Protein AF-A0A968J084-F1 (afdb_monomer_lite)

Foldseek 3Di:
DDDDDDDDDDDDDDDDDDDDDDDDDDDDPPPPPPPQDPVFFDPLQVQLLDQWAKQAFQFDPDKAWLAWFFQDWQQEAQEPPPDPVSNVVSPWFADPDDDPVPDCLLGTPGYHQVRCSNFFRHGEGRKTKIKTFISFAWRSNLDWQVQKWFQKPVRDIDGAPTKGQPPQRFNRYRRIIIGIYNQAWDLDAPPDPPGIHTQKMFGADDPRFIWGQAPVGTDGRHGHMDGDDGHLLVAFKAWRGKEKAFFDCTRQDHDPVQSPQFPPFGPCQQPNPQQGMKTKIFMSFFWDLFQRFFDDQACCLQFKWWWFAAPVRDIDIHRDAPDWDQHPNWTKGFHTKTQFGGHDPDDDDDSPDHGSRGGMMIGGMHIDPVRVVRTFKMWGQCDDSHNFIHRHQGQRPPRDPPRRGRDGHHTYIHTYDYCHPPSNTDTPPNPPD

Sequence (433 aa):
MVGLIGCSQSNSVAVEPSALETATLSPDHSTESSLLFNDRSSASFRVLQRDILINADLWTNTPEILSAGFGFDGILGIPAPFNQVTVRAAGGTWNNVACSDGTTEGRTSAASVAGIRFAFGFGSTYGDGLPVVFSWPVLPSTVDRTDFEIELNTGEVIVPDAASITPNFDYNERNTVVLVSPDIGNRLPVSDSNARFPVQVRVVADDTPLMLVGPAGPVSAVGLSRNNTGTPYESGPFLVGAKLTQMNAIGDGGPQLFAGASSPNDATTLYGDAAQYRLRILTSGGFSPDGVQAVRPNEFERYFQLEAALDDGSILLLTETNFLYTLDGNDLRIIGLAELGQPASMSAYDDCYDEDGDNQIDIVLAGDEEAMRRIRNVIIPASGAYSPFFNPGGPGMNPTPGVRYTAPGPADVEPVTIAIDDPMVVSYPQFLN

Structure (mmCIF, N/CA/C/O backbone):
data_AF-A0A968J084-F1
#
_entry.id   AF-A0A968J084-F1
#
loop_
_atom_site.group_PDB
_atom_site.id
_atom_site.type_symbol
_atom_site.label_atom_id
_atom_site.label_alt_id
_atom_site.label_comp_id
_atom_site.label_asym_id
_atom_site.label_entity_id
_atom_site.label_seq_id
_atom_site.pdbx_PDB_ins_code
_atom_site.Cartn_x
_atom_site.Cartn_y
_atom_site.Cartn_z
_atom_site.occupancy
_atom_site.B_iso_or_equiv
_atom_site.auth_seq_id
_atom_site.auth_comp_id
_atom_site.auth_asym_id
_atom_site.auth_atom_id
_atom_site.pdbx_PDB_model_num
ATOM 1 N N . MET A 1 1 ? 61.597 37.490 0.108 1.00 31.69 1 MET A N 1
ATOM 2 C CA . MET A 1 1 ? 62.704 37.532 -0.870 1.00 31.69 1 MET A CA 1
ATOM 3 C C . MET A 1 1 ? 62.076 37.558 -2.254 1.00 31.69 1 MET A C 1
ATOM 5 O O . MET A 1 1 ? 61.325 36.642 -2.541 1.00 31.69 1 MET A O 1
ATOM 9 N N . VAL A 1 2 ? 62.275 38.675 -2.971 1.00 25.17 2 VAL A N 1
ATOM 10 C CA . VAL A 1 2 ? 62.370 38.894 -4.440 1.00 25.17 2 VAL A CA 1
ATOM 11 C C . VAL A 1 2 ? 61.822 37.767 -5.341 1.00 25.17 2 VAL A C 1
ATOM 13 O O . VAL A 1 2 ? 62.229 36.631 -5.172 1.00 25.17 2 VAL A O 1
ATOM 16 N N . GLY A 1 3 ? 60.979 37.957 -6.358 1.00 21.41 3 GLY A N 1
ATOM 17 C CA . GLY A 1 3 ? 60.657 39.109 -7.207 1.00 21.41 3 GLY A CA 1
ATOM 18 C C . GLY A 1 3 ? 60.319 38.584 -8.622 1.00 21.41 3 GLY A C 1
ATOM 19 O O . GLY A 1 3 ? 60.804 37.529 -9.015 1.00 21.41 3 GLY A O 1
ATOM 20 N N . LEU A 1 4 ? 59.442 39.298 -9.332 1.00 21.48 4 LEU A N 1
ATOM 21 C CA . LEU A 1 4 ? 58.851 39.015 -10.655 1.00 21.48 4 LEU A CA 1
ATOM 22 C C . LEU A 1 4 ? 59.821 39.045 -11.871 1.00 21.48 4 LEU A C 1
ATOM 24 O O . LEU A 1 4 ? 60.942 39.533 -11.750 1.00 21.48 4 LEU A O 1
ATOM 28 N N . ILE A 1 5 ? 59.236 38.723 -13.052 1.00 24.23 5 ILE A N 1
ATOM 29 C CA . ILE A 1 5 ? 59.593 39.035 -14.473 1.00 24.23 5 ILE A CA 1
ATOM 30 C C . ILE A 1 5 ? 60.288 37.853 -15.197 1.00 24.23 5 ILE A C 1
ATOM 32 O O . ILE A 1 5 ? 61.226 37.293 -14.656 1.00 24.23 5 ILE A O 1
ATOM 36 N N . GLY A 1 6 ? 59.957 37.373 -16.408 1.00 20.16 6 GLY A N 1
ATOM 37 C CA . GLY A 1 6 ? 59.050 37.778 -17.494 1.00 20.16 6 GLY A CA 1
ATOM 38 C C . GLY A 1 6 ? 59.706 37.542 -18.885 1.00 20.16 6 GLY A C 1
ATOM 39 O O . GLY A 1 6 ? 60.767 38.095 -19.132 1.00 20.16 6 GLY A O 1
ATOM 40 N N . CYS A 1 7 ? 59.030 36.777 -19.767 1.00 20.98 7 CYS A N 1
ATOM 41 C CA . CYS A 1 7 ? 59.093 36.699 -21.257 1.00 20.98 7 CYS A CA 1
ATOM 42 C C . CYS A 1 7 ? 60.367 36.238 -22.033 1.00 20.98 7 CYS A C 1
ATOM 44 O O . CYS A 1 7 ? 61.393 36.902 -21.996 1.00 20.98 7 CYS A O 1
ATOM 46 N N . SER A 1 8 ? 60.248 35.247 -22.945 1.00 23.28 8 SER A N 1
ATOM 47 C CA . SER A 1 8 ? 59.929 35.449 -24.389 1.00 23.28 8 SER A CA 1
ATOM 48 C C . SER A 1 8 ? 59.858 34.132 -25.219 1.00 23.28 8 SER A C 1
ATOM 50 O O . SER A 1 8 ? 60.609 33.201 -24.961 1.00 23.28 8 SER A O 1
ATOM 52 N N . GLN A 1 9 ? 58.871 34.105 -26.138 1.00 25.52 9 GLN A N 1
ATOM 53 C CA . GLN A 1 9 ? 58.692 33.502 -27.493 1.00 25.52 9 GLN A CA 1
ATOM 54 C C . GLN A 1 9 ? 59.678 32.431 -28.035 1.00 25.52 9 GLN A C 1
ATOM 56 O O . GLN A 1 9 ? 60.852 32.464 -27.713 1.00 25.52 9 GLN A O 1
ATOM 61 N N . SER A 1 10 ? 59.365 31.513 -28.963 1.00 24.56 10 SER A N 1
ATOM 62 C CA . SER A 1 10 ? 58.211 31.144 -29.810 1.00 24.56 10 SER A CA 1
ATOM 63 C C . SER A 1 10 ? 58.581 29.827 -30.533 1.00 24.56 10 SER A C 1
ATOM 65 O O . SER A 1 10 ? 59.759 29.577 -30.775 1.00 24.56 10 SER A O 1
ATOM 67 N N . ASN A 1 11 ? 57.604 29.003 -30.929 1.00 25.94 11 ASN A N 1
ATOM 68 C CA . ASN A 1 11 ? 57.511 28.514 -32.313 1.00 25.94 11 ASN A CA 1
ATOM 69 C C . ASN A 1 11 ? 56.192 27.774 -32.559 1.00 25.94 11 ASN A C 1
ATOM 71 O O . ASN A 1 11 ? 55.800 26.861 -31.840 1.00 25.94 11 ASN A O 1
ATOM 75 N N . SER A 1 12 ? 55.525 28.240 -33.605 1.00 24.11 12 SER A N 1
ATOM 76 C CA . SER A 1 12 ? 54.274 27.787 -34.191 1.00 24.11 12 SER A CA 1
ATOM 77 C C . SER A 1 12 ? 54.463 26.552 -35.071 1.00 24.11 12 SER A C 1
ATOM 79 O O . SER A 1 12 ? 55.363 26.550 -35.910 1.00 24.11 12 SER A O 1
ATOM 81 N N . VAL A 1 13 ? 53.529 25.602 -35.008 1.00 27.89 13 VAL A N 1
ATOM 82 C CA . VAL A 1 13 ? 53.114 24.813 -36.178 1.00 27.89 13 VAL A CA 1
ATOM 83 C C . VAL A 1 13 ? 51.590 24.728 -36.166 1.00 27.89 13 VAL A C 1
ATOM 85 O O . VAL A 1 13 ? 50.987 24.343 -35.168 1.00 27.89 13 VAL A O 1
ATOM 88 N N . ALA A 1 14 ? 50.992 25.162 -37.271 1.00 24.77 14 ALA A N 1
ATOM 89 C CA . ALA A 1 14 ? 49.565 25.126 -37.544 1.00 24.77 14 ALA A CA 1
ATOM 90 C C . ALA A 1 14 ? 49.139 23.730 -38.022 1.00 24.77 14 ALA A C 1
ATOM 92 O O . ALA A 1 14 ? 49.842 23.118 -38.826 1.00 24.77 14 ALA A O 1
ATOM 93 N N . VAL A 1 15 ? 47.965 23.271 -37.583 1.00 29.25 15 VAL A N 1
ATOM 94 C CA . VAL A 1 15 ? 47.193 22.210 -38.244 1.00 29.25 15 VAL A CA 1
ATOM 95 C C . VAL A 1 15 ? 45.745 22.694 -38.328 1.00 29.25 15 VAL A C 1
ATOM 97 O O . VAL A 1 15 ? 45.177 23.142 -37.333 1.00 29.25 15 VAL A O 1
ATOM 100 N N . GLU A 1 16 ? 45.207 22.681 -39.545 1.00 28.16 16 GLU A N 1
ATOM 101 C CA . GLU A 1 16 ? 43.841 23.077 -39.902 1.00 28.16 16 GLU A CA 1
ATOM 102 C C . GLU A 1 16 ? 42.757 22.127 -39.348 1.00 28.16 16 GLU A C 1
ATOM 104 O O . GLU A 1 16 ? 43.064 20.989 -38.986 1.00 28.16 16 GLU A O 1
ATOM 109 N N . PRO A 1 17 ? 41.481 22.569 -39.286 1.00 29.66 17 PRO A N 1
ATOM 110 C CA . PRO A 1 17 ? 40.399 21.834 -38.642 1.00 29.66 17 PRO A CA 1
ATOM 111 C C . PRO A 1 17 ? 39.685 20.900 -39.630 1.00 29.66 17 PRO A C 1
ATOM 113 O O . PRO A 1 17 ? 39.137 21.348 -40.636 1.00 29.66 17 PRO A O 1
ATOM 116 N N . SER A 1 18 ? 39.619 19.604 -39.325 1.00 27.81 18 SER A N 1
ATOM 117 C CA . SER A 1 18 ? 38.771 18.654 -40.055 1.00 27.81 18 SER A CA 1
ATOM 118 C C . SER A 1 18 ? 37.556 18.248 -39.217 1.00 27.81 18 SER A C 1
ATOM 120 O O . SER A 1 18 ? 37.707 17.618 -38.176 1.00 27.81 18 SER A O 1
ATOM 122 N N . ALA A 1 19 ? 36.384 18.650 -39.716 1.00 27.97 19 ALA A N 1
ATOM 123 C CA . ALA A 1 19 ? 35.053 18.048 -39.593 1.00 27.97 19 ALA A CA 1
ATOM 124 C C . ALA A 1 19 ? 34.660 17.368 -38.262 1.00 27.97 19 ALA A C 1
ATOM 126 O O . ALA A 1 19 ? 35.050 16.242 -37.968 1.00 27.97 19 ALA A O 1
ATOM 127 N N . LEU A 1 20 ? 33.758 18.031 -37.527 1.00 27.84 20 LEU A N 1
ATOM 128 C CA . LEU A 1 20 ? 32.840 17.382 -36.591 1.00 27.84 20 LEU A CA 1
ATOM 129 C C . LEU A 1 20 ? 31.903 16.460 -37.391 1.00 27.84 20 LEU A C 1
ATOM 131 O O . LEU A 1 20 ? 31.023 16.946 -38.102 1.00 27.84 20 LEU A O 1
ATOM 135 N N . GLU A 1 21 ? 32.081 15.150 -37.259 1.00 26.72 21 GLU A N 1
ATOM 136 C CA . GLU A 1 21 ? 31.063 14.158 -37.602 1.00 26.72 21 GLU A CA 1
ATOM 137 C C . GLU A 1 21 ? 30.281 13.813 -36.329 1.00 26.72 21 GLU A C 1
ATOM 139 O O . GLU A 1 21 ? 30.840 13.447 -35.294 1.00 26.72 21 GLU A O 1
ATOM 144 N N . THR A 1 22 ? 28.969 14.004 -36.391 1.00 31.47 22 THR A N 1
ATOM 145 C CA . THR A 1 22 ? 27.997 13.695 -35.345 1.00 31.47 22 THR A CA 1
ATOM 146 C C . THR A 1 22 ? 27.829 12.181 -35.227 1.00 31.47 22 THR A C 1
ATOM 148 O O . THR A 1 22 ? 27.076 11.570 -35.979 1.00 31.47 22 THR A O 1
ATOM 151 N N . ALA A 1 23 ? 28.523 11.564 -34.269 1.00 25.56 23 ALA A N 1
ATOM 152 C CA . ALA A 1 23 ? 28.306 10.167 -33.910 1.00 25.56 23 ALA A CA 1
ATOM 153 C C . ALA A 1 23 ? 27.059 10.037 -33.018 1.00 25.56 23 ALA A C 1
ATOM 155 O O . ALA A 1 23 ? 27.082 10.344 -31.825 1.00 25.56 23 ALA A O 1
ATOM 156 N N . THR A 1 24 ? 25.960 9.583 -33.613 1.00 28.73 24 THR A N 1
ATOM 157 C CA . THR A 1 24 ? 24.806 9.009 -32.919 1.00 28.73 24 THR A CA 1
ATOM 158 C C . THR A 1 24 ? 25.227 7.696 -32.257 1.00 28.73 24 THR A C 1
ATOM 160 O O . THR A 1 24 ? 25.421 6.681 -32.921 1.00 28.73 24 THR A O 1
ATOM 163 N N . LEU A 1 25 ? 25.393 7.713 -30.934 1.00 26.97 25 LEU A N 1
ATOM 164 C CA . LEU A 1 25 ? 25.592 6.504 -30.136 1.00 26.97 25 LEU A CA 1
ATOM 165 C C . LEU A 1 25 ? 24.239 5.809 -29.941 1.00 26.97 25 LEU A C 1
ATOM 167 O O . LEU A 1 25 ? 23.425 6.231 -29.126 1.00 26.97 25 LEU A O 1
ATOM 171 N N . SER A 1 26 ? 24.011 4.748 -30.711 1.00 27.05 26 SER A N 1
ATOM 172 C CA . SER A 1 26 ? 23.064 3.688 -30.362 1.00 27.05 26 SER A CA 1
ATOM 173 C C . SER A 1 26 ? 23.824 2.669 -29.499 1.00 27.05 26 SER A C 1
ATOM 175 O O . SER A 1 26 ? 24.890 2.228 -29.938 1.00 27.05 26 SER A O 1
ATOM 177 N N . PRO A 1 27 ? 23.372 2.327 -28.280 1.00 37.06 27 PRO A N 1
ATOM 178 C CA . PRO A 1 27 ? 24.073 1.356 -27.450 1.00 37.06 27 PRO A CA 1
ATOM 179 C C . PRO A 1 27 ? 23.844 -0.064 -27.985 1.00 37.06 27 PRO A C 1
ATOM 181 O O . PRO A 1 27 ? 22.721 -0.553 -28.070 1.00 37.06 27 PRO A O 1
ATOM 184 N N . ASP A 1 28 ? 24.939 -0.718 -28.363 1.00 27.59 28 ASP A N 1
ATOM 185 C CA . ASP A 1 28 ? 24.992 -2.140 -28.698 1.00 27.59 28 ASP A CA 1
ATOM 186 C C . ASP A 1 28 ? 24.837 -2.970 -27.408 1.00 27.59 28 ASP A C 1
ATOM 188 O O . ASP A 1 28 ? 25.715 -2.986 -26.545 1.00 27.59 28 ASP A O 1
ATOM 192 N N . HIS A 1 29 ? 23.686 -3.631 -27.265 1.00 39.22 29 HIS A N 1
ATOM 193 C CA . HIS A 1 29 ? 23.248 -4.385 -26.082 1.00 39.22 29 HIS A CA 1
ATOM 194 C C . HIS A 1 29 ? 23.893 -5.780 -25.916 1.00 39.22 29 HIS A C 1
ATOM 196 O O . HIS A 1 29 ? 23.449 -6.570 -25.083 1.00 39.22 29 HIS A O 1
ATOM 202 N N . SER A 1 30 ? 24.916 -6.147 -26.693 1.00 35.53 30 SER A N 1
ATOM 203 C CA . SER A 1 30 ? 25.215 -7.573 -26.906 1.00 35.53 30 SER A CA 1
ATOM 204 C C . SER A 1 30 ? 26.306 -8.225 -26.040 1.00 35.53 30 SER A C 1
ATOM 206 O O . SER A 1 30 ? 26.458 -9.442 -26.130 1.00 35.53 30 SER A O 1
ATOM 208 N N . THR A 1 31 ? 27.058 -7.512 -25.183 1.00 30.73 31 THR A N 1
ATOM 209 C CA . THR A 1 31 ? 28.255 -8.128 -24.543 1.00 30.73 31 THR A CA 1
ATOM 210 C C . THR A 1 31 ? 28.390 -8.064 -23.013 1.00 30.73 31 THR A C 1
ATOM 212 O O . THR A 1 31 ? 29.213 -8.807 -22.481 1.00 30.73 31 THR A O 1
ATOM 215 N N . GLU A 1 32 ? 27.542 -7.337 -22.270 1.00 31.03 32 GLU A N 1
ATOM 216 C CA . GLU A 1 32 ? 27.475 -7.439 -20.785 1.00 31.03 32 GLU A CA 1
ATOM 217 C C . GLU A 1 32 ? 26.313 -8.307 -20.256 1.00 31.03 32 GLU A C 1
ATOM 219 O O . GLU A 1 32 ? 26.221 -8.590 -19.062 1.00 31.03 32 GLU A O 1
ATOM 224 N N . SER A 1 33 ? 25.445 -8.795 -21.145 1.00 40.03 33 SER A N 1
ATOM 225 C CA . SER A 1 33 ? 24.229 -9.542 -20.797 1.00 40.03 33 SER A CA 1
ATOM 226 C C . SER A 1 33 ? 24.508 -10.883 -20.084 1.00 40.03 33 SER A C 1
ATOM 228 O O . SER A 1 33 ? 23.843 -11.226 -19.110 1.00 40.03 33 SER A O 1
ATOM 230 N N . SER A 1 34 ? 25.539 -11.643 -20.464 1.00 34.03 34 SER A N 1
ATOM 231 C CA . SER A 1 34 ? 25.626 -13.061 -20.063 1.00 34.03 34 SER A CA 1
ATOM 232 C C . SER A 1 34 ? 26.091 -13.344 -18.623 1.00 34.03 34 SER A C 1
ATOM 234 O O . SER A 1 34 ? 26.127 -14.506 -18.226 1.00 34.03 34 SER A O 1
ATOM 236 N N . LEU A 1 35 ? 26.490 -12.334 -17.841 1.00 37.97 35 LEU A N 1
ATOM 237 C CA . LEU A 1 35 ? 26.917 -12.506 -16.437 1.00 37.97 35 LEU A CA 1
ATOM 238 C C . LEU A 1 35 ? 25.896 -11.971 -15.415 1.00 37.97 35 LEU A C 1
ATOM 240 O O . LEU A 1 35 ? 26.021 -12.253 -14.220 1.00 37.97 35 LEU A O 1
ATOM 244 N N . LEU A 1 36 ? 24.875 -11.240 -15.876 1.00 43.50 36 LEU A N 1
ATOM 245 C CA . LEU A 1 36 ? 23.808 -10.668 -15.046 1.00 43.50 36 LEU A CA 1
ATOM 246 C C . LEU A 1 36 ? 22.588 -11.599 -14.929 1.00 43.50 36 LEU A C 1
ATOM 248 O O . LEU A 1 36 ? 21.956 -11.635 -13.873 1.00 43.50 36 LEU A O 1
ATOM 252 N N . PHE A 1 37 ? 22.332 -12.429 -15.944 1.00 44.81 37 PHE A N 1
ATOM 253 C CA . PHE A 1 37 ? 21.234 -13.402 -15.990 1.00 44.81 37 PHE A CA 1
ATOM 254 C C . PHE A 1 37 ? 21.718 -14.809 -15.620 1.00 44.81 37 PHE A C 1
ATOM 256 O O . PHE A 1 37 ? 21.871 -15.687 -16.462 1.00 44.81 37 PHE A O 1
ATOM 263 N N . ASN A 1 38 ? 22.024 -15.032 -14.343 1.00 44.44 38 ASN A N 1
ATOM 264 C CA . ASN A 1 38 ? 22.108 -16.402 -13.841 1.00 44.44 38 ASN A CA 1
ATOM 265 C C . ASN A 1 38 ? 20.678 -16.797 -13.445 1.00 44.44 38 ASN A C 1
ATOM 267 O O . ASN A 1 38 ? 20.188 -16.260 -12.456 1.00 44.44 38 ASN A O 1
ATOM 271 N N . ASP A 1 39 ? 20.034 -17.711 -14.183 1.00 50.69 39 ASP A N 1
ATOM 272 C CA . ASP A 1 39 ? 18.635 -18.184 -14.007 1.00 50.69 39 ASP A CA 1
ATOM 273 C C . ASP A 1 39 ? 18.326 -18.822 -12.636 1.00 50.69 39 ASP A C 1
ATOM 275 O O . ASP A 1 39 ? 17.270 -19.408 -12.409 1.00 50.69 39 ASP A O 1
ATOM 279 N N . ARG A 1 40 ? 19.261 -18.756 -11.688 1.00 54.97 40 ARG A N 1
ATOM 280 C CA . ARG A 1 40 ? 19.034 -19.187 -10.315 1.00 54.97 40 ARG A CA 1
ATOM 281 C C . ARG A 1 40 ? 18.687 -17.979 -9.475 1.00 54.97 40 ARG A C 1
ATOM 283 O O . ARG A 1 40 ? 19.545 -17.121 -9.249 1.00 54.97 40 ARG A O 1
ATOM 290 N N . SER A 1 41 ? 17.472 -17.998 -8.941 1.00 70.62 41 SER A N 1
ATOM 291 C CA . SER A 1 41 ? 17.028 -17.031 -7.951 1.00 70.62 41 SER A CA 1
ATOM 292 C C . SER A 1 41 ? 18.052 -16.874 -6.819 1.00 70.62 41 SER A C 1
ATOM 294 O O . SER A 1 41 ? 18.754 -17.821 -6.422 1.00 70.62 41 SER A O 1
ATOM 296 N N . SER A 1 42 ? 18.194 -15.652 -6.312 1.00 82.00 42 SER A N 1
ATOM 297 C CA . SER A 1 42 ? 19.112 -15.353 -5.214 1.00 82.00 42 SER A CA 1
ATOM 298 C C . SER A 1 42 ? 18.756 -16.152 -3.949 1.00 82.00 42 SER A C 1
ATOM 300 O O . SER A 1 42 ? 17.620 -16.571 -3.726 1.00 82.00 42 SER A O 1
ATOM 302 N N . ALA A 1 43 ? 19.756 -16.421 -3.103 1.00 86.56 43 ALA A N 1
ATOM 303 C CA . ALA A 1 43 ? 19.518 -17.131 -1.844 1.00 86.56 43 ALA A CA 1
ATOM 304 C C . ALA A 1 43 ? 18.631 -16.335 -0.878 1.00 86.56 43 ALA A C 1
ATOM 306 O O . ALA A 1 43 ? 17.893 -16.949 -0.114 1.00 86.56 43 ALA A O 1
ATOM 307 N N . SER A 1 44 ? 18.695 -15.003 -0.942 1.00 90.12 44 SER A N 1
ATOM 308 C CA . SER A 1 44 ? 17.832 -14.089 -0.198 1.00 90.12 44 SER A CA 1
ATOM 309 C C . SER A 1 44 ? 16.378 -14.203 -0.647 1.00 90.12 44 SER A C 1
ATOM 311 O O . SER A 1 44 ? 15.514 -14.405 0.195 1.00 90.12 44 SER A O 1
ATOM 313 N N . PHE A 1 45 ? 16.105 -14.209 -1.955 1.00 92.31 45 PHE A N 1
ATOM 314 C CA . PHE A 1 45 ? 14.743 -14.368 -2.472 1.00 92.31 45 PHE A CA 1
ATOM 315 C C . PHE A 1 45 ? 14.083 -15.683 -2.034 1.00 92.31 45 PHE A C 1
ATOM 317 O O . PHE A 1 45 ? 12.928 -15.696 -1.623 1.00 92.31 45 PHE A O 1
ATOM 324 N N . ARG A 1 46 ? 14.834 -16.792 -1.987 1.00 91.88 46 ARG A N 1
ATOM 325 C CA . ARG A 1 46 ? 14.312 -18.074 -1.468 1.00 91.88 46 ARG A CA 1
ATOM 326 C C . ARG A 1 46 ? 13.883 -18.034 0.004 1.00 91.88 46 ARG A C 1
ATOM 328 O O . ARG A 1 46 ? 13.216 -18.957 0.463 1.00 91.88 46 ARG A O 1
ATOM 335 N N . VAL A 1 47 ? 14.306 -17.029 0.772 1.00 93.75 47 VAL A N 1
ATOM 336 C CA . VAL A 1 47 ? 13.806 -16.817 2.138 1.00 93.75 47 VAL A CA 1
ATOM 337 C C . VAL A 1 47 ? 12.380 -16.264 2.106 1.00 93.75 47 VAL A C 1
ATOM 339 O O . VAL A 1 47 ? 11.569 -16.704 2.917 1.00 93.75 47 VAL A O 1
ATOM 342 N N . LEU A 1 48 ? 12.071 -15.373 1.157 1.00 94.44 48 LEU A N 1
ATOM 343 C CA . LEU A 1 48 ? 10.723 -14.837 0.940 1.00 94.44 48 LEU A CA 1
ATOM 344 C C . LEU A 1 48 ? 9.761 -15.909 0.416 1.00 94.44 48 LEU A C 1
ATOM 346 O O . LEU A 1 48 ? 8.621 -15.960 0.852 1.00 94.44 48 LEU A O 1
ATOM 350 N N . GLN A 1 49 ? 10.240 -16.837 -0.416 1.00 94.88 49 GLN A N 1
ATOM 351 C CA . GLN A 1 49 ? 9.443 -17.951 -0.963 1.00 94.88 49 GLN A CA 1
ATOM 352 C C . GLN A 1 49 ? 9.082 -19.051 0.058 1.00 94.88 49 GLN A C 1
ATOM 354 O O . GLN A 1 49 ? 8.666 -20.146 -0.317 1.00 94.88 49 GLN A O 1
ATOM 359 N N . ARG A 1 50 ? 9.289 -18.824 1.359 1.00 95.00 50 ARG A N 1
ATOM 360 C CA . ARG A 1 50 ? 8.888 -19.787 2.389 1.00 95.00 50 ARG A CA 1
ATOM 361 C C . ARG A 1 50 ? 7.410 -19.627 2.699 1.00 95.00 50 ARG A C 1
ATOM 363 O O . ARG A 1 50 ? 6.982 -18.548 3.107 1.00 95.00 50 ARG A O 1
ATOM 370 N N . ASP A 1 51 ? 6.686 -20.736 2.608 1.00 95.88 51 ASP A N 1
ATOM 371 C CA . ASP A 1 51 ? 5.258 -20.818 2.908 1.00 95.88 51 ASP A CA 1
ATOM 372 C C . ASP A 1 51 ? 4.972 -20.715 4.405 1.00 95.88 51 ASP A C 1
ATOM 374 O O . ASP A 1 51 ? 4.718 -21.707 5.090 1.00 95.88 51 ASP A O 1
ATOM 378 N N . ILE A 1 52 ? 5.064 -19.491 4.908 1.00 95.94 52 ILE A N 1
ATOM 379 C CA . ILE A 1 52 ? 4.777 -19.130 6.287 1.00 95.94 52 ILE A CA 1
ATOM 380 C C . ILE A 1 52 ? 3.801 -17.965 6.236 1.00 95.94 52 ILE A C 1
ATOM 382 O O . ILE A 1 52 ? 4.173 -16.874 5.832 1.00 95.94 52 ILE A O 1
ATOM 386 N N . LEU A 1 53 ? 2.561 -18.209 6.625 1.00 97.31 53 LEU A N 1
ATOM 387 C CA . LEU A 1 53 ? 1.562 -17.179 6.883 1.00 97.31 53 LEU A CA 1
ATOM 388 C C . LEU A 1 53 ? 1.136 -17.339 8.336 1.00 97.31 53 LEU A C 1
ATOM 390 O O . LEU A 1 53 ? 0.913 -18.466 8.787 1.00 97.31 53 LEU A O 1
ATOM 394 N N . ILE A 1 54 ? 1.043 -16.243 9.070 1.00 97.12 54 ILE A N 1
ATOM 395 C CA . ILE A 1 54 ? 0.668 -16.238 10.480 1.00 97.12 54 ILE A CA 1
ATOM 396 C C . ILE A 1 54 ? -0.353 -15.124 10.647 1.00 97.12 54 ILE A C 1
ATOM 398 O O . ILE A 1 54 ? 0.022 -13.966 10.589 1.00 97.12 54 ILE A O 1
ATOM 402 N N . ASN A 1 55 ? -1.625 -15.471 10.845 1.00 96.50 55 ASN A N 1
ATOM 403 C CA . ASN A 1 55 ? -2.730 -14.507 10.915 1.00 96.50 55 ASN A CA 1
ATOM 404 C C . ASN A 1 55 ? -2.777 -13.521 9.734 1.00 96.50 55 ASN A C 1
ATOM 406 O O . ASN A 1 55 ? -3.121 -12.359 9.915 1.00 96.50 55 ASN A O 1
ATOM 410 N N . ALA A 1 56 ? -2.473 -13.997 8.528 1.00 97.56 56 ALA A N 1
ATOM 411 C CA . ALA A 1 56 ? -2.501 -13.181 7.328 1.00 97.56 56 ALA A CA 1
ATOM 412 C C . ALA A 1 56 ? -3.910 -12.723 6.955 1.00 97.56 56 ALA A C 1
ATOM 414 O O . ALA A 1 56 ? -4.850 -13.524 6.974 1.00 97.56 56 ALA A O 1
ATOM 415 N N . ASP A 1 57 ? -4.050 -11.444 6.617 1.00 97.81 57 ASP A N 1
ATOM 416 C CA . ASP A 1 57 ? -5.342 -10.802 6.408 1.00 97.81 57 ASP A CA 1
ATOM 417 C C . ASP A 1 57 ? -6.073 -11.296 5.141 1.00 97.81 57 ASP A C 1
ATOM 419 O O . ASP A 1 57 ? -5.561 -11.273 4.018 1.00 97.81 57 ASP A O 1
ATOM 423 N N . LEU A 1 58 ? -7.336 -11.694 5.321 1.00 98.38 58 LEU A N 1
ATOM 424 C CA . LEU A 1 58 ? -8.330 -11.766 4.253 1.00 98.38 58 LEU A CA 1
ATOM 425 C C . LEU A 1 58 ? -9.090 -10.438 4.204 1.00 98.38 58 LEU A C 1
ATOM 427 O O . LEU A 1 58 ? -9.617 -9.973 5.220 1.00 98.38 58 LEU A O 1
ATOM 431 N N . TRP A 1 59 ? -9.178 -9.860 3.011 1.00 98.31 59 TRP A N 1
ATOM 432 C CA . TRP A 1 59 ? -9.839 -8.578 2.754 1.00 98.31 59 TRP A CA 1
ATOM 433 C C . TRP A 1 59 ? -11.249 -8.740 2.198 1.00 98.31 59 TRP A C 1
ATOM 435 O O . TRP A 1 59 ? -12.103 -7.886 2.411 1.00 98.31 59 TRP A O 1
ATOM 445 N N . THR A 1 60 ? -11.524 -9.858 1.522 1.00 97.69 60 THR A N 1
ATOM 446 C CA . THR A 1 60 ? -12.863 -10.191 1.024 1.00 97.69 60 THR A CA 1
ATOM 447 C C . THR A 1 60 ? -13.171 -11.678 1.217 1.00 97.69 60 THR A C 1
ATOM 449 O O . THR A 1 60 ? -12.302 -12.490 1.540 1.00 97.69 60 THR A O 1
ATOM 452 N N . ASN A 1 61 ? -14.437 -12.063 1.039 1.00 96.56 61 ASN A N 1
ATOM 453 C CA . ASN A 1 61 ? -14.890 -13.446 1.246 1.00 96.56 61 ASN A CA 1
ATOM 454 C C . ASN A 1 61 ? -14.490 -14.407 0.114 1.00 96.56 61 ASN A C 1
ATOM 456 O O . ASN A 1 61 ? -14.713 -15.613 0.228 1.00 96.56 61 ASN A O 1
ATOM 460 N N . THR A 1 62 ? -13.948 -13.892 -0.989 1.00 97.69 62 THR A N 1
ATOM 461 C CA . THR A 1 62 ? -13.570 -14.666 -2.175 1.00 97.69 62 THR A CA 1
ATOM 462 C C . THR A 1 62 ? -12.254 -14.149 -2.748 1.00 97.69 62 THR A C 1
ATOM 464 O O . THR A 1 62 ? -12.002 -12.952 -2.671 1.00 97.69 62 THR A O 1
ATOM 467 N N . PRO A 1 63 ? -11.428 -15.006 -3.364 1.00 98.44 63 PRO A N 1
ATOM 468 C CA . PRO A 1 63 ? -10.169 -14.562 -3.943 1.00 98.44 63 PRO A CA 1
ATOM 469 C C . PRO A 1 63 ? -10.421 -13.639 -5.142 1.00 98.44 63 PRO A C 1
ATOM 471 O O . PRO A 1 63 ? -11.161 -13.994 -6.060 1.00 98.44 63 PRO A O 1
ATOM 474 N N . GLU A 1 64 ? -9.788 -12.470 -5.147 1.00 98.69 64 GLU A N 1
ATOM 475 C CA . GLU A 1 64 ? -9.827 -11.508 -6.249 1.00 98.69 64 GLU A CA 1
ATOM 476 C C . GLU A 1 64 ? -8.566 -10.634 -6.280 1.00 98.69 64 GLU A C 1
ATOM 478 O O . GLU A 1 64 ? -7.784 -10.612 -5.329 1.00 98.69 64 GLU A O 1
ATOM 483 N N . ILE A 1 65 ? -8.382 -9.902 -7.382 1.00 98.69 65 ILE A N 1
ATOM 484 C CA . ILE A 1 65 ? -7.373 -8.844 -7.495 1.00 98.69 65 ILE A CA 1
ATOM 485 C C . ILE A 1 65 ? -8.053 -7.508 -7.176 1.00 98.69 65 ILE A C 1
ATOM 487 O O . ILE A 1 65 ? -8.926 -7.047 -7.923 1.00 98.69 65 ILE A O 1
ATOM 491 N N . LEU A 1 66 ? -7.638 -6.879 -6.081 1.00 98.25 66 LEU A N 1
ATOM 492 C CA . LEU A 1 66 ? -8.142 -5.599 -5.587 1.00 98.25 66 LEU A CA 1
ATOM 493 C C . LEU A 1 66 ? -7.553 -4.408 -6.356 1.00 98.25 66 LEU A C 1
ATOM 495 O O . LEU A 1 66 ? -8.272 -3.458 -6.662 1.00 98.25 66 LEU A O 1
ATOM 499 N N . SER A 1 67 ? -6.286 -4.485 -6.764 1.00 97.56 67 SER A N 1
ATOM 500 C CA . SER A 1 67 ? -5.650 -3.545 -7.698 1.00 97.56 67 SER A CA 1
ATOM 501 C C . SER A 1 67 ? -4.501 -4.214 -8.454 1.00 97.56 67 SER A C 1
ATOM 503 O O . SER A 1 67 ? -3.941 -5.208 -8.005 1.00 97.56 67 SER A O 1
ATOM 505 N N . ALA A 1 68 ? -4.162 -3.684 -9.630 1.00 96.88 68 ALA A N 1
ATOM 506 C CA . ALA A 1 68 ? -3.010 -4.130 -10.422 1.00 96.88 68 ALA A CA 1
ATOM 507 C C . ALA A 1 68 ? -2.462 -2.988 -11.294 1.00 96.88 68 ALA A C 1
ATOM 509 O O . ALA A 1 68 ? -2.203 -3.162 -12.487 1.00 96.88 68 ALA A O 1
ATOM 510 N N . GLY A 1 69 ? -2.404 -1.784 -10.723 1.00 89.88 69 GLY A N 1
ATOM 511 C CA . GLY A 1 69 ? -2.069 -0.562 -11.448 1.00 89.88 69 GLY A CA 1
ATOM 512 C C . GLY A 1 69 ? -0.564 -0.379 -11.612 1.00 89.88 69 GLY A C 1
ATOM 513 O O . GLY A 1 69 ? 0.217 -0.783 -10.757 1.00 89.88 69 GLY A O 1
ATOM 514 N N . PHE A 1 70 ? -0.152 0.281 -12.696 1.00 95.25 70 PHE A N 1
ATOM 515 C CA . PHE A 1 70 ? 1.232 0.727 -12.857 1.00 95.25 70 PHE A CA 1
ATOM 516 C C . PHE A 1 70 ? 1.620 1.643 -11.691 1.00 95.25 70 PHE A C 1
ATOM 518 O O . PHE A 1 70 ? 0.927 2.622 -11.423 1.00 95.25 70 PHE A O 1
ATOM 525 N N . GLY A 1 71 ? 2.703 1.315 -10.989 1.00 94.88 71 GLY A N 1
ATOM 526 C CA . GLY A 1 71 ? 3.183 2.078 -9.842 1.00 94.88 71 GLY A CA 1
ATOM 527 C C . GLY A 1 71 ? 4.064 3.242 -10.273 1.00 94.88 71 GLY A C 1
ATOM 528 O O . GLY A 1 71 ? 3.787 4.383 -9.904 1.00 94.88 71 GLY A O 1
ATOM 529 N N . PHE A 1 72 ? 5.113 2.954 -11.055 1.00 96.38 72 PHE A N 1
ATOM 530 C CA . PHE A 1 72 ? 6.107 3.938 -11.500 1.00 96.38 72 PHE A CA 1
ATOM 531 C C . PHE A 1 72 ? 7.100 3.379 -12.534 1.00 96.38 72 PHE A C 1
ATOM 533 O O . PHE A 1 72 ? 7.391 2.187 -12.556 1.00 96.38 72 PHE A O 1
ATOM 540 N N . ASP A 1 73 ? 7.649 4.284 -13.346 1.00 96.94 73 ASP A N 1
ATOM 541 C CA . ASP A 1 73 ? 8.575 4.056 -14.466 1.00 96.94 73 ASP A CA 1
ATOM 542 C C . ASP A 1 73 ? 10.051 4.099 -14.029 1.00 96.94 73 ASP A C 1
ATOM 544 O O . ASP A 1 73 ? 10.490 5.091 -13.426 1.00 96.94 73 ASP A O 1
ATOM 548 N N . GLY A 1 74 ? 10.817 3.065 -14.387 1.00 96.38 74 GLY A N 1
ATOM 549 C CA . GLY A 1 74 ? 12.250 3.151 -14.685 1.00 96.38 74 GLY A CA 1
ATOM 550 C C . GLY A 1 74 ? 13.239 3.325 -13.528 1.00 96.38 74 GLY A C 1
ATOM 551 O O . GLY A 1 74 ? 14.435 3.518 -13.771 1.00 96.38 74 GLY A O 1
ATOM 552 N N . ILE A 1 75 ? 12.789 3.296 -12.271 1.00 96.88 75 ILE A N 1
ATOM 553 C CA . ILE A 1 75 ? 13.644 3.567 -11.095 1.00 96.88 75 ILE A CA 1
ATOM 554 C C . ILE A 1 75 ? 14.058 2.314 -10.313 1.00 96.88 75 ILE A C 1
ATOM 556 O O . ILE A 1 75 ? 14.789 2.428 -9.325 1.00 96.88 75 ILE A O 1
ATOM 560 N N . LEU A 1 76 ? 13.654 1.118 -10.748 1.00 97.12 76 LEU A N 1
ATOM 561 C CA . LEU A 1 76 ? 14.141 -0.140 -10.184 1.00 97.12 76 LEU A CA 1
ATOM 562 C C . LEU A 1 76 ? 15.356 -0.631 -10.963 1.00 97.12 76 LEU A C 1
ATOM 564 O O . LEU A 1 76 ? 15.384 -0.639 -12.186 1.00 97.12 76 LEU A O 1
ATOM 568 N N . GLY A 1 77 ? 16.398 -1.067 -10.267 1.00 96.31 77 GLY A N 1
ATOM 569 C CA . GLY A 1 77 ? 17.552 -1.646 -10.942 1.00 96.31 77 GLY A CA 1
ATOM 570 C C . GLY A 1 77 ? 18.476 -0.619 -11.595 1.00 96.31 77 GLY A C 1
ATOM 571 O O . GLY A 1 77 ? 18.961 -0.824 -12.704 1.00 96.31 77 GLY A O 1
ATOM 572 N N . ILE A 1 78 ? 18.750 0.499 -10.927 1.00 97.50 78 ILE A N 1
ATOM 573 C CA . ILE A 1 78 ? 19.704 1.495 -11.423 1.00 97.50 78 ILE A CA 1
ATOM 574 C C . ILE A 1 78 ? 21.134 0.920 -11.349 1.00 97.50 78 ILE A C 1
ATOM 576 O O . ILE A 1 78 ? 21.558 0.474 -10.270 1.00 97.50 78 ILE A O 1
ATOM 580 N N . PRO A 1 79 ? 21.894 0.897 -12.466 1.00 95.56 79 PRO A N 1
ATOM 581 C CA . PRO A 1 79 ? 23.267 0.398 -12.481 1.00 95.56 79 PRO A CA 1
ATOM 582 C C . PRO A 1 79 ? 24.223 1.206 -11.595 1.00 95.56 79 PRO A C 1
ATOM 584 O O . PRO A 1 79 ? 24.001 2.378 -11.290 1.00 95.56 79 PRO A O 1
ATOM 587 N N . ALA A 1 80 ? 25.333 0.578 -11.201 1.00 94.00 80 ALA A N 1
ATOM 588 C CA . ALA A 1 80 ? 26.372 1.250 -10.430 1.00 94.00 80 ALA A CA 1
ATOM 589 C C . ALA A 1 80 ? 27.071 2.359 -11.256 1.00 94.00 80 ALA A C 1
ATOM 591 O O . ALA A 1 80 ? 27.278 2.186 -12.457 1.00 94.00 80 ALA A O 1
ATOM 592 N N . PRO A 1 81 ? 27.514 3.462 -10.623 1.00 94.81 81 PRO A N 1
ATOM 593 C CA . PRO A 1 81 ? 27.358 3.771 -9.202 1.00 94.81 81 PRO A CA 1
ATOM 594 C C . PRO A 1 81 ? 25.921 4.196 -8.862 1.00 94.81 81 PRO A C 1
ATOM 596 O O . PRO A 1 81 ? 25.330 5.004 -9.569 1.00 94.81 81 PRO A O 1
ATOM 599 N N . PHE A 1 82 ? 25.376 3.703 -7.749 1.00 94.00 82 PHE A N 1
ATOM 600 C CA . PHE A 1 82 ? 24.054 4.108 -7.264 1.00 94.00 82 PHE A CA 1
ATOM 601 C C . PHE A 1 82 ? 24.177 5.401 -6.445 1.00 94.00 82 PHE A C 1
ATOM 603 O O . PHE A 1 82 ? 24.705 5.386 -5.334 1.00 94.00 82 PHE A O 1
ATOM 610 N N . ASN A 1 83 ? 23.796 6.541 -7.027 1.00 93.88 83 ASN A N 1
ATOM 611 C CA . ASN A 1 83 ? 23.920 7.860 -6.402 1.00 93.88 83 ASN A CA 1
ATOM 612 C C . ASN A 1 83 ? 22.938 8.874 -7.013 1.00 93.88 83 ASN A C 1
ATOM 614 O O . ASN A 1 83 ? 22.245 8.584 -7.983 1.00 93.88 83 ASN A O 1
ATOM 618 N N . GLN A 1 84 ? 22.933 10.100 -6.487 1.00 94.69 84 GLN A N 1
ATOM 619 C CA . GLN A 1 84 ? 22.080 11.195 -6.959 1.00 94.69 84 GLN A CA 1
ATOM 620 C C . GLN A 1 84 ? 22.092 11.405 -8.479 1.00 94.69 84 GLN A C 1
ATOM 622 O O . GLN A 1 84 ? 21.047 11.695 -9.059 1.00 94.69 84 GLN A O 1
ATOM 627 N N . VAL A 1 85 ? 23.256 11.309 -9.128 1.00 96.38 85 VAL A N 1
ATOM 628 C CA . VAL A 1 85 ? 23.379 11.575 -10.567 1.00 96.38 85 VAL A CA 1
ATOM 629 C C . VAL A 1 85 ? 22.686 10.478 -11.367 1.00 96.38 85 VAL A C 1
ATOM 631 O O . VAL A 1 85 ? 21.893 10.789 -12.252 1.00 96.38 85 VAL A O 1
ATOM 634 N N . THR A 1 86 ? 22.945 9.210 -11.046 1.00 97.12 86 THR A N 1
ATOM 635 C CA . THR A 1 86 ? 22.356 8.073 -11.769 1.00 97.12 86 THR A CA 1
ATOM 636 C C . THR A 1 86 ? 20.867 7.910 -11.472 1.00 97.12 86 THR A C 1
ATOM 638 O O . THR A 1 86 ? 20.098 7.655 -12.395 1.00 97.12 86 THR A O 1
ATOM 641 N N . VAL A 1 87 ? 20.437 8.174 -10.234 1.00 97.19 87 VAL A N 1
ATOM 642 C CA . VAL A 1 87 ? 19.017 8.203 -9.846 1.00 97.19 87 VAL A CA 1
ATOM 643 C C . VAL A 1 87 ? 18.246 9.263 -10.624 1.00 97.19 87 VAL A C 1
ATOM 645 O O . VAL A 1 87 ? 17.230 8.960 -11.248 1.00 97.19 87 VAL A O 1
ATOM 648 N N . ARG A 1 88 ? 18.748 10.503 -10.659 1.00 97.12 88 ARG A N 1
ATOM 649 C CA . ARG A 1 88 ? 18.088 11.583 -11.407 1.00 97.12 88 ARG A CA 1
ATOM 650 C C . ARG A 1 88 ? 18.127 11.362 -12.914 1.00 97.12 88 ARG A C 1
ATOM 652 O O . ARG A 1 88 ? 17.193 11.769 -13.595 1.00 97.12 88 ARG A O 1
ATOM 659 N N . ALA A 1 89 ? 19.163 10.706 -13.439 1.00 96.50 89 ALA A N 1
ATOM 660 C CA . ALA A 1 89 ? 19.228 10.339 -14.854 1.00 96.50 89 ALA A CA 1
ATOM 661 C C . ALA A 1 89 ? 18.148 9.312 -15.244 1.00 96.50 89 ALA A C 1
ATOM 663 O O . ALA A 1 89 ? 17.601 9.407 -16.337 1.00 96.50 89 ALA A O 1
ATOM 664 N N . ALA A 1 90 ? 17.785 8.397 -14.339 1.00 96.69 90 ALA A N 1
ATOM 665 C CA . ALA A 1 90 ? 16.620 7.519 -14.493 1.00 96.69 90 ALA A CA 1
ATOM 666 C C . ALA A 1 90 ? 15.279 8.249 -14.242 1.00 96.69 90 ALA A C 1
ATOM 668 O O . ALA A 1 90 ? 14.201 7.683 -14.405 1.00 96.69 90 ALA A O 1
ATOM 669 N N . GLY A 1 91 ? 15.325 9.523 -13.842 1.00 96.06 91 GLY A N 1
ATOM 670 C CA . GLY A 1 91 ? 14.186 10.357 -13.451 1.00 96.06 91 GLY A CA 1
ATOM 671 C C . GLY A 1 91 ? 13.572 10.012 -12.095 1.00 96.06 91 GLY A C 1
ATOM 672 O O . GLY A 1 91 ? 12.458 10.434 -11.806 1.00 96.06 91 GLY A O 1
ATOM 673 N N . GLY A 1 92 ? 14.311 9.299 -11.245 1.00 96.56 92 GLY A N 1
ATOM 674 C CA . GLY A 1 92 ? 13.995 9.202 -9.826 1.00 96.56 92 GLY A CA 1
ATOM 675 C C . GLY A 1 92 ? 14.307 10.500 -9.080 1.00 96.56 92 GLY A C 1
ATOM 676 O O . GLY A 1 92 ? 15.104 11.340 -9.521 1.00 96.56 92 GLY A O 1
ATOM 677 N N . THR A 1 93 ? 13.691 10.664 -7.916 1.00 96.44 93 THR A N 1
ATOM 678 C CA . THR A 1 93 ? 13.969 11.792 -7.022 1.00 96.44 93 THR A CA 1
ATOM 679 C C . THR A 1 93 ? 15.162 11.499 -6.118 1.00 96.44 93 THR A C 1
ATOM 681 O O . THR A 1 93 ? 15.417 10.353 -5.757 1.00 96.44 93 THR A O 1
ATOM 684 N N . TRP A 1 94 ? 15.904 12.553 -5.761 1.00 95.19 94 TRP A N 1
ATOM 685 C CA . TRP A 1 94 ? 16.933 12.505 -4.723 1.00 95.19 94 TRP A CA 1
ATOM 686 C C . TRP A 1 94 ? 16.767 13.689 -3.766 1.00 95.19 94 TRP A C 1
ATOM 688 O O . TRP A 1 94 ? 17.106 14.824 -4.137 1.00 95.19 94 TRP A O 1
ATOM 698 N N . ASN A 1 95 ? 16.253 13.411 -2.568 1.00 93.81 95 ASN A N 1
ATOM 699 C CA . ASN A 1 95 ? 16.045 14.363 -1.484 1.00 93.81 95 ASN A CA 1
ATOM 700 C C . ASN A 1 95 ? 17.366 14.730 -0.786 1.00 93.81 95 ASN A C 1
ATOM 702 O O . ASN A 1 95 ? 18.274 13.917 -0.575 1.00 93.81 95 ASN A O 1
ATOM 706 N N . ASN A 1 96 ? 17.453 15.992 -0.382 1.00 90.25 96 ASN A N 1
ATOM 707 C CA . ASN A 1 96 ? 18.567 16.581 0.344 1.00 90.25 96 ASN A CA 1
ATOM 708 C C . ASN A 1 96 ? 18.342 16.452 1.857 1.00 90.25 96 ASN A C 1
ATOM 710 O O . ASN A 1 96 ? 18.237 17.453 2.561 1.00 90.25 96 ASN A O 1
ATOM 714 N N . VAL A 1 97 ? 18.278 15.216 2.347 1.00 86.75 97 VAL A N 1
ATOM 715 C CA . VAL A 1 97 ? 18.204 14.911 3.784 1.00 86.75 97 VAL A CA 1
ATOM 716 C C . VAL A 1 97 ? 19.595 14.678 4.375 1.00 86.75 97 VAL A C 1
ATOM 718 O O . VAL A 1 97 ? 20.542 14.316 3.662 1.00 86.75 97 VAL A O 1
ATOM 721 N N . ALA A 1 98 ? 19.740 14.908 5.677 1.00 82.44 98 ALA A N 1
ATOM 722 C CA . ALA A 1 98 ? 20.989 14.738 6.416 1.00 82.44 98 ALA A CA 1
ATOM 723 C C . ALA A 1 98 ? 20.840 13.636 7.477 1.00 82.44 98 ALA A C 1
ATOM 725 O O . ALA A 1 98 ? 20.809 13.921 8.669 1.00 82.44 98 ALA A O 1
ATOM 726 N N . CYS A 1 99 ? 20.755 12.384 7.025 1.00 76.00 99 CYS A N 1
ATOM 727 C CA . CYS A 1 99 ? 20.616 11.222 7.904 1.00 76.00 99 CYS A CA 1
ATOM 728 C C . CYS A 1 99 ? 21.958 10.825 8.522 1.00 76.00 99 CYS A C 1
ATOM 730 O O . CYS A 1 99 ? 22.998 10.844 7.856 1.00 76.00 99 CYS A O 1
ATOM 732 N N . SER A 1 100 ? 21.935 10.542 9.825 1.00 66.12 100 SER A N 1
ATOM 733 C CA . SER A 1 100 ? 23.136 10.379 10.658 1.00 66.12 100 SER A CA 1
ATOM 734 C C . SER A 1 100 ? 23.909 9.072 10.420 1.00 66.12 100 SER A C 1
ATOM 736 O O . SER A 1 100 ? 25.067 8.956 10.820 1.00 66.12 100 SER A O 1
ATOM 738 N N . ASP A 1 101 ? 23.299 8.129 9.713 1.00 65.44 101 ASP A N 1
ATOM 739 C CA . ASP A 1 101 ? 23.757 6.767 9.419 1.00 65.44 101 ASP A CA 1
ATOM 740 C C . ASP A 1 101 ? 24.175 6.558 7.951 1.00 65.44 101 ASP A C 1
ATOM 742 O O . ASP A 1 101 ? 24.696 5.502 7.593 1.00 65.44 101 ASP A O 1
ATOM 746 N N . GLY A 1 102 ? 24.024 7.582 7.104 1.00 61.59 102 GLY A N 1
ATOM 747 C CA . GLY A 1 102 ? 24.410 7.525 5.694 1.00 61.59 102 GLY A CA 1
ATOM 748 C C . GLY A 1 102 ? 23.463 6.709 4.815 1.00 61.59 102 GLY A C 1
ATOM 749 O O . GLY A 1 102 ? 23.845 6.382 3.688 1.00 61.59 102 GLY A O 1
ATOM 750 N N . THR A 1 103 ? 22.259 6.402 5.297 1.00 69.62 103 THR A N 1
ATOM 751 C CA . THR A 1 103 ? 21.282 5.624 4.542 1.00 69.62 103 THR A CA 1
ATOM 752 C C . THR A 1 103 ? 20.610 6.443 3.426 1.00 69.62 103 THR A C 1
ATOM 754 O O . THR A 1 103 ? 20.855 7.652 3.253 1.00 69.62 103 THR A O 1
ATOM 757 N N . THR A 1 104 ? 19.839 5.759 2.573 1.00 73.56 104 THR A N 1
ATOM 758 C CA . THR A 1 104 ? 19.254 6.336 1.351 1.00 73.56 104 THR A CA 1
ATOM 759 C C . THR A 1 104 ? 17.731 6.321 1.313 1.00 73.56 104 THR A C 1
ATOM 761 O O . THR A 1 104 ? 17.189 6.904 0.378 1.00 73.56 104 THR A O 1
ATOM 764 N N . GLU A 1 105 ? 17.047 5.733 2.293 1.00 7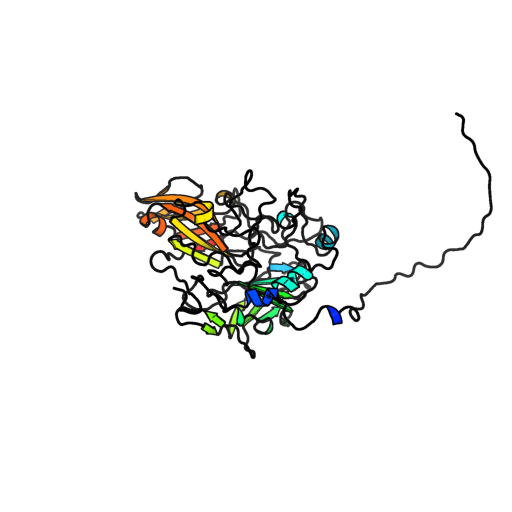5.62 105 GLU A N 1
ATOM 765 C CA . GLU A 1 105 ? 15.588 5.545 2.291 1.00 75.62 105 GLU A CA 1
ATOM 766 C C . GLU A 1 105 ? 14.870 6.903 2.252 1.00 75.62 105 GLU A C 1
ATOM 768 O O . GLU A 1 105 ? 14.105 7.174 1.333 1.00 75.62 105 GLU A O 1
ATOM 773 N N . GLY A 1 106 ? 15.280 7.867 3.084 1.00 83.31 106 GLY A N 1
ATOM 774 C CA . GLY A 1 106 ? 14.780 9.250 2.999 1.00 83.31 106 GLY A CA 1
ATOM 775 C C . GLY A 1 106 ? 15.277 10.054 1.782 1.00 83.31 106 GLY A C 1
ATOM 776 O O . GLY A 1 106 ? 14.854 11.196 1.571 1.00 83.31 106 GLY A O 1
ATOM 777 N N . ARG A 1 107 ? 16.208 9.509 0.980 1.00 91.94 107 ARG A N 1
ATOM 778 C CA . ARG A 1 107 ? 16.784 10.176 -0.204 1.00 91.94 107 ARG A CA 1
ATOM 779 C C . ARG A 1 107 ? 16.070 9.796 -1.485 1.00 91.94 107 ARG A C 1
ATOM 781 O O . ARG A 1 107 ? 15.884 10.671 -2.324 1.00 91.94 107 ARG A O 1
ATOM 788 N N . THR A 1 108 ? 15.751 8.527 -1.696 1.00 94.50 108 THR A N 1
ATOM 789 C CA . THR A 1 108 ? 15.178 8.059 -2.958 1.00 94.50 108 THR A CA 1
ATOM 790 C C . THR A 1 108 ? 14.399 6.770 -2.764 1.00 94.50 108 THR A C 1
ATOM 792 O O . THR A 1 108 ? 14.827 5.901 -2.018 1.00 94.50 108 THR A O 1
ATOM 795 N N . SER A 1 109 ? 13.316 6.620 -3.521 1.00 94.50 109 SER A N 1
ATOM 796 C CA . SER A 1 109 ? 12.587 5.358 -3.660 1.00 94.50 109 SER A CA 1
ATOM 797 C C . SER A 1 109 ? 13.105 4.479 -4.810 1.00 94.50 109 SER A C 1
ATOM 799 O O . SER A 1 109 ? 12.525 3.444 -5.129 1.00 94.50 109 SER A O 1
ATOM 801 N N . ALA A 1 110 ? 14.200 4.881 -5.465 1.00 96.00 110 ALA A N 1
ATOM 802 C CA . ALA A 1 110 ? 14.865 4.065 -6.473 1.00 96.00 110 ALA A CA 1
ATOM 803 C C . ALA A 1 110 ? 15.622 2.886 -5.841 1.00 96.00 110 ALA A C 1
ATOM 805 O O . ALA A 1 110 ? 16.142 2.985 -4.732 1.00 96.00 110 ALA A O 1
ATOM 806 N N . ALA A 1 111 ? 15.792 1.803 -6.598 1.00 95.06 111 ALA A N 1
ATOM 807 C CA . ALA A 1 111 ? 16.554 0.632 -6.167 1.00 95.06 111 ALA A CA 1
ATOM 808 C C . ALA A 1 111 ? 17.731 0.355 -7.109 1.00 95.06 111 ALA A C 1
ATOM 810 O O . ALA A 1 111 ? 17.647 0.567 -8.317 1.00 95.06 111 ALA A O 1
ATOM 811 N N . SER A 1 112 ? 18.840 -0.165 -6.579 1.00 95.81 112 SER A N 1
ATOM 812 C CA . SER A 1 112 ? 19.975 -0.611 -7.402 1.00 95.81 112 SER A CA 1
ATOM 813 C C . SER A 1 112 ? 19.723 -1.989 -8.028 1.00 95.81 112 SER A C 1
ATOM 815 O O . SER A 1 112 ? 18.921 -2.770 -7.516 1.00 95.81 112 SER A O 1
ATOM 817 N N . VAL A 1 113 ? 20.466 -2.350 -9.084 1.00 94.75 113 VAL A N 1
ATOM 818 C CA . VAL A 1 113 ? 20.418 -3.716 -9.670 1.00 94.75 113 VAL A CA 1
ATOM 819 C C . VAL A 1 113 ? 20.692 -4.795 -8.617 1.00 94.75 113 VAL A C 1
ATOM 821 O O . VAL A 1 113 ? 20.061 -5.851 -8.612 1.00 94.75 113 VAL A O 1
ATOM 824 N N . ALA A 1 114 ? 21.628 -4.529 -7.700 1.00 93.00 114 ALA A N 1
ATOM 825 C CA . ALA A 1 114 ? 21.950 -5.449 -6.616 1.00 93.00 114 ALA A CA 1
ATOM 826 C C . ALA A 1 114 ? 20.775 -5.617 -5.638 1.00 93.00 114 ALA A C 1
ATOM 828 O O . ALA A 1 114 ? 20.500 -6.743 -5.225 1.00 93.00 114 ALA A O 1
ATOM 829 N N . GLY A 1 115 ? 20.068 -4.526 -5.321 1.00 93.12 115 GLY A N 1
ATOM 830 C CA . GLY A 1 115 ? 18.865 -4.543 -4.484 1.00 93.12 115 GLY A CA 1
ATOM 831 C C . GLY A 1 115 ? 17.729 -5.341 -5.124 1.00 93.12 115 GLY A C 1
ATOM 832 O O . GLY A 1 115 ? 17.184 -6.241 -4.490 1.00 93.12 115 GLY A O 1
ATOM 833 N N . ILE A 1 116 ? 17.455 -5.114 -6.413 1.00 94.69 116 ILE A N 1
ATOM 834 C CA . ILE A 1 116 ? 16.438 -5.884 -7.147 1.00 94.69 116 ILE A CA 1
ATOM 835 C C . ILE A 1 116 ? 16.787 -7.371 -7.171 1.00 94.69 116 ILE A C 1
ATOM 837 O O . ILE A 1 116 ? 15.967 -8.199 -6.791 1.00 94.69 116 ILE A O 1
ATOM 841 N N . ARG A 1 117 ? 18.036 -7.737 -7.469 1.00 92.94 117 ARG A N 1
ATOM 842 C CA . ARG A 1 117 ? 18.457 -9.145 -7.422 1.00 92.94 117 ARG A CA 1
ATOM 843 C C . ARG A 1 117 ? 18.326 -9.769 -6.031 1.00 92.94 117 ARG A C 1
ATOM 845 O O . ARG A 1 117 ? 18.000 -10.954 -5.905 1.00 92.94 117 ARG A O 1
ATOM 852 N N . PHE A 1 118 ? 18.617 -9.005 -4.984 1.00 93.00 118 PHE A N 1
ATOM 853 C CA . PHE A 1 118 ? 18.473 -9.463 -3.607 1.00 93.00 118 PHE A CA 1
ATOM 854 C C . PHE A 1 118 ? 17.006 -9.769 -3.268 1.00 93.00 118 PHE A C 1
ATOM 856 O O . PHE A 1 118 ? 16.734 -10.836 -2.715 1.00 93.00 118 PHE A O 1
ATOM 863 N N . ALA A 1 119 ? 16.090 -8.885 -3.659 1.00 92.75 119 ALA A N 1
ATOM 864 C CA . ALA A 1 119 ? 14.686 -8.895 -3.254 1.00 92.75 119 ALA A CA 1
ATOM 865 C C . ALA A 1 119 ? 13.748 -9.680 -4.197 1.00 92.75 119 ALA A C 1
ATOM 867 O O . ALA A 1 119 ? 12.754 -10.239 -3.745 1.00 92.75 119 ALA A O 1
ATOM 868 N N . PHE A 1 120 ? 14.085 -9.783 -5.483 1.00 93.50 120 PHE A N 1
ATOM 869 C CA . PHE A 1 120 ? 13.256 -10.397 -6.534 1.00 93.50 120 PHE A CA 1
ATOM 870 C C . PHE A 1 120 ? 13.899 -11.639 -7.163 1.00 93.50 120 PHE A C 1
ATOM 872 O O . PHE A 1 120 ? 13.360 -12.243 -8.084 1.00 93.50 120 PHE A O 1
ATOM 879 N N . GLY A 1 121 ? 15.100 -12.014 -6.719 1.00 89.31 121 GLY A N 1
ATOM 880 C CA . GLY A 1 121 ? 15.822 -13.183 -7.222 1.00 89.31 121 GLY A CA 1
ATOM 881 C C . GLY A 1 121 ? 16.570 -12.948 -8.537 1.00 89.31 121 GLY A C 1
ATOM 882 O O . GLY A 1 121 ? 17.655 -13.514 -8.710 1.00 89.31 121 GLY A O 1
ATOM 883 N N . PHE A 1 122 ? 16.049 -12.076 -9.398 1.00 85.19 122 PHE A N 1
ATOM 884 C CA . PHE A 1 122 ? 16.589 -11.715 -10.710 1.00 85.19 122 PHE A CA 1
ATOM 885 C C . PHE A 1 122 ? 16.986 -10.238 -10.747 1.00 85.19 122 PHE A C 1
ATOM 887 O O . PHE A 1 122 ? 16.431 -9.419 -10.022 1.00 85.19 122 PHE A O 1
ATOM 894 N N . GLY A 1 123 ? 17.983 -9.888 -11.559 1.00 81.31 123 GLY A N 1
ATOM 895 C CA . GLY A 1 123 ? 18.277 -8.484 -11.840 1.00 81.31 123 GLY A CA 1
ATOM 896 C C . GLY A 1 123 ? 17.363 -7.979 -12.953 1.00 81.31 123 GLY A C 1
ATOM 897 O O . GLY A 1 123 ? 17.226 -8.655 -13.965 1.00 81.31 123 GLY A O 1
ATOM 898 N N . SER A 1 124 ? 16.805 -6.785 -12.787 1.00 89.25 124 SER A N 1
ATOM 899 C CA . SER A 1 124 ? 16.265 -5.981 -13.887 1.00 89.25 124 SER A CA 1
ATOM 900 C C . SER A 1 124 ? 17.000 -4.640 -13.885 1.00 89.25 124 SER A C 1
ATOM 902 O O . SER A 1 124 ? 17.572 -4.255 -12.859 1.00 89.25 124 SER A O 1
ATOM 904 N N . THR A 1 125 ? 17.065 -3.969 -15.031 1.00 94.44 125 THR A N 1
ATOM 905 C CA . THR A 1 125 ? 17.725 -2.665 -15.176 1.00 94.44 125 THR A CA 1
ATOM 906 C C . THR A 1 125 ? 16.729 -1.644 -15.671 1.00 94.44 125 THR A C 1
ATOM 908 O O . THR A 1 125 ? 16.119 -1.885 -16.708 1.00 94.44 125 THR A O 1
ATOM 911 N N . TYR A 1 126 ? 16.621 -0.508 -14.979 1.00 96.31 126 TYR A N 1
ATOM 912 C CA . TYR A 1 126 ? 15.602 0.509 -15.272 1.00 96.31 126 TYR A CA 1
ATOM 913 C C . TYR A 1 126 ? 14.192 -0.093 -15.338 1.00 96.31 126 TYR A C 1
ATOM 915 O O . TYR A 1 126 ? 13.403 0.237 -16.211 1.00 96.31 126 TYR A O 1
ATOM 923 N N . GLY A 1 127 ? 13.919 -1.028 -14.433 1.00 96.69 127 GLY A N 1
ATOM 924 C CA . GLY A 1 127 ? 12.635 -1.672 -14.282 1.00 96.69 127 GLY A CA 1
ATOM 925 C C . GLY A 1 127 ? 11.580 -0.716 -13.742 1.00 96.69 127 GLY A C 1
ATOM 926 O O . GLY A 1 127 ? 11.840 0.140 -12.886 1.00 96.69 127 GLY A O 1
ATOM 927 N N . ASP A 1 128 ? 10.377 -0.941 -14.228 1.00 97.12 128 ASP A N 1
ATOM 928 C CA . ASP A 1 128 ? 9.132 -0.402 -13.725 1.00 97.12 128 ASP A CA 1
ATOM 929 C C . ASP A 1 128 ? 8.645 -1.202 -12.521 1.00 97.12 128 ASP A C 1
ATOM 931 O O . ASP A 1 128 ? 8.973 -2.380 -12.381 1.00 97.12 128 ASP A O 1
ATOM 935 N N . GLY A 1 129 ? 7.828 -0.580 -11.672 1.00 96.38 129 GLY A N 1
ATOM 936 C CA . GLY A 1 129 ? 7.105 -1.262 -10.599 1.00 96.38 129 GLY A CA 1
ATOM 937 C C . GLY A 1 129 ? 5.607 -1.336 -10.887 1.00 96.38 129 GLY A C 1
ATOM 938 O O . GLY A 1 129 ? 4.982 -0.314 -11.182 1.00 96.38 129 GLY A O 1
ATOM 939 N N . LEU A 1 130 ? 5.012 -2.524 -10.758 1.00 97.62 130 LEU A N 1
ATOM 940 C CA . LEU A 1 130 ? 3.560 -2.740 -10.810 1.00 97.62 130 LEU A CA 1
ATOM 941 C C . LEU A 1 130 ? 3.126 -3.623 -9.625 1.00 97.62 130 LEU A C 1
ATOM 943 O O . LEU A 1 130 ? 3.347 -4.833 -9.668 1.00 97.62 130 LEU A O 1
ATOM 947 N N . PRO A 1 131 ? 2.526 -3.054 -8.563 1.00 97.19 131 PRO A N 1
ATOM 948 C CA . PRO A 1 131 ? 1.933 -3.832 -7.478 1.00 97.19 131 PRO A CA 1
ATOM 949 C C . PRO A 1 131 ? 0.608 -4.482 -7.907 1.00 97.19 131 PRO A C 1
ATOM 951 O O . PRO A 1 131 ? -0.301 -3.816 -8.406 1.00 97.19 131 PRO A O 1
ATOM 954 N N . VAL A 1 132 ? 0.490 -5.788 -7.676 1.00 98.50 132 VAL A N 1
ATOM 955 C CA . VAL A 1 132 ? -0.744 -6.571 -7.791 1.00 98.50 132 VAL A CA 1
ATOM 956 C C . VAL A 1 132 ? -1.199 -6.930 -6.385 1.00 98.50 132 VAL A C 1
ATOM 958 O O . VAL A 1 132 ? -0.526 -7.690 -5.692 1.00 98.50 132 VAL A O 1
ATOM 961 N N . VAL A 1 133 ? -2.334 -6.375 -5.973 1.00 98.44 133 VAL A N 1
ATOM 962 C CA . VAL A 1 133 ? -2.883 -6.528 -4.625 1.00 98.44 133 VAL A CA 1
ATOM 963 C C . VAL A 1 133 ? -4.049 -7.507 -4.670 1.00 98.44 133 VAL A C 1
ATOM 965 O O . VAL A 1 133 ? -5.021 -7.302 -5.399 1.00 98.44 133 VAL A O 1
ATOM 968 N N . PHE A 1 134 ? -3.957 -8.577 -3.892 1.00 98.75 134 PHE A N 1
ATOM 969 C CA . PHE A 1 134 ? -4.930 -9.655 -3.793 1.00 98.75 134 PHE A CA 1
ATOM 970 C C . PHE A 1 134 ? -5.756 -9.543 -2.515 1.00 98.75 134 PHE A C 1
ATOM 972 O O . PHE A 1 134 ? -5.259 -9.152 -1.460 1.00 98.75 134 PHE A O 1
ATOM 979 N N . SER A 1 135 ? -7.018 -9.967 -2.577 1.00 98.62 135 SER A N 1
ATOM 980 C CA . SER A 1 135 ? -7.869 -9.992 -1.386 1.00 98.62 135 SER A CA 1
ATOM 981 C C . SER A 1 135 ? -7.448 -11.043 -0.363 1.00 98.62 135 SER A C 1
ATOM 983 O O . SER A 1 135 ? -7.743 -10.898 0.820 1.00 98.62 135 SER A O 1
ATOM 985 N N . TRP A 1 136 ? -6.780 -12.107 -0.806 1.00 98.69 136 TRP A N 1
ATOM 986 C CA . TRP A 1 136 ? -6.262 -13.194 0.023 1.00 98.69 136 TRP A CA 1
ATOM 987 C C . TRP A 1 136 ? -4.735 -13.239 -0.109 1.00 98.69 136 TRP A C 1
ATOM 989 O O . TRP A 1 136 ? -4.230 -12.940 -1.194 1.00 98.69 136 TRP A O 1
ATOM 999 N N . PRO A 1 137 ? -3.996 -13.628 0.943 1.00 98.44 137 PRO A N 1
ATOM 1000 C CA . PRO A 1 137 ? -2.542 -13.658 0.896 1.00 98.44 137 PRO A CA 1
ATOM 1001 C C . PRO A 1 137 ? -2.058 -14.727 -0.086 1.00 98.44 137 PRO A C 1
ATOM 1003 O O . PRO A 1 137 ? -2.633 -15.819 -0.176 1.00 98.44 137 PRO A O 1
ATOM 1006 N N . VAL A 1 138 ? -0.993 -14.431 -0.827 1.00 98.50 138 VAL A N 1
ATOM 1007 C CA . VAL A 1 138 ? -0.375 -15.390 -1.748 1.00 98.50 138 VAL A CA 1
ATOM 1008 C C . VAL A 1 138 ? 0.360 -16.480 -0.970 1.00 98.50 138 VAL A C 1
ATOM 1010 O O . VAL A 1 138 ? 0.903 -16.240 0.108 1.00 98.50 138 VAL A O 1
ATOM 1013 N N . LEU A 1 139 ? 0.422 -17.690 -1.527 1.00 97.75 139 LEU A N 1
ATOM 1014 C CA . LEU A 1 139 ? 1.321 -18.736 -1.057 1.00 97.75 139 LEU A CA 1
ATOM 1015 C C . LEU A 1 139 ? 2.725 -18.450 -1.628 1.00 97.75 139 LEU A C 1
ATOM 1017 O O . LEU A 1 139 ? 2.929 -18.614 -2.835 1.00 97.75 139 LEU A O 1
ATOM 1021 N N . PRO A 1 140 ? 3.699 -18.014 -0.812 1.00 96.81 140 PRO A N 1
ATOM 1022 C CA . PRO A 1 140 ? 4.940 -17.415 -1.307 1.00 96.81 140 PRO A CA 1
ATOM 1023 C C . PRO A 1 140 ? 5.775 -18.299 -2.234 1.00 96.81 140 PRO A C 1
ATOM 1025 O O . PRO A 1 140 ? 6.423 -17.789 -3.145 1.00 96.81 140 PRO A O 1
ATOM 1028 N N . SER A 1 141 ? 5.784 -19.617 -2.022 1.00 96.44 141 SER A N 1
ATOM 1029 C CA . SER A 1 141 ? 6.534 -20.550 -2.870 1.00 96.44 141 SER A CA 1
ATOM 1030 C C . SER A 1 141 ? 5.984 -20.668 -4.292 1.00 96.44 141 SER A C 1
ATOM 1032 O O . SER A 1 141 ? 6.685 -21.178 -5.163 1.00 96.44 141 SER A O 1
ATOM 1034 N N . THR A 1 142 ? 4.756 -20.192 -4.517 1.00 97.25 142 THR A N 1
ATOM 1035 C CA . THR A 1 142 ? 4.053 -20.229 -5.808 1.00 97.25 142 THR A CA 1
ATOM 1036 C C . THR A 1 142 ? 4.102 -18.907 -6.560 1.00 97.25 142 THR A C 1
ATOM 1038 O O . THR A 1 142 ? 3.497 -18.806 -7.610 1.00 97.25 142 THR A O 1
ATOM 1041 N N . VAL A 1 143 ? 4.781 -17.886 -6.029 1.00 97.25 143 VAL A N 1
ATOM 1042 C CA . VAL A 1 143 ? 4.957 -16.617 -6.742 1.00 97.25 143 VAL A CA 1
ATOM 1043 C C . VAL A 1 143 ? 6.108 -16.758 -7.734 1.00 97.25 143 VAL A C 1
ATOM 1045 O O . VAL A 1 143 ? 7.275 -16.815 -7.326 1.00 97.25 143 VAL A O 1
ATOM 1048 N N . ASP A 1 144 ? 5.779 -16.761 -9.023 1.00 95.25 144 ASP A N 1
ATOM 1049 C CA . ASP A 1 144 ? 6.717 -16.649 -10.134 1.00 95.25 144 ASP A CA 1
ATOM 1050 C C . ASP A 1 144 ? 6.286 -15.532 -11.105 1.00 95.25 144 ASP A C 1
ATOM 1052 O O . ASP A 1 144 ? 5.165 -15.028 -11.091 1.00 95.25 144 ASP A O 1
ATOM 1056 N N . ARG A 1 145 ? 7.208 -15.086 -11.959 1.00 94.69 145 ARG A N 1
ATOM 1057 C CA . ARG A 1 145 ? 6.913 -14.082 -12.987 1.00 94.69 145 ARG A CA 1
ATOM 1058 C C . ARG A 1 145 ? 6.009 -14.648 -14.086 1.00 94.69 145 ARG A C 1
ATOM 1060 O O . ARG A 1 145 ? 5.281 -13.878 -14.705 1.00 94.69 145 ARG A O 1
ATOM 1067 N N . THR A 1 146 ? 6.070 -15.958 -14.348 1.00 96.19 146 THR A N 1
ATOM 1068 C CA . THR A 1 146 ? 5.288 -16.619 -15.408 1.00 96.19 146 THR A CA 1
ATOM 1069 C C . THR A 1 146 ? 3.810 -16.769 -15.075 1.00 96.19 146 THR A C 1
ATOM 1071 O O . THR A 1 146 ? 3.012 -16.967 -15.989 1.00 96.19 146 THR A O 1
ATOM 1074 N N . ASP A 1 147 ? 3.433 -16.562 -13.813 1.00 97.88 147 ASP A N 1
ATOM 1075 C CA . ASP A 1 147 ? 2.039 -16.502 -13.382 1.00 97.88 147 ASP A CA 1
ATOM 1076 C C . ASP A 1 147 ? 1.288 -15.285 -13.934 1.00 97.88 147 ASP A C 1
ATOM 1078 O O . ASP A 1 147 ? 0.059 -15.259 -13.895 1.00 97.88 147 ASP A O 1
ATOM 1082 N N . PHE A 1 148 ? 1.995 -14.263 -14.433 1.00 98.44 148 PHE A N 1
ATOM 1083 C CA . PHE A 1 148 ? 1.412 -12.970 -14.780 1.00 98.44 148 PHE A CA 1
ATOM 1084 C C . PHE A 1 148 ? 1.557 -12.629 -16.263 1.00 98.44 148 PHE A C 1
ATOM 1086 O O . PHE A 1 148 ? 2.650 -12.635 -16.828 1.00 98.44 148 PHE A O 1
ATOM 1093 N N . GLU A 1 149 ? 0.447 -12.200 -16.860 1.00 98.25 149 GLU A N 1
ATOM 1094 C CA . GLU A 1 149 ? 0.423 -11.499 -18.144 1.00 98.25 149 GLU A CA 1
ATOM 1095 C C . GLU A 1 149 ? -0.069 -10.064 -17.948 1.00 98.25 149 GLU A C 1
ATOM 1097 O O . GLU A 1 149 ? -1.108 -9.822 -17.324 1.00 98.25 149 GLU A O 1
ATOM 1102 N N . ILE A 1 150 ? 0.659 -9.110 -18.525 1.00 98.50 150 ILE A N 1
ATOM 1103 C CA . ILE A 1 150 ? 0.321 -7.688 -18.511 1.00 98.50 150 ILE A CA 1
ATOM 1104 C C . ILE A 1 150 ? -0.040 -7.277 -19.938 1.00 98.50 150 ILE A C 1
ATOM 1106 O O . ILE A 1 150 ? 0.817 -7.250 -20.819 1.00 98.50 150 ILE A O 1
ATOM 1110 N N . GLU A 1 151 ? -1.307 -6.948 -20.171 1.00 98.38 151 GLU A N 1
ATOM 1111 C CA . G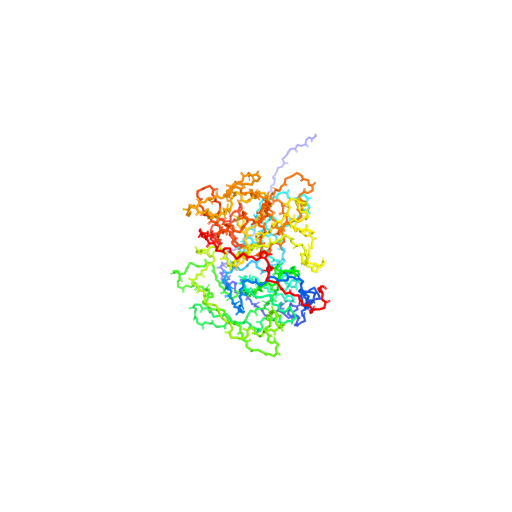LU A 1 151 ? -1.760 -6.354 -21.426 1.00 98.38 151 GLU A CA 1
ATOM 1112 C C . GLU A 1 151 ? -1.624 -4.836 -21.363 1.00 98.38 151 GLU A C 1
ATOM 1114 O O . GLU A 1 151 ? -2.095 -4.190 -20.422 1.00 98.38 151 GLU A O 1
ATOM 1119 N N . LEU A 1 152 ? -1.005 -4.267 -22.390 1.00 97.56 152 LEU A N 1
ATOM 1120 C CA . LEU A 1 152 ? -0.752 -2.841 -22.526 1.00 97.56 152 LEU A CA 1
ATOM 1121 C C . LEU A 1 152 ? -1.788 -2.173 -23.430 1.00 97.56 152 LEU A C 1
ATOM 1123 O O . LEU A 1 152 ? -2.401 -2.806 -24.288 1.00 97.56 152 LEU A O 1
ATOM 1127 N N . ASN A 1 153 ? -1.937 -0.856 -23.304 1.00 96.38 153 ASN A N 1
ATOM 1128 C CA . ASN A 1 153 ? -2.813 -0.052 -24.166 1.00 96.38 153 ASN A CA 1
ATOM 1129 C C . ASN A 1 153 ? -2.458 -0.132 -25.668 1.00 96.38 153 ASN A C 1
ATOM 1131 O O . ASN A 1 153 ? -3.270 0.235 -26.517 1.00 96.38 153 ASN A O 1
ATOM 1135 N N . THR A 1 154 ? -1.260 -0.615 -26.001 1.00 95.56 154 THR A N 1
ATOM 1136 C CA . THR A 1 154 ? -0.796 -0.890 -27.368 1.00 95.56 154 THR A CA 1
ATOM 1137 C C . THR A 1 154 ? -1.315 -2.219 -27.934 1.00 95.56 154 THR A C 1
ATOM 1139 O O . THR A 1 154 ? -1.149 -2.472 -29.128 1.00 95.56 154 THR A O 1
ATOM 1142 N N . GLY A 1 155 ? -1.933 -3.068 -27.104 1.00 96.56 155 GLY A N 1
ATOM 1143 C CA . GLY A 1 155 ? -2.329 -4.443 -27.426 1.00 96.56 155 GLY A CA 1
ATOM 1144 C C . GLY A 1 155 ? -1.208 -5.475 -27.259 1.00 96.56 155 GLY A C 1
ATOM 1145 O O . GLY A 1 155 ? -1.419 -6.655 -27.531 1.00 96.56 155 GLY A O 1
ATOM 1146 N N . GLU A 1 156 ? -0.015 -5.049 -26.838 1.00 97.81 156 GLU A N 1
ATOM 1147 C CA . GLU A 1 156 ? 1.069 -5.954 -26.460 1.00 97.81 156 GLU A CA 1
ATOM 1148 C C . GLU A 1 156 ? 0.734 -6.674 -25.149 1.00 97.81 156 GLU A C 1
ATOM 1150 O O . GLU A 1 156 ? 0.158 -6.078 -24.239 1.00 97.81 156 GLU A O 1
ATOM 1155 N N . VAL A 1 157 ? 1.121 -7.946 -25.053 1.00 98.19 157 VAL A N 1
ATOM 1156 C CA . VAL A 1 157 ? 1.067 -8.727 -23.816 1.00 98.19 157 VAL A CA 1
ATOM 1157 C C . VAL A 1 157 ? 2.491 -9.096 -23.435 1.00 98.19 157 VAL A C 1
ATOM 1159 O O . VAL A 1 157 ? 3.205 -9.692 -24.244 1.00 98.19 157 VAL A O 1
ATOM 1162 N N . ILE A 1 158 ? 2.895 -8.739 -22.220 1.00 97.31 158 ILE A N 1
ATOM 1163 C CA . ILE A 1 158 ? 4.234 -9.014 -21.697 1.00 97.31 158 ILE A CA 1
ATOM 1164 C C . ILE A 1 158 ? 4.169 -9.895 -20.449 1.00 97.31 158 ILE A C 1
ATOM 1166 O O . ILE A 1 158 ? 3.197 -9.862 -19.693 1.00 97.31 158 ILE A O 1
ATOM 1170 N N . VAL A 1 159 ? 5.244 -10.650 -20.231 1.00 96.56 159 VAL A N 1
ATOM 1171 C CA . VAL A 1 159 ? 5.533 -11.365 -18.981 1.00 96.56 159 VAL A CA 1
ATOM 1172 C C . VAL A 1 159 ? 6.629 -10.577 -18.263 1.00 96.56 159 VAL A C 1
ATOM 1174 O O . VAL A 1 159 ? 7.628 -10.257 -18.913 1.00 96.56 159 VAL A O 1
ATOM 1177 N N . PRO A 1 160 ? 6.481 -10.246 -16.968 1.00 95.81 160 PRO A N 1
ATOM 1178 C CA . PRO A 1 160 ? 7.479 -9.457 -16.256 1.00 95.81 160 PRO A CA 1
ATOM 1179 C C . PRO A 1 160 ? 8.828 -10.187 -16.129 1.00 95.81 160 PRO A C 1
ATOM 1181 O O . PRO A 1 160 ? 8.931 -11.414 -16.259 1.00 95.81 160 PRO A O 1
ATOM 1184 N N . ASP A 1 161 ? 9.883 -9.425 -15.838 1.00 93.62 161 ASP A N 1
ATOM 1185 C CA . ASP A 1 161 ? 11.227 -9.963 -15.600 1.00 93.62 161 ASP A CA 1
ATOM 1186 C C . ASP A 1 161 ? 11.307 -10.647 -14.235 1.00 93.62 161 ASP A C 1
ATOM 1188 O O . ASP A 1 161 ? 12.058 -11.608 -14.060 1.00 93.62 161 ASP A O 1
ATOM 1192 N N . ALA A 1 162 ? 10.552 -10.141 -13.256 1.00 94.75 162 ALA A N 1
ATOM 1193 C CA . ALA A 1 162 ? 10.527 -10.674 -11.905 1.00 94.75 162 ALA A CA 1
ATOM 1194 C C . ALA A 1 162 ? 9.208 -10.382 -11.176 1.00 94.75 162 ALA A C 1
ATOM 1196 O O . ALA A 1 162 ? 8.507 -9.420 -11.495 1.00 94.75 162 ALA A O 1
ATOM 1197 N N . ALA A 1 163 ? 8.923 -11.197 -10.160 1.00 96.25 163 ALA A N 1
ATOM 1198 C CA . ALA A 1 163 ? 7.805 -11.050 -9.237 1.00 96.25 163 ALA A CA 1
ATOM 1199 C C . ALA A 1 163 ? 8.278 -11.352 -7.806 1.00 96.25 163 ALA A C 1
ATOM 1201 O O . ALA A 1 163 ? 9.087 -12.261 -7.601 1.00 96.25 163 ALA A O 1
ATOM 1202 N N . SER A 1 164 ? 7.820 -10.586 -6.815 1.00 96.56 164 SER A N 1
ATOM 1203 C CA . SER A 1 164 ? 8.155 -10.819 -5.402 1.00 96.56 164 SER A CA 1
ATOM 1204 C C . SER A 1 164 ? 7.089 -10.267 -4.464 1.00 96.56 164 SER A C 1
ATOM 1206 O O . SER A 1 164 ? 6.390 -9.325 -4.816 1.00 96.56 164 SER A O 1
ATOM 1208 N N . ILE A 1 165 ? 7.004 -10.827 -3.256 1.00 95.44 165 ILE A N 1
ATOM 1209 C CA . ILE A 1 165 ? 6.113 -10.354 -2.182 1.00 95.44 165 ILE A CA 1
ATOM 1210 C C . ILE A 1 165 ? 6.657 -9.131 -1.429 1.0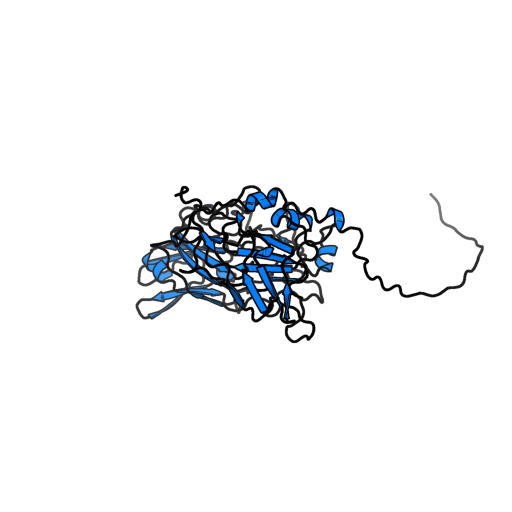0 95.44 165 ILE A C 1
ATOM 1212 O O . ILE A 1 165 ? 5.958 -8.540 -0.630 1.00 95.44 165 ILE A O 1
ATOM 1216 N N . THR A 1 166 ? 7.919 -8.754 -1.633 1.00 92.44 166 THR A N 1
ATOM 1217 C CA . THR A 1 166 ? 8.523 -7.592 -0.959 1.00 92.44 166 THR A CA 1
ATOM 1218 C C . THR A 1 166 ? 8.064 -6.285 -1.619 1.00 92.44 166 THR A C 1
ATOM 1220 O O . THR A 1 166 ? 7.959 -6.246 -2.850 1.00 92.44 166 THR A O 1
ATOM 1223 N N . PRO A 1 167 ? 7.820 -5.205 -0.853 1.00 90.75 167 PRO A N 1
ATOM 1224 C CA . PRO A 1 167 ? 8.051 -5.039 0.595 1.00 90.75 167 PRO A CA 1
ATOM 1225 C C . PRO A 1 167 ? 7.052 -5.715 1.555 1.00 90.75 167 PRO A C 1
ATOM 1227 O O . PRO A 1 167 ? 7.398 -5.872 2.712 1.00 90.75 167 PRO A O 1
ATOM 1230 N N . ASN A 1 168 ? 5.918 -6.240 1.087 1.00 93.00 168 ASN A N 1
ATOM 1231 C CA . ASN A 1 168 ? 4.857 -6.874 1.894 1.00 93.00 168 ASN A CA 1
ATOM 1232 C C . ASN A 1 168 ? 5.213 -8.298 2.409 1.00 93.00 168 ASN A C 1
ATOM 1234 O O . ASN A 1 168 ? 4.562 -9.298 2.082 1.00 93.00 168 ASN A O 1
ATOM 1238 N N . PHE A 1 169 ? 6.333 -8.424 3.132 1.00 92.75 169 PHE A N 1
ATOM 1239 C CA . PHE A 1 169 ? 6.938 -9.704 3.526 1.00 92.75 169 PHE A CA 1
ATOM 1240 C C . PHE A 1 169 ? 6.532 -10.213 4.916 1.00 92.75 169 PHE A C 1
ATOM 1242 O O . PHE A 1 169 ? 6.888 -11.359 5.257 1.00 92.75 169 PHE A O 1
ATOM 1249 N N . ASP A 1 170 ? 5.832 -9.403 5.707 1.00 94.62 170 ASP A N 1
ATOM 1250 C CA . ASP A 1 170 ? 5.424 -9.755 7.063 1.00 94.62 170 ASP A CA 1
ATOM 1251 C C . ASP A 1 170 ? 4.472 -10.955 7.053 1.00 94.62 170 ASP A C 1
ATOM 1253 O O . ASP A 1 170 ? 3.827 -11.283 6.049 1.00 94.62 170 ASP A O 1
ATOM 1257 N N . TYR A 1 171 ? 4.506 -11.766 8.115 1.00 96.06 171 TYR A N 1
ATOM 1258 C CA . TYR A 1 171 ? 3.818 -13.059 8.082 1.00 96.06 171 TYR A CA 1
ATOM 1259 C C . TYR A 1 171 ? 2.297 -12.919 8.153 1.00 96.06 171 TYR A C 1
ATOM 1261 O O . TYR A 1 171 ? 1.609 -13.825 7.674 1.00 96.06 171 TYR A O 1
ATOM 1269 N N . ASN A 1 172 ? 1.785 -11.825 8.718 1.00 95.69 172 ASN A N 1
ATOM 1270 C CA . ASN A 1 172 ? 0.360 -11.501 8.748 1.00 95.69 172 ASN A CA 1
ATOM 1271 C C . ASN A 1 172 ? -0.110 -10.654 7.549 1.00 95.69 172 ASN A C 1
ATOM 1273 O O . ASN A 1 172 ? -1.229 -10.138 7.548 1.00 95.69 172 ASN A O 1
ATOM 1277 N N . GLU A 1 173 ? 0.705 -10.582 6.503 1.00 94.94 173 GLU A N 1
ATOM 1278 C CA . GLU A 1 173 ? 0.406 -9.861 5.274 1.00 94.94 173 GLU A CA 1
ATOM 1279 C C . GLU A 1 173 ? 0.509 -10.787 4.043 1.00 94.94 173 GLU A C 1
ATOM 1281 O O . GLU A 1 173 ? -0.015 -11.904 4.053 1.00 94.94 173 GLU A O 1
ATOM 1286 N N . ARG A 1 174 ? 1.233 -10.355 2.995 1.00 95.81 174 ARG A N 1
ATOM 1287 C CA . ARG A 1 174 ? 1.503 -11.031 1.710 1.00 95.81 174 ARG A CA 1
ATOM 1288 C C . ARG A 1 174 ? 0.329 -10.999 0.754 1.00 95.81 174 ARG A C 1
ATOM 1290 O O . ARG A 1 174 ? 0.114 -11.915 -0.039 1.00 95.81 174 ARG A O 1
ATOM 1297 N N . ASN A 1 175 ? -0.423 -9.915 0.808 1.00 97.62 175 ASN A N 1
ATOM 1298 C CA . ASN A 1 175 ? -1.491 -9.628 -0.132 1.00 97.62 175 ASN A CA 1
ATOM 1299 C C . ASN A 1 175 ? -0.953 -9.008 -1.425 1.00 97.62 175 ASN A C 1
ATOM 1301 O O . ASN A 1 175 ? -1.668 -8.995 -2.422 1.00 97.62 175 ASN A O 1
ATOM 1305 N N . THR A 1 176 ? 0.299 -8.547 -1.448 1.00 97.56 176 THR A N 1
ATOM 1306 C CA . THR A 1 176 ? 0.850 -7.820 -2.597 1.00 97.56 176 THR A CA 1
ATOM 1307 C C . THR A 1 176 ? 2.020 -8.539 -3.239 1.00 97.56 176 THR A C 1
ATOM 1309 O O . THR A 1 176 ? 2.978 -8.927 -2.577 1.00 97.56 176 THR A O 1
ATOM 1312 N N . VAL A 1 177 ? 1.964 -8.656 -4.565 1.00 98.06 177 VAL A N 1
ATOM 1313 C CA . VAL A 1 177 ? 3.093 -9.063 -5.404 1.00 98.06 177 VAL A CA 1
ATOM 1314 C C . VAL A 1 177 ? 3.506 -7.878 -6.262 1.00 98.06 177 VAL A C 1
ATOM 1316 O O . VAL A 1 177 ? 2.695 -7.329 -7.001 1.00 98.06 177 VAL A O 1
ATOM 1319 N N . VAL A 1 178 ? 4.775 -7.489 -6.204 1.00 97.56 178 VAL A N 1
ATOM 1320 C CA . VAL A 1 178 ? 5.336 -6.468 -7.091 1.00 97.56 178 VAL A CA 1
ATOM 1321 C C . VAL A 1 178 ? 5.920 -7.148 -8.323 1.00 97.56 178 VAL A C 1
ATOM 1323 O O . VAL A 1 178 ? 6.760 -8.042 -8.210 1.00 97.56 178 VAL A O 1
ATOM 1326 N N . LEU A 1 179 ? 5.484 -6.710 -9.501 1.00 98.00 179 LEU A N 1
ATOM 1327 C CA . LEU A 1 179 ? 6.043 -7.102 -10.792 1.00 98.00 179 LEU A CA 1
ATOM 1328 C C . LEU A 1 179 ? 7.068 -6.062 -11.245 1.00 98.00 179 LEU A C 1
ATOM 1330 O O . LEU A 1 179 ? 6.840 -4.858 -11.094 1.00 98.00 179 LEU A O 1
ATOM 1334 N N . VAL A 1 180 ? 8.179 -6.533 -11.816 1.00 97.31 180 VAL A N 1
ATOM 1335 C CA . VAL A 1 180 ? 9.274 -5.683 -12.304 1.00 97.31 180 VAL A CA 1
ATOM 1336 C C . VAL A 1 180 ? 9.647 -6.047 -13.733 1.00 97.31 180 VAL A C 1
ATOM 1338 O O . VAL A 1 180 ? 9.886 -7.215 -14.029 1.00 97.31 180 VAL A O 1
ATOM 1341 N N . SER A 1 181 ? 9.712 -5.049 -14.615 1.00 95.56 181 SER A N 1
ATOM 1342 C CA . SER A 1 181 ? 10.219 -5.148 -15.995 1.00 95.56 181 SER A CA 1
ATOM 1343 C C . SER A 1 181 ? 10.406 -3.732 -16.560 1.00 95.56 181 SER A C 1
ATOM 1345 O O . SER A 1 181 ? 9.643 -2.862 -16.165 1.00 95.56 181 SER A O 1
ATOM 1347 N N . PRO A 1 182 ? 11.366 -3.431 -17.449 1.00 94.19 182 PRO A N 1
ATOM 1348 C CA . PRO A 1 182 ? 11.542 -2.080 -18.016 1.00 94.19 182 PRO A CA 1
ATOM 1349 C C . PRO A 1 182 ? 10.431 -1.651 -18.991 1.00 94.19 182 PRO A C 1
ATOM 1351 O O . PRO A 1 182 ? 10.473 -0.553 -19.540 1.00 94.19 182 PRO A O 1
ATOM 1354 N N . ASP A 1 183 ? 9.483 -2.544 -19.269 1.00 91.50 183 ASP A N 1
ATOM 1355 C CA . ASP A 1 183 ? 8.566 -2.440 -20.394 1.00 91.50 183 ASP A CA 1
ATOM 1356 C C . ASP A 1 183 ? 7.082 -2.376 -19.978 1.00 91.50 183 ASP A C 1
ATOM 1358 O O . ASP A 1 183 ? 6.191 -2.599 -20.795 1.00 91.50 183 ASP A O 1
ATOM 1362 N N . ILE A 1 184 ? 6.776 -2.054 -18.720 1.00 96.06 184 ILE A N 1
ATOM 1363 C CA . ILE A 1 184 ? 5.390 -2.018 -18.226 1.00 96.06 184 ILE A CA 1
ATOM 1364 C C . ILE A 1 184 ? 4.685 -0.728 -18.663 1.00 96.06 184 ILE A C 1
ATOM 1366 O O . ILE A 1 184 ? 3.503 -0.748 -19.023 1.00 96.06 184 ILE A O 1
ATOM 1370 N N . GLY A 1 185 ? 5.380 0.407 -18.651 1.00 95.50 185 GLY A N 1
ATOM 1371 C CA . GLY A 1 185 ? 4.785 1.684 -19.017 1.00 95.50 185 GLY A CA 1
ATOM 1372 C C . GLY A 1 185 ? 5.789 2.803 -19.245 1.00 95.50 185 GLY A C 1
ATOM 1373 O O . GLY A 1 185 ? 6.974 2.578 -19.442 1.00 95.50 185 GLY A O 1
ATOM 1374 N N . ASN A 1 186 ? 5.293 4.038 -19.302 1.00 95.88 186 ASN A N 1
ATOM 1375 C CA . ASN A 1 186 ? 6.132 5.230 -19.341 1.00 95.88 186 ASN A CA 1
ATOM 1376 C C . ASN A 1 186 ? 5.446 6.439 -18.685 1.00 95.88 186 ASN A C 1
ATOM 1378 O O . ASN A 1 186 ? 4.251 6.441 -18.390 1.00 95.88 186 ASN A O 1
ATOM 1382 N N . ARG A 1 187 ? 6.221 7.504 -18.475 1.00 96.12 187 ARG A N 1
ATOM 1383 C CA . ARG A 1 187 ? 5.770 8.776 -17.875 1.00 96.12 187 ARG A CA 1
ATOM 1384 C C . ARG A 1 187 ? 4.857 9.643 -18.746 1.00 96.12 187 ARG A C 1
ATOM 1386 O O . ARG A 1 187 ? 4.479 10.740 -18.320 1.00 96.12 187 ARG A O 1
ATOM 1393 N N . LEU A 1 188 ? 4.541 9.252 -19.978 1.00 95.19 188 LEU A N 1
ATOM 1394 C CA . LEU A 1 188 ? 3.776 10.109 -20.889 1.00 95.19 188 LEU A CA 1
ATOM 1395 C C . LEU A 1 188 ? 2.295 10.186 -20.473 1.00 95.19 188 LEU A C 1
ATOM 1397 O O . LEU A 1 188 ? 1.780 9.285 -19.814 1.00 95.19 188 LEU A O 1
ATOM 1401 N N . PRO A 1 189 ? 1.595 11.304 -20.752 1.00 91.62 189 PRO A N 1
ATOM 1402 C CA . PRO A 1 189 ? 0.189 11.446 -20.361 1.00 91.62 189 PRO A CA 1
ATOM 1403 C C . PRO A 1 189 ? -0.657 10.530 -21.230 1.00 91.62 189 PRO A C 1
ATOM 1405 O O . PRO A 1 189 ? -0.283 10.308 -22.374 1.00 91.62 189 PRO A O 1
ATOM 1408 N N . VAL A 1 190 ? -1.812 10.052 -20.758 1.00 91.75 190 VAL A N 1
ATOM 1409 C CA . VAL A 1 190 ? -2.623 9.104 -21.554 1.00 91.75 190 VAL A CA 1
ATOM 1410 C C . VAL A 1 190 ? -3.108 9.705 -22.875 1.00 91.75 190 VAL A C 1
ATOM 1412 O O . VAL A 1 190 ? -3.491 8.983 -23.789 1.00 91.75 190 VAL A O 1
ATOM 1415 N N . SER A 1 191 ? -3.092 11.037 -22.979 1.00 91.88 191 SER A N 1
ATOM 1416 C CA . SER A 1 191 ? -3.397 11.784 -24.198 1.00 91.88 191 SER A CA 1
ATOM 1417 C C . SER A 1 191 ? -2.257 11.813 -25.226 1.00 91.88 191 SER A C 1
ATOM 1419 O O . SER A 1 191 ? -2.502 12.191 -26.372 1.00 91.88 191 SER A O 1
ATOM 1421 N N . ASP A 1 192 ? -1.032 11.431 -24.854 1.00 95.00 192 ASP A N 1
ATOM 1422 C CA . ASP A 1 192 ? 0.092 11.290 -25.781 1.00 95.00 192 ASP A CA 1
ATOM 1423 C C . ASP A 1 192 ? -0.034 9.980 -26.564 1.00 95.00 192 ASP A C 1
ATOM 1425 O O . ASP A 1 192 ? -0.257 8.912 -25.999 1.00 95.00 192 ASP A O 1
ATOM 1429 N N . SER A 1 193 ? 0.151 10.042 -27.883 1.00 94.94 193 SER A N 1
ATOM 1430 C CA . SER A 1 193 ? 0.056 8.868 -28.756 1.00 94.94 193 SER A CA 1
ATOM 1431 C C . SER A 1 193 ? 1.123 7.803 -28.493 1.00 94.94 193 SER A C 1
ATOM 1433 O O . SER A 1 193 ? 0.969 6.677 -28.956 1.00 94.94 193 SER A O 1
ATOM 1435 N N . ASN A 1 194 ? 2.211 8.157 -27.805 1.00 95.81 194 ASN A N 1
ATOM 1436 C CA . ASN A 1 194 ? 3.289 7.241 -27.433 1.00 95.81 194 ASN A CA 1
ATOM 1437 C C . ASN A 1 194 ? 3.184 6.778 -25.972 1.00 95.81 194 ASN A C 1
ATOM 1439 O O . ASN A 1 194 ? 4.092 6.104 -25.477 1.00 95.81 194 ASN A O 1
ATOM 1443 N N . ALA A 1 195 ? 2.117 7.155 -25.261 1.00 95.25 195 ALA A N 1
ATOM 1444 C CA . ALA A 1 195 ? 1.890 6.672 -23.912 1.00 95.25 195 ALA A CA 1
ATOM 1445 C C . ALA A 1 195 ? 1.748 5.152 -23.907 1.00 95.25 195 ALA A C 1
ATOM 1447 O O . ALA A 1 195 ? 1.016 4.579 -24.718 1.00 95.25 195 ALA A O 1
ATOM 1448 N N . ARG A 1 196 ? 2.454 4.517 -22.974 1.00 95.50 196 ARG A N 1
ATOM 1449 C CA . ARG A 1 196 ? 2.429 3.075 -22.745 1.00 95.50 196 ARG A CA 1
ATOM 1450 C C . ARG A 1 196 ? 2.060 2.833 -21.293 1.00 95.50 196 ARG A C 1
ATOM 1452 O O . ARG A 1 196 ? 2.657 3.444 -20.409 1.00 95.50 196 ARG A O 1
ATOM 1459 N N . PHE A 1 197 ? 1.071 1.986 -21.049 1.00 95.88 197 PHE A N 1
ATOM 1460 C CA . PHE A 1 197 ? 0.642 1.627 -19.699 1.00 95.88 197 PHE A CA 1
ATOM 1461 C C . PHE A 1 197 ? -0.199 0.343 -19.713 1.00 95.88 197 PHE A C 1
ATOM 1463 O O . PHE A 1 197 ? -0.832 0.040 -20.733 1.00 95.88 197 PHE A O 1
ATOM 1470 N N . PRO A 1 198 ? -0.243 -0.402 -18.595 1.00 97.19 198 PRO A N 1
ATOM 1471 C CA . PRO A 1 198 ? -1.065 -1.594 -18.477 1.00 97.19 198 PRO A CA 1
ATOM 1472 C C . PRO A 1 198 ? -2.548 -1.231 -18.483 1.00 97.19 198 PRO A C 1
ATOM 1474 O O . PRO A 1 198 ? -2.988 -0.333 -17.767 1.00 97.19 198 PRO A O 1
ATOM 1477 N N . VAL A 1 199 ? -3.329 -1.976 -19.258 1.00 97.31 199 VAL A N 1
ATOM 1478 C CA . VAL A 1 199 ? -4.799 -1.906 -19.293 1.00 97.31 199 VAL A CA 1
ATOM 1479 C C . VAL A 1 199 ? -5.443 -3.128 -18.653 1.00 97.31 199 VAL A C 1
ATOM 1481 O O . VAL A 1 199 ? -6.587 -3.046 -18.209 1.00 97.31 199 VAL A O 1
ATOM 1484 N N . GLN A 1 200 ? -4.718 -4.244 -18.547 1.00 98.19 200 GLN A N 1
ATOM 1485 C CA . GLN A 1 200 ? -5.175 -5.416 -17.811 1.00 98.19 200 GLN A CA 1
ATOM 1486 C C . GLN A 1 200 ? -3.999 -6.239 -17.283 1.00 98.19 200 GLN A C 1
ATOM 1488 O O . GLN A 1 200 ? -3.005 -6.421 -17.978 1.00 98.19 200 GLN A O 1
ATOM 1493 N N . VAL A 1 201 ? -4.143 -6.783 -16.077 1.00 98.62 201 VAL A N 1
ATOM 1494 C CA . VAL A 1 201 ? -3.270 -7.842 -15.550 1.00 98.62 201 VAL A CA 1
ATOM 1495 C C . VAL A 1 201 ? -4.091 -9.113 -15.388 1.00 98.62 201 VAL A C 1
ATOM 1497 O O . VAL A 1 201 ? -5.241 -9.056 -14.938 1.00 98.62 201 VAL A O 1
ATOM 1500 N N . ARG A 1 202 ? -3.519 -10.254 -15.776 1.00 98.69 202 ARG A N 1
ATOM 1501 C CA . ARG A 1 202 ? -4.129 -11.584 -15.656 1.00 98.69 202 ARG A CA 1
ATOM 1502 C C . ARG A 1 202 ? -3.190 -12.524 -14.921 1.00 98.69 202 ARG A C 1
ATOM 1504 O O . ARG A 1 202 ? -1.991 -12.507 -15.180 1.00 98.69 202 ARG A O 1
ATOM 1511 N N . VAL A 1 203 ? -3.765 -13.373 -14.077 1.00 98.81 203 VAL A N 1
ATOM 1512 C CA . VAL A 1 203 ? -3.076 -14.557 -13.568 1.00 98.81 203 VAL A CA 1
ATOM 1513 C C . VAL A 1 203 ? -3.363 -15.721 -14.511 1.00 98.81 203 VAL A C 1
ATOM 1515 O O . VAL A 1 203 ? -4.528 -16.071 -14.740 1.00 98.81 203 VAL A O 1
ATOM 1518 N N . VAL A 1 204 ? -2.315 -16.305 -15.079 1.00 98.44 204 VAL A N 1
ATOM 1519 C CA . VAL A 1 204 ? -2.393 -17.350 -16.106 1.00 98.44 204 VAL A CA 1
ATOM 1520 C C . VAL A 1 204 ? -1.894 -18.691 -15.585 1.00 98.44 204 VAL A C 1
ATOM 1522 O O . VAL A 1 204 ? -1.272 -18.777 -14.535 1.00 98.44 204 VAL A O 1
ATOM 1525 N N . ALA A 1 205 ? -2.239 -19.764 -16.294 1.00 96.75 205 ALA A N 1
ATOM 1526 C CA . ALA A 1 205 ? -1.782 -21.101 -15.939 1.00 96.75 205 ALA A CA 1
ATOM 1527 C C . ALA A 1 205 ? -0.359 -21.344 -16.453 1.00 96.75 205 ALA A C 1
ATOM 1529 O O . ALA A 1 205 ? -0.088 -21.119 -17.634 1.00 96.75 205 ALA A O 1
ATOM 1530 N N . ASP A 1 206 ? 0.483 -21.924 -15.607 1.00 93.25 206 ASP A N 1
ATOM 1531 C CA . ASP A 1 206 ? 1.781 -22.483 -15.969 1.00 93.25 206 ASP A CA 1
ATOM 1532 C C . ASP A 1 206 ? 2.040 -23.813 -15.217 1.00 93.25 206 ASP A C 1
ATOM 1534 O O . ASP A 1 206 ? 1.100 -24.477 -14.762 1.00 93.25 206 ASP A O 1
ATOM 1538 N N . ASP A 1 207 ? 3.302 -24.250 -15.135 1.00 92.69 207 ASP A N 1
ATOM 1539 C CA . ASP A 1 207 ? 3.693 -25.484 -14.438 1.00 92.69 207 ASP A CA 1
ATOM 1540 C C . ASP A 1 207 ? 3.640 -25.362 -12.895 1.00 92.69 207 ASP A C 1
ATOM 1542 O O . ASP A 1 207 ? 3.626 -26.382 -12.196 1.00 92.69 207 ASP A O 1
ATOM 1546 N N . THR A 1 208 ? 3.612 -24.141 -12.356 1.00 93.69 208 THR A N 1
ATOM 1547 C CA . THR A 1 208 ? 3.657 -23.805 -10.925 1.00 93.69 208 THR A CA 1
ATOM 1548 C C . THR A 1 208 ? 2.652 -22.694 -10.602 1.00 93.69 208 THR A C 1
ATOM 1550 O O . THR A 1 208 ? 3.065 -21.623 -10.174 1.00 93.69 208 THR A O 1
ATOM 1553 N N . PRO A 1 209 ? 1.340 -22.946 -10.758 1.00 96.31 209 PRO A N 1
ATOM 1554 C CA . PRO A 1 209 ? 0.344 -21.885 -10.740 1.00 96.31 209 PRO A CA 1
ATOM 1555 C C . PRO A 1 209 ? 0.327 -21.139 -9.407 1.00 96.31 209 PRO A C 1
ATOM 1557 O O . PRO A 1 209 ? 0.299 -21.773 -8.346 1.00 96.31 209 PRO A O 1
ATOM 1560 N N . LEU A 1 210 ? 0.203 -19.815 -9.476 1.00 98.62 210 LEU A N 1
ATOM 1561 C CA . LEU A 1 210 ? -0.010 -18.960 -8.316 1.00 98.62 210 LEU A CA 1
ATOM 1562 C C . LEU A 1 210 ? -1.202 -19.441 -7.482 1.00 98.62 210 LEU A C 1
ATOM 1564 O O . LEU A 1 210 ? -2.328 -19.623 -7.973 1.00 98.62 210 LEU A O 1
ATOM 1568 N N . MET A 1 211 ? -0.956 -19.593 -6.185 1.00 98.69 211 MET A N 1
ATOM 1569 C CA . MET A 1 211 ? -1.955 -19.966 -5.194 1.00 98.69 211 MET A CA 1
ATOM 1570 C C . MET A 1 211 ? -2.159 -18.822 -4.199 1.00 98.69 211 MET A C 1
ATOM 1572 O O . MET A 1 211 ? -1.199 -18.219 -3.731 1.00 98.69 211 MET A O 1
ATOM 1576 N N . LEU A 1 212 ? -3.410 -18.567 -3.822 1.00 98.75 212 LEU A N 1
ATOM 1577 C CA . LEU A 1 212 ? -3.775 -17.759 -2.656 1.00 98.75 212 LEU A CA 1
ATOM 1578 C C . LEU A 1 212 ? -4.177 -18.685 -1.513 1.00 98.75 212 LEU A C 1
ATOM 1580 O O . LEU A 1 212 ? -4.640 -19.799 -1.756 1.00 98.75 212 LEU A O 1
ATOM 1584 N N . VAL A 1 213 ? -4.052 -18.251 -0.266 1.00 98.50 213 VAL A N 1
ATOM 1585 C CA . VAL A 1 213 ? -4.459 -19.047 0.897 1.00 98.50 213 VAL A CA 1
ATOM 1586 C C . VAL A 1 213 ? -5.777 -18.519 1.446 1.00 98.50 213 VAL A C 1
ATOM 1588 O O . VAL A 1 213 ? -5.859 -17.393 1.920 1.00 98.50 213 VAL A O 1
ATOM 1591 N N . GLY A 1 214 ? -6.818 -19.350 1.386 1.00 97.50 214 GLY A N 1
ATOM 1592 C CA . GLY A 1 214 ? -8.124 -19.056 1.972 1.00 97.50 214 GLY A CA 1
ATOM 1593 C C . GLY A 1 214 ? -8.413 -19.869 3.237 1.00 97.50 214 GLY A C 1
ATOM 1594 O O . GLY A 1 214 ? -7.602 -20.708 3.643 1.00 97.50 214 GLY A O 1
ATOM 1595 N N . PRO A 1 215 ? -9.616 -19.717 3.825 1.00 95.62 215 PRO A N 1
ATOM 1596 C CA . PRO A 1 215 ? -10.013 -20.431 5.045 1.00 95.62 215 PRO A CA 1
ATOM 1597 C C . PRO A 1 215 ? -9.928 -21.964 4.946 1.00 95.62 215 PRO A C 1
ATOM 1599 O O . PRO A 1 215 ? -9.707 -22.650 5.941 1.00 95.62 215 PRO A O 1
ATOM 1602 N N . ALA A 1 216 ? -10.096 -22.519 3.741 1.00 95.25 216 ALA A N 1
ATOM 1603 C CA . ALA A 1 216 ? -10.028 -23.958 3.478 1.00 95.25 216 ALA A CA 1
ATOM 1604 C C . ALA A 1 216 ? -8.638 -24.442 3.008 1.00 95.25 216 ALA A C 1
ATOM 1606 O O . ALA A 1 216 ? -8.484 -25.617 2.675 1.00 95.25 216 ALA A O 1
ATOM 1607 N N . GLY A 1 217 ? -7.633 -23.560 2.985 1.00 96.06 217 GLY A N 1
ATOM 1608 C CA . GLY A 1 217 ? -6.299 -23.822 2.447 1.00 96.06 217 GLY A CA 1
ATOM 1609 C C . GLY A 1 217 ? -6.051 -23.160 1.084 1.00 96.06 217 GLY A C 1
ATOM 1610 O O . GLY A 1 217 ? -6.817 -22.283 0.676 1.00 96.06 217 GLY A O 1
ATOM 1611 N N . PRO A 1 218 ? -4.964 -23.548 0.388 1.00 97.88 218 PRO A N 1
ATOM 1612 C CA . PRO A 1 218 ? -4.584 -22.951 -0.889 1.00 97.88 218 PRO A CA 1
ATOM 1613 C C . PRO A 1 218 ? -5.639 -23.120 -1.995 1.00 97.88 218 PRO A C 1
ATOM 1615 O O . PRO A 1 218 ? -6.186 -24.208 -2.189 1.00 97.88 218 PRO A O 1
ATOM 1618 N N . VAL A 1 219 ? -5.876 -22.055 -2.760 1.00 98.12 219 VAL A N 1
ATOM 1619 C CA . VAL A 1 219 ? -6.782 -21.965 -3.915 1.00 98.12 219 VAL A CA 1
ATOM 1620 C C . VAL A 1 219 ? -6.032 -21.321 -5.080 1.00 98.12 219 VAL A C 1
ATOM 1622 O O . VAL A 1 219 ? -5.288 -20.369 -4.883 1.00 98.12 219 VAL A O 1
ATOM 1625 N N . SER A 1 220 ? -6.212 -21.835 -6.297 1.00 98.44 220 SER A N 1
ATOM 1626 C CA . SER A 1 220 ? -5.532 -21.287 -7.476 1.00 98.44 220 SER A CA 1
ATOM 1627 C C . SER A 1 220 ? -6.060 -19.899 -7.842 1.00 98.44 220 SER A C 1
ATOM 1629 O O . SER A 1 220 ? -7.273 -19.689 -7.878 1.00 98.44 220 SER A O 1
ATOM 1631 N N . ALA A 1 221 ? -5.143 -18.982 -8.150 1.00 98.69 221 ALA A N 1
ATOM 1632 C CA . ALA A 1 221 ? -5.439 -17.640 -8.646 1.00 98.69 221 ALA A CA 1
ATOM 1633 C C . ALA A 1 221 ? -5.643 -17.589 -10.173 1.00 98.69 221 ALA A C 1
ATOM 1635 O O . ALA A 1 221 ? -6.018 -16.547 -10.707 1.00 98.69 221 ALA A O 1
ATOM 1636 N N . VAL A 1 222 ? -5.405 -18.693 -10.891 1.00 98.75 222 VAL A N 1
ATOM 1637 C CA . VAL A 1 222 ? -5.520 -18.756 -12.355 1.00 98.75 222 VAL A CA 1
ATOM 1638 C C . VAL A 1 222 ? -6.903 -18.296 -12.815 1.00 98.75 222 VAL A C 1
ATOM 1640 O O . VAL A 1 222 ? -7.935 -18.793 -12.361 1.00 98.75 222 VAL A O 1
ATOM 1643 N N . GLY A 1 223 ? -6.919 -17.368 -13.771 1.00 98.44 223 GLY A N 1
ATOM 1644 C CA . GLY A 1 223 ? -8.136 -16.781 -14.326 1.00 98.44 223 GLY A CA 1
ATOM 1645 C C . GLY A 1 223 ? -8.609 -15.515 -13.610 1.00 98.44 223 GLY A C 1
ATOM 1646 O O . GLY A 1 223 ? -9.503 -14.843 -14.130 1.00 98.44 223 GLY A O 1
ATOM 1647 N N . LEU A 1 224 ? -8.008 -15.140 -12.474 1.00 98.81 224 LEU A N 1
ATOM 1648 C CA . LEU A 1 224 ? -8.200 -13.805 -11.914 1.00 98.81 224 LEU A CA 1
ATOM 1649 C C . LEU A 1 224 ? -7.619 -12.752 -12.865 1.00 98.81 224 LEU A C 1
ATOM 1651 O O . LEU A 1 224 ? -6.571 -12.944 -13.483 1.00 98.81 224 LEU A O 1
ATOM 1655 N N . SER A 1 225 ? -8.313 -11.624 -12.996 1.00 98.56 225 SER A N 1
ATOM 1656 C CA . SER A 1 225 ? -7.847 -10.500 -13.805 1.00 98.56 225 SER A CA 1
ATOM 1657 C C . SER A 1 225 ? -8.352 -9.173 -13.258 1.00 98.56 225 SER A C 1
ATOM 1659 O O . SER A 1 225 ? -9.396 -9.115 -12.604 1.00 98.56 225 SER A O 1
ATOM 1661 N N . ARG A 1 226 ? -7.618 -8.098 -13.547 1.00 98.31 226 ARG A N 1
ATOM 1662 C CA . ARG A 1 226 ? -7.982 -6.734 -13.163 1.00 98.31 226 ARG A CA 1
ATOM 1663 C C . ARG A 1 226 ? -7.734 -5.778 -14.314 1.00 98.31 226 ARG A C 1
ATOM 1665 O O . ARG A 1 226 ? -6.637 -5.742 -14.861 1.00 98.31 226 ARG A O 1
ATOM 1672 N N . ASN A 1 227 ? -8.759 -5.005 -14.659 1.00 97.62 227 ASN A N 1
ATOM 1673 C CA . ASN A 1 227 ? -8.636 -3.918 -15.623 1.00 97.62 227 ASN A CA 1
ATOM 1674 C C . ASN A 1 227 ? -8.067 -2.674 -14.943 1.00 97.62 227 ASN A C 1
ATOM 1676 O O . ASN A 1 227 ? -8.432 -2.360 -13.809 1.00 97.62 227 ASN A O 1
ATOM 1680 N N . ASN A 1 228 ? -7.250 -1.941 -15.686 1.00 92.31 228 ASN A N 1
ATOM 1681 C CA . ASN A 1 228 ? -6.663 -0.674 -15.286 1.00 92.31 228 ASN A CA 1
ATOM 1682 C C . ASN A 1 228 ? -7.165 0.433 -16.210 1.00 92.31 228 ASN A C 1
ATOM 1684 O O . ASN A 1 228 ? -7.282 0.249 -17.422 1.00 92.31 228 ASN A O 1
ATOM 1688 N N . THR A 1 229 ? -7.471 1.592 -15.636 1.00 77.50 229 THR A N 1
ATOM 1689 C CA . THR A 1 229 ? -8.091 2.709 -16.365 1.00 77.50 229 THR A CA 1
ATOM 1690 C C . THR A 1 229 ? -7.231 3.967 -16.400 1.00 77.50 229 THR A C 1
ATOM 1692 O O . THR A 1 229 ? -7.693 4.994 -16.887 1.00 77.50 229 THR A O 1
ATOM 1695 N N . GLY A 1 230 ? -6.003 3.920 -15.884 1.00 84.25 230 GLY A N 1
ATOM 1696 C CA . GLY A 1 230 ? -5.144 5.093 -15.782 1.00 84.25 230 GLY A CA 1
ATOM 1697 C C . GLY A 1 230 ? -3.693 4.746 -15.486 1.00 84.25 230 GLY A C 1
ATOM 1698 O O . GLY A 1 230 ? -3.299 3.580 -15.476 1.00 84.25 230 GLY A O 1
ATOM 1699 N N . THR A 1 231 ? -2.902 5.789 -15.256 1.00 93.19 231 THR A N 1
ATOM 1700 C CA . THR A 1 231 ? -1.469 5.692 -14.970 1.00 93.19 231 THR A CA 1
ATOM 1701 C C . THR A 1 231 ? -1.162 6.444 -13.676 1.00 93.19 231 THR A C 1
ATOM 1703 O O . THR A 1 231 ? -1.862 7.413 -13.352 1.00 93.19 231 THR A O 1
ATOM 1706 N N . PRO A 1 232 ? -0.076 6.082 -12.970 1.00 94.94 232 PRO A N 1
ATOM 1707 C CA . PRO A 1 232 ? 0.308 6.746 -11.729 1.00 94.94 232 PRO A CA 1
ATOM 1708 C C . PRO A 1 232 ? 0.746 8.191 -11.980 1.00 94.94 232 PRO A C 1
ATOM 1710 O O . PRO A 1 232 ? 0.979 8.940 -11.044 1.00 94.94 232 PRO A O 1
ATOM 1713 N N . TYR A 1 233 ? 0.877 8.597 -13.247 1.00 96.19 233 TYR A N 1
ATOM 1714 C CA . TYR A 1 233 ? 1.237 9.938 -13.684 1.00 96.19 233 TYR A CA 1
ATOM 1715 C C . TYR A 1 233 ? 0.024 10.857 -13.881 1.00 96.19 233 TYR A C 1
ATOM 1717 O O . TYR A 1 233 ? 0.208 12.042 -14.178 1.00 96.19 233 TYR A O 1
ATOM 1725 N N . GLU A 1 234 ? -1.196 10.336 -13.739 1.00 95.19 234 GLU A N 1
ATOM 1726 C CA . GLU A 1 234 ? -2.449 11.104 -13.785 1.00 95.19 234 GLU A CA 1
ATOM 1727 C C . GLU A 1 234 ? -3.186 11.106 -12.452 1.00 95.19 234 GLU A C 1
ATOM 1729 O O . GLU A 1 234 ? -3.706 12.144 -12.047 1.00 95.19 234 GLU A O 1
ATOM 1734 N N . SER A 1 235 ? -3.192 9.970 -11.758 1.00 95.00 235 SER A N 1
ATOM 1735 C CA . SER A 1 235 ? -3.730 9.841 -10.409 1.00 95.00 235 SER A CA 1
ATOM 1736 C C . SER A 1 235 ? -2.871 8.850 -9.638 1.00 95.00 235 SER A C 1
ATOM 1738 O O . SER A 1 235 ? -2.528 7.793 -10.166 1.00 95.00 235 SER A O 1
ATOM 1740 N N . GLY A 1 236 ? -2.465 9.239 -8.433 1.00 95.38 236 GLY A N 1
ATOM 1741 C CA . GLY A 1 236 ? -1.640 8.420 -7.555 1.00 95.38 236 GLY A CA 1
ATOM 1742 C C . GLY A 1 236 ? -2.4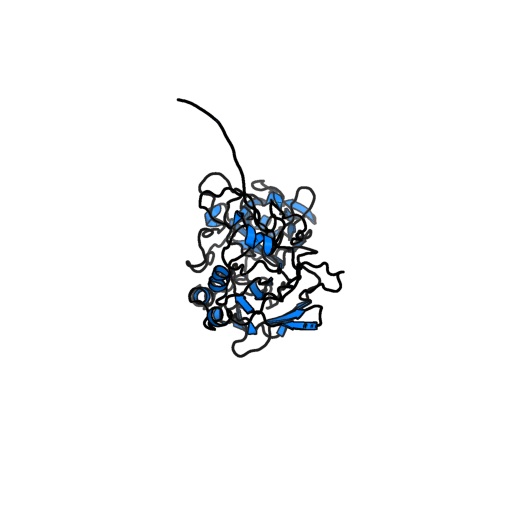13 7.268 -6.905 1.00 95.38 236 GLY A C 1
ATOM 1743 O O . GLY A 1 236 ? -3.460 6.851 -7.403 1.00 95.38 236 GLY A O 1
ATOM 1744 N N . PRO A 1 237 ? -1.894 6.736 -5.792 1.00 96.31 237 PRO A N 1
ATOM 1745 C CA . PRO A 1 237 ? -2.450 5.546 -5.177 1.00 96.31 237 PRO A CA 1
ATOM 1746 C C . PRO A 1 237 ? -3.706 5.858 -4.359 1.00 96.31 237 PRO A C 1
ATOM 1748 O O . PRO A 1 237 ? -3.979 7.012 -4.024 1.00 96.31 237 PRO A O 1
ATOM 1751 N N . PHE A 1 238 ? -4.477 4.813 -4.078 1.00 97.19 238 PHE A N 1
ATOM 1752 C CA . PHE A 1 238 ? -5.779 4.870 -3.416 1.00 97.19 238 PHE A CA 1
ATOM 1753 C C . PHE A 1 238 ? -5.953 3.657 -2.483 1.00 97.19 238 PHE A C 1
ATOM 1755 O O . PHE A 1 238 ? -5.132 2.734 -2.497 1.00 97.19 238 PHE A O 1
ATOM 1762 N N . LEU A 1 239 ? -6.977 3.674 -1.637 1.00 98.25 239 LEU A N 1
ATOM 1763 C CA . LEU A 1 239 ? -7.324 2.587 -0.726 1.00 98.25 239 LEU A CA 1
ATOM 1764 C C . LEU A 1 239 ? -8.053 1.470 -1.475 1.00 98.25 239 LEU A C 1
ATOM 1766 O O . LEU A 1 239 ? -8.803 1.702 -2.418 1.00 98.25 239 LEU A O 1
ATOM 1770 N N . VAL A 1 240 ? -7.810 0.230 -1.066 1.00 98.06 240 VAL A N 1
ATOM 1771 C CA . VAL A 1 240 ? -8.479 -0.953 -1.632 1.00 98.06 240 VAL A CA 1
ATOM 1772 C C . VAL A 1 240 ? -9.059 -1.881 -0.566 1.00 98.06 240 VAL A C 1
ATOM 1774 O O . VAL A 1 240 ? -9.606 -2.934 -0.898 1.00 98.06 240 VAL A O 1
ATOM 1777 N N . GLY A 1 241 ? -8.913 -1.513 0.705 1.00 98.38 241 GLY A N 1
ATOM 1778 C CA . GLY A 1 241 ? -9.512 -2.210 1.829 1.00 98.38 241 GLY A CA 1
ATOM 1779 C C . GLY A 1 241 ? -9.290 -1.466 3.140 1.00 98.38 241 GLY A C 1
ATOM 1780 O O . GLY A 1 241 ? -8.253 -0.837 3.348 1.00 98.38 241 GLY A O 1
ATOM 1781 N N . ALA A 1 242 ? -10.255 -1.572 4.049 1.00 98.75 242 ALA A N 1
ATOM 1782 C CA . ALA A 1 242 ? -10.108 -1.165 5.440 1.00 98.75 242 ALA A CA 1
ATOM 1783 C C . ALA A 1 242 ? -10.781 -2.192 6.359 1.00 98.75 242 ALA A C 1
ATOM 1785 O O . ALA A 1 242 ? -11.933 -2.586 6.143 1.00 98.75 242 ALA A O 1
ATOM 1786 N N . LYS A 1 243 ? -10.072 -2.636 7.400 1.00 98.50 243 LYS A N 1
ATOM 1787 C CA . LYS A 1 243 ? -10.546 -3.677 8.315 1.00 98.50 243 LYS A CA 1
ATOM 1788 C C . LYS A 1 243 ? -10.226 -3.334 9.766 1.00 98.50 243 LYS A C 1
ATOM 1790 O O . LYS A 1 243 ? -9.082 -3.066 10.112 1.00 98.50 243 LYS A O 1
ATOM 1795 N N . LEU A 1 244 ? -11.252 -3.361 10.616 1.00 98.81 244 LEU A N 1
ATOM 1796 C CA . LEU A 1 244 ? -11.158 -3.072 12.047 1.00 98.81 244 LEU A CA 1
ATOM 1797 C C . LEU A 1 244 ? -11.199 -4.364 12.865 1.00 98.81 244 LEU A C 1
ATOM 1799 O O . LEU A 1 244 ? -12.222 -5.048 12.874 1.00 98.81 244 LEU A O 1
ATOM 1803 N N . THR A 1 245 ? -10.126 -4.659 13.592 1.00 98.62 245 THR A N 1
ATOM 1804 C CA . THR A 1 245 ? -9.990 -5.826 14.476 1.00 98.62 245 THR A CA 1
ATOM 1805 C C . THR A 1 245 ? -9.639 -5.395 15.901 1.00 98.62 245 THR A C 1
ATOM 1807 O O . THR A 1 245 ? -9.221 -4.260 16.150 1.00 98.62 245 THR A O 1
ATOM 1810 N N . GLN A 1 246 ? -9.755 -6.319 16.859 1.00 98.31 246 GLN A N 1
ATOM 1811 C CA . GLN A 1 246 ? -8.988 -6.189 18.104 1.00 98.31 246 GLN A CA 1
ATOM 1812 C C . GLN A 1 246 ? -7.489 -6.202 17.777 1.00 98.31 246 GLN A C 1
ATOM 1814 O O . GLN A 1 246 ? -7.075 -6.813 16.785 1.00 98.31 246 GLN A O 1
ATOM 1819 N N . MET A 1 247 ? -6.678 -5.518 18.585 1.00 97.44 247 MET A N 1
ATOM 1820 C CA . MET A 1 247 ? -5.238 -5.490 18.352 1.00 97.44 247 MET A CA 1
ATOM 1821 C C . MET A 1 247 ? -4.623 -6.877 18.573 1.00 97.44 247 MET A C 1
ATOM 1823 O O . MET A 1 247 ? -4.848 -7.516 19.601 1.00 97.44 247 MET A O 1
ATOM 1827 N N . ASN A 1 248 ? -3.817 -7.326 17.612 1.00 94.56 248 ASN A N 1
ATOM 1828 C CA . ASN A 1 248 ? -3.070 -8.574 17.680 1.00 94.56 248 ASN A CA 1
ATOM 1829 C C . ASN A 1 248 ? -1.785 -8.446 16.860 1.00 94.56 248 ASN A C 1
ATOM 1831 O O . ASN A 1 248 ? -1.867 -8.293 15.647 1.00 94.56 248 ASN A O 1
ATOM 1835 N N . ALA A 1 249 ? -0.630 -8.560 17.522 1.00 94.19 249 ALA A N 1
ATOM 1836 C CA . ALA A 1 249 ? 0.671 -8.446 16.865 1.00 94.19 249 ALA A CA 1
ATOM 1837 C C . ALA A 1 249 ? 1.237 -9.785 16.347 1.00 94.19 249 ALA A C 1
ATOM 1839 O O . ALA A 1 249 ? 2.379 -9.890 15.900 1.00 94.19 249 ALA A O 1
ATOM 1840 N N . ILE A 1 250 ? 0.483 -10.882 16.482 1.00 94.06 250 ILE A N 1
ATOM 1841 C CA . ILE A 1 250 ? 0.949 -12.203 16.055 1.00 94.06 250 ILE A CA 1
ATOM 1842 C C . ILE A 1 250 ? 1.046 -12.231 14.530 1.00 94.06 250 ILE A C 1
ATOM 1844 O O . ILE A 1 250 ? 0.026 -12.169 13.846 1.00 94.06 250 ILE A O 1
ATOM 1848 N N . GLY A 1 251 ? 2.268 -12.431 14.039 1.00 93.00 251 GLY A N 1
ATOM 1849 C CA . GLY A 1 251 ? 2.587 -12.476 12.616 1.00 93.00 251 GLY A CA 1
ATOM 1850 C C . GLY A 1 251 ? 3.131 -11.159 12.064 1.00 93.00 251 GLY A C 1
ATOM 1851 O O . GLY A 1 251 ? 3.630 -11.187 10.942 1.00 93.00 251 GLY A O 1
ATOM 1852 N N . ASP A 1 252 ? 3.116 -10.075 12.851 1.00 90.06 252 ASP A N 1
ATOM 1853 C CA . ASP A 1 252 ? 3.901 -8.876 12.539 1.00 90.06 252 ASP A CA 1
ATOM 1854 C C . ASP A 1 252 ? 5.396 -9.232 12.593 1.00 90.06 252 ASP A C 1
ATOM 1856 O O . ASP A 1 252 ? 5.873 -9.963 13.478 1.00 90.06 252 ASP A O 1
ATOM 1860 N N . GLY A 1 253 ? 6.137 -8.734 11.613 1.00 85.06 253 GLY A N 1
ATOM 1861 C CA . GLY A 1 253 ? 7.522 -9.071 11.342 1.00 85.06 253 GLY A CA 1
ATOM 1862 C C . GLY A 1 253 ? 7.683 -10.235 10.364 1.00 85.06 253 GLY A C 1
ATOM 1863 O O . GLY A 1 253 ? 7.080 -11.299 10.485 1.00 85.06 253 GLY A O 1
ATOM 1864 N N . GLY A 1 254 ? 8.576 -10.060 9.396 1.00 90.31 254 GLY A N 1
ATOM 1865 C CA . GLY A 1 254 ? 8.919 -11.080 8.415 1.00 90.31 254 GLY A CA 1
ATOM 1866 C C . GLY A 1 254 ? 10.248 -11.797 8.667 1.00 90.31 254 GLY A C 1
ATOM 1867 O O . GLY A 1 254 ? 10.793 -11.856 9.777 1.00 90.31 254 GLY A O 1
ATOM 1868 N N . PRO A 1 255 ? 10.824 -12.409 7.619 1.00 91.81 255 PRO A N 1
ATOM 1869 C CA . PRO A 1 255 ? 12.133 -13.029 7.721 1.00 91.81 255 PRO A CA 1
ATOM 1870 C C . PRO A 1 255 ? 13.212 -12.013 8.126 1.00 91.81 255 PRO A C 1
ATOM 1872 O O . PRO A 1 255 ? 13.357 -10.974 7.492 1.00 91.81 255 PRO A O 1
ATOM 1875 N N . GLN A 1 256 ? 14.053 -12.366 9.107 1.00 89.44 256 GLN A N 1
ATOM 1876 C CA . GLN A 1 256 ? 15.086 -11.480 9.678 1.00 89.44 256 GLN A CA 1
ATOM 1877 C C . GLN A 1 256 ? 16.011 -10.817 8.640 1.00 89.44 256 GLN A C 1
ATOM 1879 O O . GLN A 1 256 ? 16.561 -9.750 8.886 1.00 89.44 256 GLN A O 1
ATOM 1884 N N . LEU A 1 257 ? 16.210 -11.457 7.485 1.00 89.75 257 LEU A N 1
ATOM 1885 C CA . LEU A 1 257 ? 17.034 -10.920 6.403 1.00 89.75 257 LEU A CA 1
ATOM 1886 C C . LEU A 1 257 ? 16.427 -9.665 5.738 1.00 89.75 257 LEU A C 1
ATOM 1888 O O . LEU A 1 257 ? 17.170 -8.920 5.108 1.00 89.75 257 LEU A O 1
ATOM 1892 N N . PHE A 1 258 ? 15.115 -9.461 5.871 1.00 88.25 258 PHE A N 1
ATOM 1893 C CA . PHE A 1 258 ? 14.350 -8.369 5.264 1.00 88.25 258 PHE A CA 1
ATOM 1894 C C . PHE A 1 258 ? 13.794 -7.383 6.298 1.00 88.25 258 PHE A C 1
ATOM 1896 O O . PHE A 1 258 ? 13.822 -6.192 6.034 1.00 88.25 258 PHE A O 1
ATOM 1903 N N . ALA A 1 259 ? 13.408 -7.857 7.488 1.00 80.38 259 ALA A N 1
ATOM 1904 C CA . ALA A 1 259 ? 12.822 -7.035 8.558 1.00 80.38 259 ALA A CA 1
ATOM 1905 C C . ALA A 1 259 ? 13.703 -5.849 9.031 1.00 80.38 259 ALA A C 1
ATOM 1907 O O . ALA A 1 259 ? 13.205 -4.886 9.601 1.00 80.38 259 ALA A O 1
ATOM 1908 N N . GLY A 1 260 ? 15.020 -5.907 8.787 1.00 75.00 260 GLY A N 1
ATOM 1909 C CA . GLY A 1 260 ? 15.893 -4.729 8.813 1.00 75.00 260 GLY A CA 1
ATOM 1910 C C . GLY A 1 260 ? 15.845 -3.885 10.094 1.00 75.00 260 GLY A C 1
ATOM 1911 O O . GLY A 1 260 ? 15.833 -4.418 11.205 1.00 75.00 260 GLY A O 1
ATOM 1912 N N . ALA A 1 261 ? 15.918 -2.563 9.910 1.00 68.81 261 ALA A N 1
ATOM 1913 C CA . ALA A 1 261 ? 15.830 -1.555 10.967 1.00 68.81 261 ALA A CA 1
ATOM 1914 C C . ALA A 1 261 ? 14.399 -1.019 11.172 1.00 68.81 261 ALA A C 1
ATOM 1916 O O . ALA A 1 261 ? 14.165 -0.317 12.154 1.00 68.81 261 ALA A O 1
ATOM 1917 N N . SER A 1 262 ? 13.457 -1.373 10.292 1.00 79.00 262 SER A N 1
ATOM 1918 C CA . SER A 1 262 ? 12.061 -0.944 10.357 1.00 79.00 262 SER A CA 1
ATOM 1919 C C . SER A 1 262 ? 11.222 -1.797 11.316 1.00 79.00 262 SER A C 1
ATOM 1921 O O . SER A 1 262 ? 10.348 -1.245 11.967 1.00 79.00 262 SER A O 1
ATOM 1923 N N . SER A 1 263 ? 11.526 -3.082 11.539 1.00 86.75 263 SER A N 1
ATOM 1924 C CA . SER A 1 263 ? 10.797 -3.921 12.516 1.00 86.75 263 SER A CA 1
ATOM 1925 C C . SER A 1 263 ? 11.488 -4.000 13.896 1.00 86.75 263 SER A C 1
ATOM 1927 O O . SER A 1 263 ? 12.721 -4.000 13.961 1.00 86.75 263 SER A O 1
ATOM 1929 N N . PRO A 1 264 ? 10.764 -4.173 15.025 1.00 91.06 264 PRO A N 1
ATOM 1930 C CA . PRO A 1 264 ? 9.306 -4.248 15.133 1.00 91.06 264 PRO A CA 1
ATOM 1931 C C . PRO A 1 264 ? 8.645 -2.866 15.050 1.00 91.06 264 PRO A C 1
ATOM 1933 O O . PRO A 1 264 ? 9.125 -1.901 15.649 1.00 91.06 264 PRO A O 1
ATOM 1936 N N . ASN A 1 265 ? 7.532 -2.810 14.330 1.00 92.50 265 ASN A N 1
ATOM 1937 C CA . ASN A 1 265 ? 6.757 -1.618 13.977 1.00 92.50 265 ASN A CA 1
ATOM 1938 C C . ASN A 1 265 ? 5.250 -1.778 14.245 1.00 92.50 265 ASN A C 1
ATOM 1940 O O . ASN A 1 265 ? 4.467 -0.888 13.904 1.00 92.50 265 ASN A O 1
ATOM 1944 N N . ASP A 1 266 ? 4.861 -2.863 14.913 1.00 94.50 266 ASP A N 1
ATOM 1945 C CA . ASP A 1 266 ? 3.477 -3.133 15.274 1.00 94.50 266 ASP A CA 1
ATOM 1946 C C . ASP A 1 266 ? 2.943 -2.142 16.321 1.00 94.50 266 ASP A C 1
ATOM 1948 O O . ASP A 1 266 ? 3.680 -1.533 17.113 1.00 94.50 266 ASP A O 1
ATOM 1952 N N . ALA A 1 267 ? 1.617 -2.011 16.385 1.00 96.00 267 ALA A N 1
ATOM 1953 C CA . ALA A 1 267 ? 0.974 -1.052 17.278 1.00 96.00 267 ALA A CA 1
ATOM 1954 C C . ALA A 1 267 ? 1.267 -1.300 18.770 1.00 96.00 267 ALA A C 1
ATOM 1956 O O . ALA A 1 267 ? 1.317 -0.341 19.546 1.00 96.00 267 ALA A O 1
ATOM 1957 N N . THR A 1 268 ? 1.479 -2.551 19.200 1.00 96.06 268 THR A N 1
ATOM 1958 C CA . THR A 1 268 ? 1.788 -2.851 20.610 1.00 96.06 268 THR A CA 1
ATOM 1959 C C . THR A 1 268 ? 3.217 -2.458 20.968 1.00 96.06 268 THR A C 1
ATOM 1961 O O . THR A 1 268 ? 3.454 -1.958 22.069 1.00 96.06 268 THR A O 1
ATOM 1964 N N . THR A 1 269 ? 4.153 -2.579 20.027 1.00 94.75 269 THR A N 1
ATOM 1965 C CA . THR A 1 269 ? 5.518 -2.067 20.170 1.00 94.75 269 THR A CA 1
ATOM 1966 C C . THR A 1 269 ? 5.534 -0.540 20.287 1.00 94.75 269 THR A C 1
ATOM 1968 O O . THR A 1 269 ? 6.239 0.000 21.145 1.00 94.75 269 THR A O 1
ATOM 1971 N N . LEU A 1 270 ? 4.752 0.172 19.466 1.00 94.25 270 LEU A N 1
ATOM 1972 C CA . LEU A 1 270 ? 4.725 1.640 19.472 1.00 94.25 270 LEU A CA 1
ATOM 1973 C C . LEU A 1 270 ? 3.950 2.232 20.658 1.00 94.25 270 LEU A C 1
ATOM 1975 O O . LEU A 1 270 ? 4.367 3.251 21.215 1.00 94.25 270 LEU A O 1
ATOM 1979 N N . TYR A 1 271 ? 2.828 1.620 21.043 1.00 95.94 271 TYR A N 1
ATOM 1980 C CA . TYR A 1 271 ? 1.848 2.245 21.939 1.00 95.94 271 TYR A CA 1
ATOM 1981 C C . TYR A 1 271 ? 1.493 1.416 23.184 1.00 95.94 271 TYR A C 1
ATOM 1983 O O . TYR A 1 271 ? 0.770 1.906 24.056 1.00 95.94 271 TYR A O 1
ATOM 1991 N N . GLY A 1 272 ? 2.017 0.194 23.322 1.00 96.06 272 GLY A N 1
ATOM 1992 C CA . GLY A 1 272 ? 1.760 -0.682 24.467 1.00 96.06 272 GLY A CA 1
ATOM 1993 C C . GLY A 1 272 ? 0.268 -0.935 24.687 1.00 96.06 272 GLY A C 1
ATOM 1994 O O . GLY A 1 272 ? -0.491 -1.115 23.739 1.00 96.06 272 GLY A O 1
ATOM 1995 N N . ASP A 1 273 ? -0.169 -0.878 25.948 1.00 96.31 273 ASP A N 1
ATOM 1996 C CA . ASP A 1 273 ? -1.563 -1.131 26.350 1.00 96.31 273 ASP A CA 1
ATOM 1997 C C . ASP A 1 273 ? -2.582 -0.134 25.758 1.00 96.31 273 ASP A C 1
ATOM 1999 O O . ASP A 1 273 ? -3.791 -0.360 25.847 1.00 96.31 273 ASP A O 1
ATOM 2003 N N . ALA A 1 274 ? -2.124 0.982 25.174 1.00 96.62 274 ALA A N 1
ATOM 2004 C CA . ALA A 1 274 ? -3.006 1.913 24.475 1.00 96.62 274 ALA A CA 1
ATOM 2005 C C . ALA A 1 274 ? -3.458 1.380 23.103 1.00 96.62 274 ALA A C 1
ATOM 2007 O O . ALA A 1 274 ? -4.473 1.845 22.592 1.00 96.62 274 ALA A O 1
ATOM 2008 N N . ALA A 1 275 ? -2.755 0.409 22.512 1.00 97.88 275 ALA A N 1
ATOM 2009 C CA . ALA A 1 275 ? -3.176 -0.249 21.279 1.00 97.88 275 ALA A CA 1
ATOM 2010 C C . ALA A 1 275 ? -4.209 -1.345 21.584 1.00 97.88 275 ALA A C 1
ATOM 2012 O O . ALA A 1 275 ? -3.860 -2.501 21.810 1.00 97.88 275 ALA A O 1
ATOM 2013 N N . GLN A 1 276 ? -5.492 -0.978 21.620 1.00 98.75 276 GLN A N 1
ATOM 2014 C CA . GLN A 1 276 ? -6.581 -1.913 21.939 1.00 98.75 276 GLN A CA 1
ATOM 2015 C C . GLN A 1 276 ? -7.258 -2.468 20.684 1.00 98.75 276 GLN A C 1
ATOM 2017 O O . GLN A 1 276 ? -7.629 -3.641 20.637 1.00 98.75 276 GLN A O 1
ATOM 2022 N N . TYR A 1 277 ? -7.387 -1.630 19.657 1.00 98.81 277 TYR A N 1
ATOM 2023 C CA . TYR A 1 277 ? -7.937 -1.986 18.356 1.00 98.81 277 TYR A CA 1
ATOM 2024 C C . TYR A 1 277 ? -7.024 -1.478 17.250 1.00 98.81 277 TYR A C 1
ATOM 2026 O O . TYR A 1 277 ? -6.303 -0.488 17.408 1.00 98.81 277 TYR A O 1
ATOM 2034 N N . ARG A 1 278 ? -7.111 -2.154 16.111 1.00 98.25 278 ARG A N 1
ATOM 2035 C CA . ARG A 1 278 ? -6.403 -1.814 14.887 1.00 98.25 278 ARG A CA 1
ATOM 2036 C C . ARG A 1 278 ? -7.409 -1.651 13.770 1.00 98.25 278 ARG A C 1
ATOM 2038 O O . ARG A 1 278 ? -8.154 -2.584 13.479 1.00 98.25 278 ARG A O 1
ATOM 2045 N N . LEU A 1 279 ? -7.388 -0.497 13.116 1.00 98.81 279 LEU A N 1
ATOM 2046 C CA . LEU A 1 279 ? -7.982 -0.332 11.801 1.00 98.81 279 LEU A CA 1
ATOM 2047 C C . LEU A 1 279 ? -6.853 -0.369 10.773 1.00 98.81 279 LEU A C 1
ATOM 2049 O O . LEU A 1 279 ? -6.176 0.632 10.559 1.00 98.81 279 LEU A O 1
ATOM 2053 N N . ARG A 1 280 ? -6.659 -1.534 10.160 1.00 98.56 280 ARG A N 1
ATOM 2054 C CA . ARG A 1 280 ? -5.656 -1.755 9.121 1.00 98.56 280 ARG A CA 1
ATOM 2055 C C . ARG A 1 280 ? -6.227 -1.352 7.772 1.00 98.56 280 ARG A C 1
ATOM 2057 O O . ARG A 1 280 ? -7.344 -1.756 7.429 1.00 98.56 280 ARG A O 1
ATOM 2064 N N . ILE A 1 281 ? -5.484 -0.554 7.022 1.00 98.50 281 ILE A N 1
ATOM 2065 C CA . ILE A 1 281 ? -5.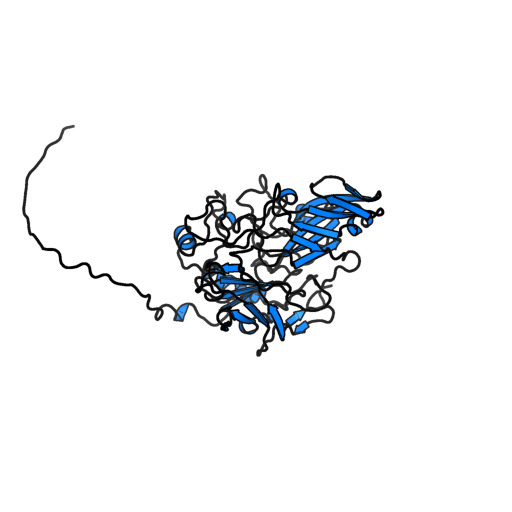835 -0.168 5.654 1.00 98.50 281 ILE A CA 1
ATOM 2066 C C . ILE A 1 281 ? -4.905 -0.861 4.670 1.00 98.50 281 ILE A C 1
ATOM 2068 O O . ILE A 1 281 ? -3.720 -1.004 4.943 1.00 98.50 281 ILE A O 1
ATOM 2072 N N . LEU A 1 282 ? -5.455 -1.262 3.529 1.00 98.12 282 LEU A N 1
ATOM 2073 C CA . LEU A 1 282 ? -4.725 -1.817 2.400 1.00 98.12 282 LEU A CA 1
ATOM 2074 C C . LEU A 1 282 ? -4.741 -0.806 1.266 1.00 98.12 282 LEU A C 1
ATOM 2076 O O . LEU A 1 282 ? -5.801 -0.306 0.873 1.00 98.12 282 LEU A O 1
ATOM 2080 N N . THR A 1 283 ? -3.574 -0.526 0.712 1.00 97.00 283 THR A N 1
ATOM 2081 C CA . THR A 1 283 ? -3.418 0.452 -0.359 1.00 97.00 283 THR A CA 1
ATOM 2082 C C . THR A 1 283 ? -3.175 -0.236 -1.698 1.00 97.00 283 THR A C 1
ATOM 2084 O O . THR A 1 283 ? -2.686 -1.364 -1.771 1.00 97.00 283 THR A O 1
ATOM 2087 N N . SER A 1 284 ? -3.494 0.454 -2.797 1.00 95.50 284 SER A N 1
ATOM 2088 C CA . SER A 1 284 ? -3.342 -0.060 -4.164 1.00 95.50 284 SER A CA 1
ATOM 2089 C C . SER A 1 284 ? -1.888 -0.360 -4.575 1.00 95.50 284 SER A C 1
ATOM 2091 O O . SER A 1 284 ? -1.664 -0.887 -5.666 1.00 95.50 284 SER A O 1
ATOM 2093 N N . GLY A 1 285 ? -0.928 0.054 -3.746 1.00 88.56 285 GLY A N 1
ATOM 2094 C CA . GLY A 1 285 ? 0.524 0.073 -3.918 1.00 88.56 285 GLY A CA 1
ATOM 2095 C C . GLY A 1 285 ? 1.164 0.909 -2.799 1.00 88.56 285 GLY A C 1
ATOM 2096 O O . GLY A 1 285 ? 0.449 1.397 -1.927 1.00 88.56 285 GLY A O 1
ATOM 2097 N N . GLY A 1 286 ? 2.484 1.111 -2.821 1.00 88.12 286 GLY A N 1
ATOM 2098 C CA . GLY A 1 286 ? 3.172 1.881 -1.772 1.00 88.12 286 GLY A CA 1
ATOM 2099 C C . GLY A 1 286 ? 2.627 3.308 -1.621 1.00 88.12 286 GLY A C 1
ATOM 2100 O O . GLY A 1 286 ? 2.457 4.023 -2.613 1.00 88.12 286 GLY A O 1
ATOM 2101 N N . PHE A 1 287 ? 2.357 3.717 -0.384 1.00 93.19 287 PHE A N 1
ATOM 2102 C CA . PHE A 1 287 ? 1.937 5.071 -0.031 1.00 93.19 287 PHE A CA 1
ATOM 2103 C C . PHE A 1 287 ? 3.113 5.834 0.569 1.00 93.19 287 PHE A C 1
ATOM 2105 O O . PHE A 1 287 ? 3.726 5.386 1.522 1.00 93.19 287 PHE A O 1
ATOM 2112 N N . SER A 1 288 ? 3.387 7.027 0.052 1.00 93.94 288 SER A N 1
ATOM 2113 C CA . SER A 1 288 ? 4.388 7.934 0.616 1.00 93.94 288 SER A CA 1
ATOM 2114 C C . SER A 1 288 ? 3.871 9.377 0.589 1.00 93.94 288 SER A C 1
ATOM 2116 O O . SER A 1 288 ? 3.097 9.724 -0.309 1.00 93.94 288 SER A O 1
ATOM 2118 N N . PRO A 1 289 ? 4.291 10.261 1.514 1.00 94.94 289 PRO A N 1
ATOM 2119 C CA . PRO A 1 289 ? 3.922 11.678 1.512 1.00 94.94 289 PRO A CA 1
ATOM 2120 C C . PRO A 1 289 ? 4.258 12.422 0.215 1.00 94.94 289 PRO A C 1
ATOM 2122 O O . PRO A 1 289 ? 3.584 13.386 -0.147 1.00 94.94 289 PRO A O 1
ATOM 2125 N N . ASP A 1 290 ? 5.333 12.015 -0.460 1.00 95.06 290 ASP A N 1
ATOM 2126 C CA . ASP A 1 290 ? 5.869 12.686 -1.648 1.00 95.06 290 ASP A CA 1
ATOM 2127 C C . ASP A 1 290 ? 6.494 11.713 -2.671 1.00 95.06 290 ASP A C 1
ATOM 2129 O O . ASP A 1 290 ? 7.132 12.140 -3.639 1.00 95.06 290 ASP A O 1
ATOM 2133 N N . GLY A 1 291 ? 6.301 10.407 -2.463 1.00 95.44 291 GLY A N 1
ATOM 2134 C CA . GLY A 1 291 ? 6.836 9.315 -3.276 1.00 95.44 291 GLY A CA 1
ATOM 2135 C C . GLY A 1 291 ? 8.295 8.973 -2.972 1.00 95.44 291 GLY A C 1
ATOM 2136 O O . GLY A 1 291 ? 8.933 8.275 -3.770 1.00 95.44 291 GLY A O 1
ATOM 2137 N N . VAL A 1 292 ? 8.837 9.500 -1.869 1.00 94.69 292 VAL A N 1
ATOM 2138 C CA . VAL A 1 292 ? 10.182 9.212 -1.360 1.00 94.69 292 VAL A CA 1
ATOM 2139 C C . VAL A 1 292 ? 10.198 9.053 0.158 1.00 94.69 292 VAL A C 1
ATOM 2141 O O . VAL A 1 292 ? 10.753 8.078 0.639 1.00 94.69 292 VAL A O 1
ATOM 2144 N N . GLN A 1 293 ? 9.672 10.020 0.911 1.00 91.81 293 GLN A N 1
ATOM 2145 C CA . GLN A 1 293 ? 9.740 10.002 2.372 1.00 91.81 293 GLN A CA 1
ATOM 2146 C C . GLN A 1 293 ? 8.828 8.934 2.975 1.00 91.81 293 GLN A C 1
ATOM 2148 O O . GLN A 1 293 ? 7.833 8.555 2.361 1.00 91.81 293 GLN A O 1
ATOM 2153 N N . ALA A 1 294 ? 9.142 8.529 4.202 1.00 91.94 294 ALA A N 1
ATOM 2154 C CA . ALA A 1 294 ? 8.291 7.667 5.001 1.00 91.94 294 ALA A CA 1
ATOM 2155 C C . ALA A 1 294 ? 7.055 8.405 5.538 1.00 91.94 294 ALA A C 1
ATOM 2157 O O . ALA A 1 294 ? 7.133 9.588 5.904 1.00 91.94 294 ALA A O 1
ATOM 2158 N N . VAL A 1 295 ? 5.937 7.691 5.637 1.00 94.19 295 VAL A N 1
ATOM 2159 C CA . VAL A 1 295 ? 4.796 8.060 6.475 1.00 94.19 295 VAL A CA 1
ATOM 2160 C C . VAL A 1 295 ? 5.199 7.871 7.936 1.00 94.19 295 VAL A C 1
ATOM 2162 O O . VAL A 1 295 ? 5.910 6.934 8.292 1.00 94.19 295 VAL A O 1
ATOM 2165 N N . ARG A 1 296 ? 4.785 8.788 8.816 1.00 93.69 296 ARG A N 1
ATOM 2166 C CA . ARG A 1 296 ? 5.211 8.758 10.224 1.00 93.69 296 ARG A CA 1
ATOM 2167 C C . ARG A 1 296 ? 4.071 8.366 11.165 1.00 93.69 296 ARG A C 1
ATOM 2169 O O . ARG A 1 296 ? 2.942 8.830 10.979 1.00 93.69 296 ARG A O 1
ATOM 2176 N N . PRO A 1 297 ? 4.366 7.660 12.273 1.00 95.38 297 PRO A N 1
ATOM 2177 C CA . PRO A 1 297 ? 3.378 7.275 13.285 1.00 95.38 297 PRO A CA 1
ATOM 2178 C C . PRO A 1 297 ? 2.526 8.413 13.869 1.00 95.38 297 PRO A C 1
ATOM 2180 O O . PRO A 1 297 ? 1.455 8.182 14.426 1.00 95.38 297 PRO A O 1
ATOM 2183 N N . ASN A 1 298 ? 2.984 9.662 13.777 1.00 94.56 298 ASN A N 1
ATOM 2184 C CA . ASN A 1 298 ? 2.284 10.842 14.286 1.00 94.56 298 ASN A CA 1
ATOM 2185 C C . ASN A 1 298 ? 1.554 11.661 13.203 1.00 94.56 298 ASN A C 1
ATOM 2187 O O . ASN A 1 298 ? 1.187 12.805 13.468 1.00 94.56 298 ASN A O 1
ATOM 2191 N N . GLU A 1 299 ? 1.357 11.123 11.997 1.00 96.19 299 GLU A N 1
ATOM 2192 C CA . GLU A 1 299 ? 0.792 11.866 10.861 1.00 96.19 299 GLU A CA 1
ATOM 2193 C C . GLU A 1 299 ? -0.660 11.515 10.512 1.00 96.19 299 GLU A C 1
ATOM 2195 O O . GLU A 1 299 ? -1.145 11.939 9.464 1.00 96.19 299 GLU A O 1
ATOM 2200 N N . PHE A 1 300 ? -1.399 10.824 11.390 1.00 98.38 300 PHE A N 1
ATOM 2201 C CA . PHE A 1 300 ? -2.827 10.552 11.164 1.00 98.38 300 PHE A CA 1
ATOM 2202 C C . PHE A 1 300 ? -3.594 11.815 10.721 1.00 98.38 300 PHE A C 1
ATOM 2204 O O . PHE A 1 300 ? -4.219 11.818 9.665 1.00 98.38 300 PHE A O 1
ATOM 2211 N N . GLU A 1 301 ? -3.459 12.919 11.464 1.00 98.25 301 GLU A N 1
ATOM 2212 C CA . GLU A 1 301 ? -4.192 14.178 11.222 1.00 98.25 301 GLU A CA 1
ATOM 2213 C C . GLU A 1 301 ? -3.816 14.863 9.899 1.00 98.25 301 GLU A C 1
ATOM 2215 O O . GLU A 1 301 ? -4.536 15.734 9.413 1.00 98.25 301 GLU A O 1
ATOM 2220 N N . ARG A 1 302 ? -2.674 14.490 9.308 1.00 98.19 302 ARG A N 1
ATOM 2221 C CA . ARG A 1 302 ? -2.204 15.039 8.034 1.00 98.19 302 ARG A CA 1
ATOM 2222 C C . ARG A 1 302 ? -2.893 14.385 6.839 1.00 98.19 302 ARG A C 1
ATOM 2224 O O . ARG A 1 302 ? -3.025 15.035 5.799 1.00 98.19 302 ARG A O 1
ATOM 2231 N N . TYR A 1 303 ? -3.312 13.129 6.972 1.00 98.50 303 TYR A N 1
ATOM 2232 C CA . TYR A 1 303 ? -3.746 12.315 5.835 1.00 98.50 303 TYR A CA 1
ATOM 2233 C C . TYR A 1 303 ? -5.153 11.746 5.975 1.00 98.50 303 TYR A C 1
ATOM 2235 O O . TYR A 1 303 ? -5.863 11.655 4.974 1.00 98.50 303 TYR A O 1
ATOM 2243 N N . PHE A 1 304 ? -5.566 11.388 7.189 1.00 98.75 304 PHE A N 1
ATOM 2244 C CA . PHE A 1 304 ? -6.742 10.562 7.418 1.00 98.75 304 PHE A CA 1
ATOM 2245 C C . PHE A 1 304 ? -7.825 11.281 8.219 1.00 98.75 304 PHE A C 1
ATOM 2247 O O . PHE A 1 304 ? -7.575 12.168 9.034 1.00 98.75 304 PHE A O 1
ATOM 2254 N N . GLN A 1 305 ? -9.055 10.831 8.007 1.00 98.75 305 GLN A N 1
ATOM 2255 C CA . GLN A 1 305 ? -10.176 11.008 8.920 1.00 98.75 305 GLN A CA 1
ATOM 2256 C C . GLN A 1 305 ? -10.871 9.659 9.083 1.00 98.75 305 GLN A C 1
ATOM 2258 O O . GLN A 1 305 ? -10.825 8.821 8.179 1.00 98.75 305 GLN A O 1
ATOM 2263 N N . LEU A 1 306 ? -11.569 9.471 10.199 1.00 98.88 306 LEU A N 1
ATOM 2264 C CA . LEU A 1 306 ? -12.534 8.385 10.340 1.00 98.88 306 LEU A CA 1
ATOM 2265 C C . LEU A 1 306 ? -13.947 8.950 10.367 1.00 98.88 306 LEU A C 1
ATOM 2267 O O . LEU A 1 306 ? -14.212 9.971 11.001 1.00 98.88 306 LEU A O 1
ATOM 2271 N N . GLU A 1 307 ? -14.864 8.262 9.706 1.00 98.69 307 GLU A N 1
ATOM 2272 C CA . GLU A 1 307 ? -16.287 8.569 9.761 1.00 98.69 307 GLU A CA 1
ATOM 2273 C C . GLU A 1 307 ? -16.993 7.584 10.688 1.00 98.69 307 GLU A C 1
ATOM 2275 O O . GLU A 1 307 ? -16.860 6.372 10.513 1.00 98.69 307 GLU A O 1
ATOM 2280 N N . ALA A 1 308 ? -17.776 8.087 11.643 1.00 98.56 308 ALA A N 1
ATOM 2281 C CA . ALA A 1 308 ? -18.590 7.266 12.527 1.00 98.56 308 ALA A CA 1
ATOM 2282 C C . ALA A 1 308 ? -20.072 7.659 12.470 1.00 98.56 308 ALA A C 1
ATOM 2284 O O . ALA A 1 308 ? -20.412 8.841 12.398 1.00 98.56 308 ALA A O 1
ATOM 2285 N N . ALA A 1 309 ? -20.956 6.660 12.535 1.00 97.75 309 ALA A N 1
ATOM 2286 C CA . ALA A 1 309 ? -22.406 6.856 12.523 1.00 97.75 309 ALA A CA 1
ATOM 2287 C C . ALA A 1 309 ? -23.014 6.733 13.931 1.00 97.75 309 ALA A C 1
ATOM 2289 O O . ALA A 1 309 ? -22.796 5.737 14.629 1.00 97.75 309 ALA A O 1
ATOM 2290 N N . LEU A 1 310 ? -23.813 7.727 14.319 1.00 96.38 310 LEU A N 1
ATOM 2291 C CA . LEU A 1 310 ? -24.528 7.767 15.597 1.00 96.38 310 LEU A CA 1
ATOM 2292 C C . LEU A 1 310 ? -25.940 7.166 15.485 1.00 96.38 310 LEU A C 1
ATOM 2294 O O . LEU A 1 310 ? -26.473 6.982 14.388 1.00 96.38 310 LEU A O 1
ATOM 2298 N N . ASP A 1 311 ? -26.561 6.864 16.626 1.00 95.81 311 ASP A N 1
ATOM 2299 C CA . ASP A 1 311 ? -27.891 6.234 16.703 1.00 95.81 311 ASP A CA 1
ATOM 2300 C C . ASP A 1 311 ? -29.014 7.083 16.095 1.00 95.81 311 ASP A C 1
ATOM 2302 O O . ASP A 1 311 ? -30.007 6.549 15.594 1.00 95.81 311 ASP A O 1
ATOM 2306 N N . ASP A 1 312 ? -28.862 8.407 16.111 1.00 95.25 312 ASP A N 1
ATOM 2307 C CA . ASP A 1 312 ? -29.804 9.340 15.488 1.00 95.25 312 ASP A CA 1
ATOM 2308 C C . ASP A 1 312 ? -29.616 9.476 13.963 1.00 95.25 312 ASP A C 1
ATOM 2310 O O . ASP A 1 312 ? -30.363 10.206 13.306 1.00 95.25 312 ASP A O 1
ATOM 2314 N N . GLY A 1 313 ? -28.646 8.751 13.393 1.00 94.06 313 GLY A N 1
ATOM 2315 C CA . GLY A 1 313 ? -28.292 8.768 11.977 1.00 94.06 313 GLY A CA 1
ATOM 2316 C C . GLY A 1 313 ? -27.358 9.910 11.574 1.00 94.06 313 GLY A C 1
ATOM 2317 O O . GLY A 1 313 ? -27.052 10.037 10.388 1.00 94.06 313 GLY A O 1
ATOM 2318 N N . SER A 1 314 ? -26.912 10.746 12.516 1.00 96.69 314 SER A N 1
ATOM 2319 C CA . SER A 1 314 ? -25.894 11.757 12.244 1.00 96.69 314 SER A CA 1
ATOM 2320 C C . SER A 1 314 ? -24.500 11.138 12.097 1.00 96.69 314 SER A C 1
ATOM 2322 O O . SER A 1 314 ? -24.227 10.020 12.540 1.00 96.69 314 SER A O 1
ATOM 2324 N N . ILE A 1 315 ? -23.623 11.883 11.426 1.00 97.62 315 ILE A N 1
ATOM 2325 C CA . ILE A 1 315 ? -22.246 11.492 11.144 1.00 97.62 315 ILE A CA 1
ATOM 2326 C C . ILE A 1 315 ? -21.298 12.372 11.950 1.00 97.62 315 ILE A C 1
ATOM 2328 O O . ILE A 1 315 ? -21.426 13.600 11.948 1.00 97.62 315 ILE A O 1
ATOM 2332 N N . LEU A 1 316 ? -20.325 11.735 12.595 1.00 98.12 316 LEU A N 1
ATOM 2333 C CA . LEU A 1 316 ? -19.219 12.389 13.275 1.00 98.12 316 LEU A CA 1
ATOM 2334 C C . LEU A 1 316 ? -17.910 12.064 12.550 1.00 98.12 316 LEU A C 1
ATOM 2336 O O . LEU A 1 316 ? -17.589 10.896 12.337 1.00 98.12 316 LEU A O 1
ATOM 2340 N N . LEU A 1 317 ? -17.149 13.103 12.202 1.00 98.38 317 LEU A N 1
ATOM 2341 C CA . LEU A 1 317 ? -15.782 12.956 11.707 1.00 98.38 317 LEU A CA 1
ATOM 2342 C C . LEU A 1 317 ? -14.802 12.990 12.879 1.00 98.38 317 LEU A C 1
ATOM 2344 O O . LEU A 1 317 ? -14.831 13.908 13.700 1.00 98.38 317 LEU A O 1
ATOM 2348 N N . LEU A 1 318 ? -13.931 11.989 12.928 1.00 98.69 318 LEU A N 1
ATOM 2349 C CA . LEU A 1 318 ? -12.858 11.843 13.899 1.00 98.69 318 LEU A CA 1
ATOM 2350 C C . LEU A 1 318 ? -11.550 12.211 13.191 1.00 98.69 318 LEU A C 1
ATOM 2352 O O . LEU A 1 318 ? -11.139 11.543 12.242 1.00 98.69 318 LEU A O 1
ATOM 2356 N N . THR A 1 319 ? -10.938 13.315 13.605 1.00 98.56 319 THR A N 1
ATOM 2357 C CA . THR A 1 319 ? -9.869 13.992 12.850 1.00 98.56 319 THR A CA 1
ATOM 2358 C C . THR A 1 319 ? -8.610 14.257 13.664 1.00 98.56 319 THR A C 1
ATOM 2360 O O . THR A 1 319 ? -7.604 14.656 13.093 1.00 98.56 319 THR A O 1
ATOM 2363 N N . GLU A 1 320 ? -8.659 14.079 14.983 1.00 98.31 320 GLU A N 1
ATOM 2364 C CA . GLU A 1 320 ? -7.584 14.428 15.911 1.00 98.31 320 GLU A CA 1
ATOM 2365 C C . GLU A 1 320 ? -7.123 13.190 16.681 1.00 98.31 320 GLU A C 1
ATOM 2367 O O . GLU A 1 320 ? -7.924 12.396 17.188 1.00 98.31 320 GLU A O 1
ATOM 2372 N N . THR A 1 321 ? -5.809 13.047 16.804 1.00 98.12 321 THR A N 1
ATOM 2373 C CA . THR A 1 321 ? -5.193 12.046 17.669 1.00 98.12 321 THR A CA 1
ATOM 2374 C C . THR A 1 321 ? -5.297 12.478 19.127 1.00 98.12 321 THR A C 1
ATOM 2376 O O . THR A 1 321 ? -5.308 13.660 19.464 1.00 98.12 321 THR A O 1
ATOM 2379 N N . ASN A 1 322 ? -5.372 11.509 20.034 1.00 96.62 322 ASN A N 1
ATOM 2380 C CA . ASN A 1 322 ? -5.458 11.696 21.483 1.00 96.62 322 ASN A CA 1
ATOM 2381 C C . ASN A 1 322 ? -6.675 12.506 21.978 1.00 96.62 322 ASN A C 1
ATOM 2383 O O . ASN A 1 322 ? -6.798 12.741 23.186 1.00 96.62 322 ASN A O 1
ATOM 2387 N N . PHE A 1 323 ? -7.601 12.869 21.087 1.00 98.25 323 PHE A N 1
ATOM 2388 C CA . PHE A 1 323 ? -8.890 13.460 21.422 1.00 98.25 323 PHE A CA 1
ATOM 2389 C C . PHE A 1 323 ? -9.883 12.375 21.863 1.00 98.25 323 PHE A C 1
ATOM 2391 O O . PHE A 1 323 ? -9.948 11.301 21.267 1.00 98.25 323 PHE A O 1
ATOM 2398 N N . LEU A 1 324 ? -10.646 12.650 22.927 1.00 98.31 324 LEU A N 1
ATOM 2399 C CA . LEU A 1 324 ? -11.694 11.755 23.419 1.00 98.31 324 LEU A CA 1
ATOM 2400 C C . LEU A 1 324 ? -13.010 12.051 22.701 1.00 98.31 324 LEU A C 1
ATOM 2402 O O . LEU A 1 324 ? -13.671 13.047 22.996 1.00 98.31 324 LEU A O 1
ATOM 2406 N N . TYR A 1 325 ? -13.389 11.168 21.787 1.00 98.50 325 TYR A N 1
ATOM 2407 C CA . TYR A 1 325 ? -14.686 11.193 21.129 1.00 98.50 325 TYR A CA 1
ATOM 2408 C C . TYR A 1 325 ? -15.685 10.367 21.934 1.00 98.50 325 TYR A C 1
ATOM 2410 O O . TYR A 1 325 ? -15.393 9.228 22.284 1.00 98.50 325 TYR A O 1
ATOM 2418 N N . THR A 1 326 ? -16.874 10.915 22.182 1.00 97.69 326 THR A N 1
ATOM 2419 C CA . THR A 1 326 ? -17.978 10.177 22.807 1.00 97.69 326 THR A CA 1
ATOM 2420 C C . THR A 1 326 ? -19.062 9.917 21.764 1.00 97.69 326 THR A C 1
ATOM 2422 O O . THR A 1 326 ? -19.712 10.851 21.291 1.00 97.69 326 THR A O 1
ATOM 2425 N N . LEU A 1 327 ? -19.255 8.648 21.408 1.00 97.25 327 LEU A N 1
ATOM 2426 C CA . LEU A 1 327 ? -20.209 8.167 20.415 1.00 97.25 327 LEU A CA 1
ATOM 2427 C C . LEU A 1 327 ? -21.339 7.426 21.135 1.00 97.25 327 LEU A C 1
ATOM 2429 O O . LEU A 1 327 ? -21.168 6.302 21.613 1.00 97.25 327 LEU A O 1
ATOM 2433 N N . ASP A 1 328 ? -22.493 8.083 21.255 1.00 96.69 328 ASP A N 1
ATOM 2434 C CA . ASP A 1 328 ? -23.673 7.555 21.956 1.00 96.69 328 ASP A CA 1
ATOM 2435 C C . ASP A 1 328 ? -23.364 7.047 23.378 1.00 96.69 328 ASP A C 1
ATOM 2437 O O . ASP A 1 328 ? -23.859 6.015 23.827 1.00 96.69 328 ASP A O 1
ATOM 2441 N N . GLY A 1 329 ? -22.518 7.796 24.094 1.00 97.00 329 GLY A N 1
ATOM 2442 C CA . GLY A 1 329 ? -22.118 7.509 25.474 1.00 97.00 329 GLY A CA 1
ATOM 2443 C C . GLY A 1 329 ? -20.927 6.561 25.631 1.00 97.00 329 GLY A C 1
ATOM 2444 O O . GLY A 1 329 ? -20.567 6.283 26.770 1.00 97.00 329 GLY A O 1
ATOM 2445 N N . ASN A 1 330 ? -20.325 6.107 24.528 1.00 98.50 330 ASN A N 1
ATOM 2446 C CA . ASN A 1 330 ? -19.147 5.237 24.513 1.00 98.50 330 ASN A CA 1
ATOM 2447 C C . ASN A 1 330 ? -17.925 6.007 24.011 1.00 98.50 330 ASN A C 1
ATOM 2449 O O . ASN A 1 330 ? -18.045 6.846 23.117 1.00 98.50 330 ASN A O 1
ATOM 2453 N N . ASP A 1 331 ? -16.759 5.720 24.567 1.00 98.44 331 ASP A N 1
ATOM 2454 C CA . ASP A 1 331 ? -15.547 6.497 24.339 1.00 98.44 331 ASP A CA 1
ATOM 2455 C C . ASP A 1 331 ? -14.651 5.882 23.258 1.00 98.44 331 ASP A C 1
ATOM 2457 O O . ASP A 1 331 ? -14.487 4.667 23.169 1.00 98.44 331 ASP A O 1
ATOM 2461 N N . LEU A 1 332 ? -14.023 6.738 22.449 1.00 98.62 332 LEU A N 1
ATOM 2462 C CA . LEU A 1 332 ? -13.054 6.364 21.421 1.00 98.62 332 LEU A CA 1
ATOM 2463 C C . LEU A 1 332 ? -11.933 7.401 21.323 1.00 98.62 332 LEU A C 1
ATOM 2465 O O . LEU A 1 332 ? -12.168 8.609 21.383 1.00 98.62 332 LEU A O 1
ATOM 2469 N N . ARG A 1 333 ? -10.703 6.925 21.129 1.00 98.81 333 ARG A N 1
ATOM 2470 C CA . ARG A 1 333 ? -9.519 7.729 20.811 1.00 98.81 333 ARG A CA 1
ATOM 2471 C C . ARG A 1 333 ? -8.767 7.129 19.635 1.00 98.81 333 ARG A C 1
ATOM 2473 O O . ARG A 1 333 ? -8.563 5.918 19.582 1.00 98.81 333 ARG A O 1
ATOM 2480 N N . ILE A 1 334 ? -8.281 8.001 18.760 1.00 98.88 334 ILE A N 1
ATOM 2481 C CA . ILE A 1 334 ? -7.250 7.666 17.775 1.00 98.88 334 ILE A CA 1
ATOM 2482 C C . ILE A 1 334 ? -5.895 7.917 18.425 1.00 98.88 334 ILE A C 1
ATOM 2484 O O . ILE A 1 334 ? -5.665 8.997 18.963 1.00 98.88 334 ILE A O 1
ATOM 2488 N N . ILE A 1 335 ? -5.013 6.926 18.424 1.00 98.44 335 ILE A N 1
ATOM 2489 C CA . ILE A 1 335 ? -3.723 6.990 19.120 1.00 98.44 335 ILE A CA 1
ATOM 2490 C C . ILE A 1 335 ? -2.611 7.457 18.177 1.00 98.44 335 ILE A C 1
ATOM 2492 O O . ILE A 1 335 ? -1.820 8.327 18.543 1.00 98.44 335 ILE A O 1
ATOM 2496 N N . GLY A 1 336 ? -2.580 6.922 16.957 1.00 97.88 336 GLY A N 1
ATOM 2497 C CA . GLY A 1 336 ? -1.568 7.220 15.945 1.00 97.88 336 GLY A CA 1
ATOM 2498 C C . GLY A 1 336 ? -1.583 6.188 14.819 1.00 97.88 336 GLY A C 1
ATOM 2499 O O . GLY A 1 336 ? -2.600 5.519 14.624 1.00 97.88 336 GLY A O 1
ATOM 2500 N N . LEU A 1 337 ? -0.468 6.083 14.096 1.00 98.06 337 LEU A N 1
ATOM 2501 C CA . LEU A 1 337 ? -0.255 5.105 13.028 1.00 98.06 337 LEU A CA 1
ATOM 2502 C C . LEU A 1 337 ? 0.823 4.076 13.423 1.00 98.06 337 LEU A C 1
ATOM 2504 O O . LEU A 1 337 ? 1.776 4.425 14.115 1.00 98.06 337 LEU A O 1
ATOM 2508 N N . ALA A 1 338 ? 0.690 2.833 12.976 1.00 96.69 338 ALA A N 1
ATOM 2509 C CA . ALA A 1 338 ? 1.682 1.758 13.099 1.00 96.69 338 ALA A CA 1
ATOM 2510 C C . ALA A 1 338 ? 1.801 0.989 11.766 1.00 96.69 338 ALA A C 1
ATOM 2512 O O . ALA A 1 338 ? 1.161 1.405 10.799 1.00 96.69 338 ALA A O 1
ATOM 2513 N N . GLU A 1 339 ? 2.606 -0.082 11.722 1.00 94.06 339 GLU A N 1
ATOM 2514 C CA . GLU A 1 339 ? 3.017 -0.772 10.478 1.00 94.06 339 GLU A CA 1
ATOM 2515 C C . GLU A 1 339 ? 3.714 0.194 9.526 1.00 94.06 339 GLU A C 1
ATOM 2517 O O . GLU A 1 339 ? 3.265 0.482 8.428 1.00 94.06 339 GLU A O 1
ATOM 2522 N N . LEU A 1 340 ? 4.754 0.833 10.058 1.00 92.00 340 LEU A N 1
ATOM 2523 C CA . LEU A 1 340 ? 5.595 1.772 9.327 1.00 92.00 340 LEU A CA 1
ATOM 2524 C C . LEU A 1 340 ? 7.046 1.431 9.662 1.00 92.00 340 LEU A C 1
ATOM 2526 O O . LEU A 1 340 ? 7.678 0.611 9.014 1.00 92.00 340 LEU A O 1
ATOM 2530 N N . GLY A 1 341 ? 7.570 1.959 10.765 1.00 90.12 341 GLY A N 1
ATOM 2531 C CA . GLY A 1 341 ? 8.910 1.649 11.259 1.00 90.12 341 GLY A CA 1
ATOM 2532 C C . GLY A 1 341 ? 8.986 1.612 12.782 1.00 90.12 341 GLY A C 1
ATOM 2533 O O . GLY A 1 341 ? 8.002 1.849 13.489 1.00 90.12 341 GLY A O 1
ATOM 2534 N N . GLN A 1 342 ? 10.185 1.375 13.312 1.00 89.38 342 GLN A N 1
ATOM 2535 C CA . GLN A 1 342 ? 10.412 1.301 14.754 1.00 89.38 342 GLN A CA 1
ATOM 2536 C C . GLN A 1 342 ? 9.985 2.584 15.492 1.00 89.38 342 GLN A C 1
ATOM 2538 O O . GLN A 1 342 ? 10.018 3.683 14.930 1.00 89.38 342 GLN A O 1
ATOM 2543 N N . PRO A 1 343 ? 9.675 2.502 16.799 1.00 87.69 343 PRO A N 1
ATOM 2544 C CA . PRO A 1 343 ? 9.510 3.692 17.623 1.00 87.69 343 PRO A CA 1
ATOM 2545 C C . PRO A 1 343 ? 10.770 4.569 17.570 1.00 87.69 343 PRO A C 1
ATOM 2547 O O . PRO A 1 343 ? 11.886 4.086 17.785 1.00 87.69 343 PRO A O 1
ATOM 2550 N N . ALA A 1 344 ? 10.612 5.873 17.331 1.00 78.94 344 ALA A N 1
ATOM 2551 C CA . ALA A 1 344 ? 11.753 6.784 17.252 1.00 78.94 344 ALA A CA 1
ATOM 2552 C C . ALA A 1 344 ? 12.559 6.793 18.571 1.00 78.94 344 ALA A C 1
ATOM 2554 O O . ALA A 1 344 ? 12.084 7.256 19.610 1.00 78.94 344 ALA A O 1
ATOM 2555 N N . SER A 1 345 ? 13.805 6.305 18.526 1.00 61.84 345 SER A N 1
ATOM 2556 C CA . SER A 1 345 ? 14.678 6.179 19.706 1.00 61.84 345 SER A CA 1
ATOM 2557 C C . SER A 1 345 ? 15.347 7.496 20.130 1.00 61.84 345 SER A C 1
ATOM 2559 O O . SER A 1 345 ? 15.735 7.643 21.292 1.00 61.84 345 SER A O 1
ATOM 2561 N N . MET A 1 346 ? 15.460 8.478 19.224 1.00 48.47 346 MET A N 1
ATOM 2562 C CA . MET A 1 346 ? 16.072 9.787 19.481 1.00 48.47 346 MET A CA 1
ATOM 2563 C C . MET A 1 346 ? 15.362 10.910 18.703 1.00 48.47 346 MET A C 1
ATOM 2565 O O . MET A 1 346 ? 15.565 11.066 17.509 1.00 48.47 346 MET A O 1
ATOM 2569 N N . SER A 1 347 ? 14.568 11.715 19.419 1.00 50.81 347 SER A N 1
ATOM 2570 C CA . SER A 1 347 ? 13.953 12.989 18.993 1.00 50.81 347 SER A CA 1
ATOM 2571 C C . SER A 1 347 ? 13.138 12.983 17.690 1.00 50.81 347 SER A C 1
ATOM 2573 O O . SER A 1 347 ? 13.643 13.387 16.656 1.00 50.81 347 SER A O 1
ATOM 2575 N N . ALA A 1 348 ? 11.835 12.706 17.825 1.00 70.81 348 ALA A N 1
ATOM 2576 C CA . ALA A 1 348 ? 10.788 12.881 16.811 1.00 70.81 348 ALA A CA 1
ATOM 2577 C C . ALA A 1 348 ? 10.963 12.060 15.520 1.00 70.81 348 ALA A C 1
ATOM 2579 O O . ALA A 1 348 ? 12.057 11.706 15.105 1.00 70.81 348 ALA A O 1
ATOM 2580 N N . TYR A 1 349 ? 9.841 11.752 14.878 1.00 85.75 349 TYR A N 1
ATOM 2581 C CA . TYR A 1 349 ? 9.842 11.209 13.528 1.00 85.75 349 TYR A CA 1
ATOM 2582 C C . TYR A 1 349 ? 10.261 12.325 12.558 1.00 85.75 349 TYR A C 1
ATOM 2584 O O . TYR A 1 349 ? 9.509 13.288 12.355 1.00 85.75 349 TYR A O 1
ATOM 2592 N N . ASP A 1 350 ? 11.479 12.247 12.022 1.00 85.50 350 ASP A N 1
ATOM 2593 C CA . ASP A 1 350 ? 12.066 13.247 11.125 1.00 85.50 350 ASP A CA 1
ATOM 2594 C C . ASP A 1 350 ? 12.152 12.749 9.669 1.00 85.50 350 ASP A C 1
ATOM 2596 O O . ASP A 1 350 ? 11.580 11.722 9.309 1.00 85.50 350 ASP A O 1
ATOM 2600 N N . ASP A 1 351 ? 12.817 13.514 8.798 1.00 86.12 351 ASP A N 1
ATOM 2601 C CA . ASP A 1 351 ? 12.955 13.187 7.368 1.00 86.12 351 ASP A CA 1
ATOM 2602 C C . ASP A 1 351 ? 13.841 11.957 7.090 1.00 86.12 351 ASP A C 1
ATOM 2604 O O . ASP A 1 351 ? 14.004 11.574 5.930 1.00 86.12 351 ASP A O 1
ATOM 2608 N N . CYS A 1 352 ? 14.438 11.379 8.132 1.00 84.44 352 CYS A N 1
ATOM 2609 C CA . CYS A 1 352 ? 15.258 10.175 8.100 1.00 84.44 352 CYS A CA 1
ATOM 2610 C C . CYS A 1 352 ? 14.581 8.994 8.798 1.00 84.44 352 CYS A C 1
ATOM 2612 O O . CYS A 1 352 ? 15.234 7.980 9.031 1.00 84.44 352 CYS A O 1
ATOM 2614 N N . TYR A 1 353 ? 13.298 9.124 9.143 1.00 88.50 353 TYR A N 1
ATOM 2615 C CA . TYR A 1 353 ? 12.507 7.994 9.594 1.00 88.50 353 TYR A CA 1
ATOM 2616 C C . TYR A 1 353 ? 12.464 6.905 8.515 1.00 88.50 353 TYR A C 1
ATOM 2618 O O . TYR A 1 353 ? 12.228 7.207 7.344 1.00 88.50 353 TYR A O 1
ATOM 2626 N N . ASP A 1 354 ? 12.723 5.670 8.935 1.00 86.19 354 ASP A N 1
ATOM 2627 C CA . ASP A 1 354 ? 12.801 4.486 8.084 1.00 86.19 354 ASP A CA 1
ATOM 2628 C C . ASP A 1 354 ? 11.533 3.650 8.286 1.00 86.19 354 ASP A C 1
ATOM 2630 O O . ASP A 1 354 ? 11.321 3.108 9.374 1.00 86.19 354 ASP A O 1
ATOM 2634 N N . GLU A 1 355 ? 10.676 3.608 7.266 1.00 85.94 355 GLU A N 1
ATOM 2635 C CA . GLU A 1 355 ? 9.519 2.707 7.207 1.00 85.94 355 GLU A CA 1
ATOM 2636 C C . GLU A 1 355 ? 9.874 1.431 6.431 1.00 85.94 355 GLU A C 1
ATOM 2638 O O . GLU A 1 355 ? 10.801 1.413 5.624 1.00 85.94 355 GLU A O 1
ATOM 2643 N N . ASP A 1 356 ? 9.131 0.353 6.656 1.00 83.81 356 ASP A N 1
ATOM 2644 C CA . ASP A 1 356 ? 9.241 -0.911 5.920 1.00 83.81 356 ASP A CA 1
ATOM 2645 C C . ASP A 1 356 ? 8.821 -0.805 4.442 1.00 83.81 356 ASP A C 1
ATOM 2647 O O . ASP A 1 356 ? 9.252 -1.616 3.613 1.00 83.81 356 ASP A O 1
ATOM 2651 N N . GLY A 1 357 ? 8.056 0.236 4.104 1.00 85.75 357 GLY A N 1
ATOM 2652 C CA . GLY A 1 357 ? 7.686 0.625 2.749 1.00 85.75 357 GLY A CA 1
ATOM 2653 C C . GLY A 1 357 ? 6.643 -0.291 2.120 1.00 85.75 357 GLY A C 1
ATOM 2654 O O . GLY A 1 357 ? 6.548 -0.326 0.887 1.00 85.75 357 GLY A O 1
ATOM 2655 N N . ASP A 1 358 ? 5.909 -1.059 2.928 1.00 85.50 358 ASP A N 1
ATOM 2656 C CA . ASP A 1 358 ? 4.849 -1.927 2.437 1.00 85.50 358 ASP A CA 1
ATOM 2657 C C . ASP A 1 358 ? 3.569 -1.154 2.053 1.00 85.50 358 ASP A C 1
ATOM 2659 O O . ASP A 1 358 ? 3.594 0.039 1.731 1.00 85.50 358 ASP A O 1
ATOM 2663 N N . ASN A 1 359 ? 2.462 -1.873 1.886 1.00 90.62 359 ASN A N 1
ATOM 2664 C CA . ASN A 1 359 ? 1.202 -1.316 1.410 1.00 90.62 359 ASN A CA 1
ATOM 2665 C C . ASN A 1 359 ? 0.062 -1.487 2.425 1.00 90.62 359 ASN A C 1
ATOM 2667 O O . ASN A 1 359 ? -1.113 -1.530 2.036 1.00 90.62 359 ASN A O 1
ATOM 2671 N N . GLN A 1 360 ? 0.410 -1.584 3.709 1.00 95.00 360 GLN A N 1
ATOM 2672 C CA . GLN A 1 360 ? -0.521 -1.614 4.824 1.00 95.00 360 GLN A CA 1
ATOM 2673 C C . GLN A 1 360 ? -0.139 -0.570 5.871 1.00 95.00 360 GLN A C 1
ATOM 2675 O O . GLN A 1 360 ? 1.018 -0.243 6.069 1.00 95.00 360 GLN A O 1
ATOM 2680 N N . ILE A 1 361 ? -1.147 0.037 6.496 1.00 97.25 361 ILE A N 1
ATOM 2681 C CA . ILE A 1 361 ? -0.941 1.011 7.574 1.00 97.25 361 ILE A CA 1
ATOM 2682 C C . ILE A 1 361 ? -1.988 0.743 8.646 1.00 97.25 361 ILE A C 1
ATOM 2684 O O . ILE A 1 361 ? -3.172 0.552 8.351 1.00 97.25 361 ILE A O 1
ATOM 2688 N N . ASP A 1 362 ? -1.580 0.793 9.905 1.00 98.31 362 ASP A N 1
ATOM 2689 C CA . ASP A 1 362 ? -2.482 0.588 11.028 1.00 98.31 362 ASP A CA 1
ATOM 2690 C C . ASP A 1 362 ? -2.876 1.919 11.657 1.00 98.31 362 ASP A C 1
ATOM 2692 O O . ASP A 1 362 ? -2.043 2.615 12.227 1.00 98.31 362 ASP A O 1
ATOM 2696 N N . ILE A 1 363 ? -4.163 2.262 11.639 1.00 98.81 363 ILE A N 1
ATOM 2697 C CA . ILE A 1 363 ? -4.713 3.319 12.491 1.00 98.81 363 ILE A CA 1
ATOM 2698 C C . ILE A 1 363 ? -5.014 2.699 13.859 1.00 98.81 363 ILE A C 1
ATOM 2700 O O . ILE A 1 363 ? -5.898 1.849 14.005 1.00 98.81 363 ILE A O 1
ATOM 2704 N N . VAL A 1 364 ? -4.267 3.131 14.874 1.00 98.81 364 VAL A N 1
ATOM 2705 C CA . VAL A 1 364 ? -4.318 2.564 16.227 1.00 98.81 364 VAL A CA 1
ATOM 2706 C C . VAL A 1 364 ? -5.401 3.253 17.045 1.00 98.81 364 VAL A C 1
ATOM 2708 O O . VAL A 1 364 ? -5.458 4.484 17.116 1.00 98.81 364 VAL A O 1
ATOM 2711 N N . LEU A 1 365 ? -6.260 2.461 17.685 1.00 98.88 365 LEU A N 1
ATOM 2712 C CA . LEU A 1 365 ? -7.468 2.934 18.356 1.00 98.88 365 LEU A CA 1
ATOM 2713 C C . LEU A 1 365 ? -7.563 2.398 19.793 1.00 98.88 365 LEU A C 1
ATOM 2715 O O . LEU A 1 365 ? -7.131 1.283 20.098 1.00 98.88 365 LEU A O 1
ATOM 2719 N N . ALA A 1 366 ? -8.182 3.189 20.671 1.00 98.75 366 ALA A N 1
ATOM 2720 C CA . ALA A 1 366 ? -8.478 2.820 22.055 1.00 98.75 366 ALA A CA 1
ATOM 2721 C C . ALA A 1 366 ? -9.882 3.273 22.458 1.00 98.75 366 ALA A C 1
ATOM 2723 O O . ALA A 1 366 ? -10.336 4.327 22.013 1.00 98.75 366 ALA A O 1
ATOM 2724 N N . GLY A 1 367 ? -10.549 2.521 23.330 1.00 98.38 367 GLY A N 1
ATOM 2725 C CA . GLY A 1 367 ? -11.881 2.854 23.825 1.00 98.38 367 GLY A CA 1
ATOM 2726 C C . GLY A 1 367 ? -12.817 1.655 23.914 1.00 98.38 367 GLY A C 1
ATOM 2727 O O . GLY A 1 367 ? -12.389 0.502 23.942 1.00 98.38 367 GLY A O 1
ATOM 2728 N N . ASP A 1 368 ? -14.107 1.954 23.960 1.00 98.69 368 ASP A N 1
ATOM 2729 C CA . ASP A 1 368 ? -15.173 0.968 24.088 1.00 98.69 368 ASP A CA 1
ATOM 2730 C C . ASP A 1 368 ? -15.455 0.286 22.742 1.00 98.69 368 ASP A C 1
ATOM 2732 O O . ASP A 1 368 ? -15.486 0.927 21.686 1.00 98.69 368 ASP A O 1
ATOM 2736 N N . GLU A 1 369 ? -15.718 -1.021 22.772 1.00 98.69 369 GLU A N 1
ATOM 2737 C CA . GLU A 1 369 ? -16.017 -1.805 21.569 1.00 98.69 369 GLU A CA 1
ATOM 2738 C C . GLU A 1 369 ? -17.254 -1.265 20.831 1.00 98.69 369 GLU A C 1
ATOM 2740 O O . GLU A 1 369 ? -17.287 -1.186 19.601 1.00 98.69 369 GLU A O 1
ATOM 2745 N N . GLU A 1 370 ? -18.265 -0.829 21.583 1.00 98.50 370 GLU A N 1
ATOM 2746 C CA . GLU A 1 370 ? -19.487 -0.223 21.065 1.00 98.50 370 GLU A CA 1
ATOM 2747 C C . GLU A 1 370 ? -19.208 1.046 20.251 1.00 98.50 370 GLU A C 1
ATOM 2749 O O . GLU A 1 370 ? -19.891 1.286 19.254 1.00 98.50 370 GLU A O 1
ATOM 2754 N N . ALA A 1 371 ? -18.197 1.838 20.625 1.00 98.56 371 ALA A N 1
ATOM 2755 C CA . ALA A 1 371 ? -17.775 2.998 19.845 1.00 98.56 371 ALA A CA 1
ATOM 2756 C C . ALA A 1 371 ? -17.019 2.577 18.574 1.00 98.56 371 ALA A C 1
ATOM 2758 O O . ALA A 1 371 ? -17.273 3.123 17.500 1.00 98.56 371 ALA A O 1
ATOM 2759 N N . MET A 1 372 ? -16.150 1.564 18.663 1.00 98.69 372 MET A N 1
ATOM 2760 C CA . MET A 1 372 ? -15.402 1.028 17.514 1.00 98.69 372 MET A CA 1
ATOM 2761 C C . MET A 1 372 ? -16.336 0.533 16.406 1.00 98.69 372 MET A C 1
ATOM 2763 O O . MET A 1 372 ? -16.154 0.854 15.232 1.00 98.69 372 MET A O 1
ATOM 2767 N N . ARG A 1 373 ? -17.413 -0.169 16.779 1.00 98.44 373 ARG A N 1
ATOM 2768 C CA . ARG A 1 373 ? -18.427 -0.692 15.843 1.00 98.44 373 ARG A CA 1
ATOM 2769 C C . ARG A 1 373 ? -19.221 0.392 15.101 1.00 98.44 373 ARG A C 1
ATOM 2771 O O . ARG A 1 373 ? -19.971 0.066 14.177 1.00 98.44 373 ARG A O 1
ATOM 2778 N N . ARG A 1 374 ? -19.079 1.665 15.485 1.00 98.38 374 ARG A N 1
ATOM 2779 C CA . ARG A 1 374 ? -19.716 2.803 14.805 1.00 98.38 374 ARG A CA 1
ATOM 2780 C C . ARG A 1 374 ? -18.887 3.375 13.668 1.00 98.38 374 ARG A C 1
ATOM 2782 O O . ARG A 1 374 ? -19.462 4.103 12.858 1.00 98.38 374 ARG A O 1
ATOM 2789 N N . ILE A 1 375 ? -17.595 3.053 13.583 1.00 98.81 375 ILE A N 1
ATOM 2790 C CA . ILE A 1 375 ? -16.750 3.466 12.459 1.00 98.81 375 ILE A CA 1
ATOM 2791 C C . ILE A 1 375 ? -17.314 2.860 11.167 1.00 98.81 375 ILE A C 1
ATOM 2793 O O . ILE A 1 375 ? -17.672 1.683 11.113 1.00 98.81 375 ILE A O 1
ATOM 2797 N N . ARG A 1 376 ? -17.428 3.687 10.128 1.00 98.56 376 ARG A N 1
ATOM 2798 C CA . ARG A 1 376 ? -17.969 3.316 8.816 1.00 98.56 376 ARG A CA 1
ATOM 2799 C C . ARG A 1 376 ? -16.949 3.412 7.710 1.00 98.56 376 ARG A C 1
ATOM 2801 O O . ARG A 1 376 ? -16.926 2.518 6.875 1.00 98.56 376 ARG A O 1
ATOM 2808 N N . ASN A 1 377 ? -16.141 4.467 7.705 1.00 98.88 377 ASN A N 1
ATOM 2809 C CA . ASN A 1 377 ? -15.224 4.742 6.611 1.00 98.88 377 ASN A CA 1
ATOM 2810 C C . ASN A 1 377 ? -13.885 5.267 7.132 1.00 98.88 377 ASN A C 1
ATOM 2812 O O . ASN A 1 377 ? -13.847 6.011 8.118 1.00 98.88 377 ASN A O 1
ATOM 2816 N N . VAL A 1 378 ? -12.815 4.927 6.418 1.00 98.81 378 VAL A N 1
ATOM 2817 C CA . VAL A 1 378 ? -11.571 5.700 6.411 1.00 98.81 378 VAL A CA 1
ATOM 2818 C C . VAL A 1 378 ? -11.644 6.674 5.251 1.00 98.81 378 VAL A C 1
ATOM 2820 O O . VAL A 1 378 ? -12.054 6.308 4.152 1.00 98.81 378 VAL A O 1
ATOM 2823 N N . ILE A 1 379 ? -11.251 7.918 5.488 1.00 98.81 379 ILE A N 1
ATOM 2824 C CA . ILE A 1 379 ? -11.276 8.966 4.475 1.00 98.81 379 ILE A CA 1
ATOM 2825 C C . ILE A 1 379 ? -9.863 9.504 4.297 1.00 98.81 379 ILE A C 1
ATOM 2827 O O . ILE A 1 379 ? -9.215 9.872 5.276 1.00 98.81 379 ILE A O 1
ATOM 2831 N N . ILE A 1 380 ? -9.432 9.623 3.043 1.00 98.62 380 ILE A N 1
ATOM 2832 C CA . ILE A 1 380 ? -8.280 10.429 2.637 1.00 98.62 380 ILE A CA 1
ATOM 2833 C C . ILE A 1 380 ? -8.834 11.661 1.925 1.00 98.62 380 ILE A C 1
ATOM 2835 O O . ILE A 1 380 ? -9.254 11.567 0.774 1.00 98.62 380 ILE A O 1
ATOM 2839 N N . PRO A 1 381 ? -8.863 12.847 2.555 1.00 98.31 381 PRO A N 1
ATOM 2840 C CA . PRO A 1 381 ? -9.453 14.016 1.905 1.00 98.31 381 PRO A CA 1
ATOM 2841 C C . PRO A 1 381 ? -8.608 14.576 0.751 1.00 98.31 381 PRO A C 1
ATOM 2843 O O . PRO A 1 381 ? -9.148 15.278 -0.107 1.00 98.31 381 PRO A O 1
ATOM 2846 N N . ALA A 1 382 ? -7.288 14.331 0.763 1.00 97.44 382 ALA A N 1
ATOM 2847 C CA . ALA A 1 382 ? -6.306 14.761 -0.247 1.00 97.44 382 ALA A CA 1
ATOM 2848 C C . ALA A 1 382 ? -6.386 16.254 -0.654 1.00 97.44 382 ALA A C 1
ATOM 2850 O O . ALA A 1 382 ? -6.032 16.638 -1.771 1.00 97.44 382 ALA A O 1
ATOM 2851 N N . SER A 1 383 ? -6.910 17.115 0.221 1.00 95.81 383 SER A N 1
ATOM 2852 C CA . SER A 1 383 ? -7.180 18.519 -0.083 1.00 95.81 383 SER A CA 1
ATOM 2853 C C . SER A 1 383 ? -7.305 19.378 1.179 1.00 95.81 383 SER A C 1
ATOM 2855 O O . SER A 1 383 ? -7.508 18.890 2.293 1.00 95.81 383 SER A O 1
ATOM 2857 N N . GLY A 1 384 ? -7.208 20.700 1.005 1.00 95.06 384 GLY A N 1
ATOM 2858 C CA . GLY A 1 384 ? -7.347 21.659 2.099 1.00 95.06 384 GLY A CA 1
ATOM 2859 C C . GLY A 1 384 ? -6.214 21.531 3.117 1.00 95.06 384 GLY A C 1
ATOM 2860 O O . GLY A 1 384 ? -5.070 21.840 2.799 1.00 95.06 384 GLY A O 1
ATOM 2861 N N . ALA A 1 385 ? -6.550 21.116 4.341 1.00 95.88 385 ALA A N 1
ATOM 2862 C CA . ALA A 1 385 ? -5.574 20.857 5.403 1.00 95.88 385 ALA A CA 1
ATOM 2863 C C . ALA A 1 385 ? -4.898 19.477 5.287 1.00 95.88 385 ALA A C 1
ATOM 2865 O O . ALA A 1 385 ? -3.913 19.236 5.977 1.00 95.88 385 ALA A O 1
ATOM 2866 N N . TYR A 1 386 ? -5.408 18.599 4.417 1.00 98.31 386 TYR A N 1
ATOM 2867 C CA . TYR A 1 386 ? -4.935 17.228 4.262 1.00 98.31 386 TYR A CA 1
ATOM 2868 C C . TYR A 1 386 ? -4.026 17.101 3.044 1.00 98.31 386 TYR A C 1
ATOM 2870 O O . TYR A 1 386 ? -4.299 17.665 1.980 1.00 98.31 386 TYR A O 1
ATOM 2878 N N . SER A 1 387 ? -2.941 16.352 3.207 1.00 97.94 387 SER A N 1
ATOM 2879 C CA . SER A 1 387 ? -2.006 16.049 2.123 1.00 97.94 387 SER A CA 1
ATOM 2880 C C . SER A 1 387 ? -2.470 14.808 1.346 1.00 97.94 387 SER A C 1
ATOM 2882 O O . SER A 1 387 ? -3.065 13.913 1.943 1.00 97.94 387 SER A O 1
ATOM 2884 N N . PRO A 1 388 ? -2.222 14.727 0.029 1.00 97.56 388 PRO A N 1
ATOM 2885 C CA . PRO A 1 388 ? -2.359 13.477 -0.710 1.00 97.56 388 PRO A CA 1
ATOM 2886 C C . PRO A 1 388 ? -1.177 12.538 -0.422 1.00 97.56 388 PRO A C 1
ATOM 2888 O O . PRO A 1 388 ? -0.125 12.986 0.037 1.00 97.56 388 PRO A O 1
ATOM 2891 N N . PHE A 1 389 ? -1.333 11.264 -0.777 1.00 97.69 389 PHE A N 1
ATOM 2892 C CA . PHE A 1 389 ? -0.227 10.310 -0.894 1.00 97.69 389 PHE A CA 1
ATOM 2893 C C . PHE A 1 389 ? 0.263 10.199 -2.337 1.00 97.69 389 PHE A C 1
ATOM 2895 O O . PHE A 1 389 ? -0.417 10.609 -3.273 1.00 97.69 389 PHE A O 1
ATOM 2902 N N . PHE A 1 390 ? 1.440 9.623 -2.530 1.00 97.56 390 PHE A N 1
ATOM 2903 C CA . PHE A 1 390 ? 2.057 9.362 -3.823 1.00 97.56 390 PHE A CA 1
ATOM 2904 C C . PHE A 1 390 ? 2.592 7.933 -3.853 1.00 97.56 390 PHE A C 1
ATOM 2906 O O . PHE A 1 390 ? 3.050 7.413 -2.838 1.00 97.56 390 PHE A O 1
ATOM 2913 N N . ASN A 1 391 ? 2.597 7.338 -5.044 1.00 95.62 391 ASN A N 1
ATOM 2914 C CA . ASN A 1 391 ? 3.395 6.146 -5.317 1.00 95.62 391 ASN A CA 1
ATOM 2915 C C . ASN A 1 391 ? 4.888 6.502 -5.262 1.00 95.62 391 ASN A C 1
ATOM 2917 O O . ASN A 1 391 ? 5.238 7.671 -5.490 1.00 95.62 391 ASN A O 1
ATOM 2921 N N . PRO A 1 392 ? 5.784 5.509 -5.096 1.00 95.38 392 PRO A N 1
ATOM 2922 C CA . PRO A 1 392 ? 7.202 5.699 -5.380 1.00 95.38 392 PRO A CA 1
ATOM 2923 C C . PRO A 1 392 ? 7.431 6.355 -6.752 1.00 95.38 392 PRO A C 1
ATOM 2925 O O . PRO A 1 392 ? 6.595 6.269 -7.649 1.00 95.38 392 PRO A O 1
ATOM 2928 N N . GLY A 1 393 ? 8.547 7.065 -6.923 1.00 95.56 393 GLY A N 1
ATOM 2929 C CA . GLY A 1 393 ? 8.758 7.905 -8.110 1.00 95.56 393 GLY A CA 1
ATOM 2930 C C . GLY A 1 393 ? 7.970 9.222 -8.095 1.00 95.56 393 GLY A C 1
ATOM 2931 O O . GLY A 1 393 ? 7.778 9.838 -9.149 1.00 95.56 393 GLY A O 1
ATOM 2932 N N . GLY A 1 394 ? 7.525 9.658 -6.915 1.00 96.94 394 GLY A N 1
ATOM 2933 C CA . GLY A 1 394 ? 6.939 10.977 -6.694 1.00 96.94 394 GLY A CA 1
ATOM 2934 C C . GLY A 1 394 ? 7.978 12.106 -6.664 1.00 96.94 394 GLY A C 1
ATOM 2935 O O . GLY A 1 394 ? 9.189 11.868 -6.779 1.00 96.94 394 GLY A O 1
ATOM 2936 N N . PRO A 1 395 ? 7.519 13.365 -6.557 1.00 97.25 395 PRO A N 1
ATOM 2937 C CA . PRO A 1 395 ? 8.371 14.546 -6.700 1.00 97.25 395 PRO A CA 1
ATOM 2938 C C . PRO A 1 395 ? 9.406 14.717 -5.584 1.00 97.25 395 PRO A C 1
ATOM 2940 O O . PRO A 1 395 ? 10.375 15.459 -5.774 1.00 97.25 395 PRO A O 1
ATOM 2943 N N . GLY A 1 396 ? 9.207 14.061 -4.439 1.00 95.31 396 GLY A N 1
ATOM 2944 C CA . GLY A 1 396 ? 9.959 14.304 -3.217 1.00 95.31 396 GLY A CA 1
ATOM 2945 C C . GLY A 1 396 ? 9.958 15.775 -2.780 1.00 95.31 396 GLY A C 1
ATOM 2946 O O . GLY A 1 396 ? 9.213 16.622 -3.281 1.00 95.31 396 GLY A O 1
ATOM 2947 N N . MET A 1 397 ? 10.899 16.119 -1.906 1.00 93.69 397 MET A N 1
ATOM 2948 C CA . MET A 1 397 ? 11.144 17.498 -1.477 1.00 93.69 397 MET A CA 1
ATOM 2949 C C . MET A 1 397 ? 12.000 18.292 -2.471 1.00 93.69 397 MET A C 1
ATOM 2951 O O . MET A 1 397 ? 12.060 19.525 -2.423 1.00 93.69 397 MET A O 1
ATOM 2955 N N . ASN A 1 398 ? 12.740 17.604 -3.346 1.00 93.50 398 ASN A N 1
ATOM 2956 C CA . ASN A 1 398 ? 13.708 18.223 -4.253 1.00 93.50 398 ASN A CA 1
ATOM 2957 C C . ASN A 1 398 ? 13.559 17.715 -5.698 1.00 93.50 398 ASN A C 1
ATOM 2959 O O . ASN A 1 398 ? 14.494 17.095 -6.225 1.00 93.50 398 ASN A O 1
ATOM 2963 N N . PRO A 1 399 ? 12.421 18.003 -6.358 1.00 95.00 399 PRO A N 1
ATOM 2964 C CA . PRO A 1 399 ? 12.155 17.537 -7.712 1.00 95.00 399 PRO A CA 1
ATOM 2965 C C . PRO A 1 399 ? 13.169 18.096 -8.715 1.00 95.00 399 PRO A C 1
ATOM 2967 O O . PRO A 1 399 ? 13.616 19.245 -8.632 1.00 95.00 399 PRO A O 1
ATOM 2970 N N . THR A 1 400 ? 13.516 17.280 -9.707 1.00 96.12 400 THR A N 1
ATOM 2971 C CA . THR A 1 400 ? 14.376 17.672 -10.826 1.00 96.12 400 THR A CA 1
ATOM 2972 C C . THR A 1 400 ? 13.538 18.403 -11.880 1.00 96.12 400 THR A C 1
ATOM 2974 O O . THR A 1 400 ? 12.538 17.852 -12.346 1.00 96.12 400 THR A O 1
ATOM 2977 N N . PRO A 1 401 ? 13.916 19.627 -12.301 1.00 95.38 401 PRO A N 1
ATOM 2978 C CA . PRO A 1 401 ? 13.168 20.363 -13.317 1.00 95.38 401 PRO A CA 1
ATOM 2979 C C . PRO A 1 401 ? 13.015 19.574 -14.622 1.00 95.38 401 PRO A C 1
ATOM 2981 O O . PRO A 1 401 ? 13.990 19.044 -15.149 1.00 95.38 401 PRO A O 1
ATOM 2984 N N . GLY A 1 402 ? 11.794 19.537 -15.158 1.00 94.62 402 GLY A N 1
ATOM 2985 C CA . GLY A 1 402 ? 11.479 18.858 -16.420 1.00 94.62 402 GLY A CA 1
ATOM 2986 C C . GLY A 1 402 ? 11.230 17.351 -16.306 1.00 94.62 402 GLY A C 1
ATOM 2987 O O . GLY A 1 402 ? 10.837 16.745 -17.298 1.00 94.62 402 GLY A O 1
ATOM 2988 N N . VAL A 1 403 ? 11.404 16.752 -15.124 1.00 96.31 403 VAL A N 1
ATOM 2989 C CA . VAL A 1 403 ? 11.001 15.364 -14.864 1.00 96.31 403 VAL A CA 1
ATOM 2990 C C . VAL A 1 403 ? 9.520 15.324 -14.505 1.00 96.31 403 VAL A C 1
ATOM 2992 O O . VAL A 1 403 ? 9.034 16.154 -13.734 1.00 96.31 403 VAL A O 1
ATOM 2995 N N . ARG A 1 404 ? 8.798 14.350 -15.065 1.00 96.69 404 ARG A N 1
ATOM 2996 C CA . ARG A 1 404 ? 7.432 14.038 -14.653 1.00 96.69 404 ARG A CA 1
ATOM 2997 C C . ARG A 1 404 ? 7.445 12.931 -13.609 1.00 96.69 404 ARG A C 1
ATOM 2999 O O . ARG A 1 404 ? 7.955 11.846 -13.867 1.00 96.69 404 ARG A O 1
ATOM 3006 N N . TYR A 1 405 ? 6.847 13.236 -12.470 1.00 97.75 405 TYR A N 1
ATOM 3007 C CA . TYR A 1 405 ? 6.719 12.358 -11.315 1.00 97.75 405 TYR A CA 1
ATOM 3008 C C . TYR A 1 405 ? 5.320 11.768 -11.224 1.00 97.75 405 TYR A C 1
ATOM 3010 O O . TYR A 1 405 ? 4.402 12.270 -11.885 1.00 97.75 405 TYR A O 1
ATOM 3018 N N . THR A 1 406 ? 5.163 10.724 -10.410 1.00 97.25 406 THR A N 1
ATOM 3019 C CA . THR A 1 406 ? 3.834 10.212 -10.065 1.00 97.25 406 THR A CA 1
ATOM 3020 C C . THR A 1 406 ? 2.970 11.344 -9.500 1.00 97.25 406 THR A C 1
ATOM 3022 O O . THR A 1 406 ? 3.448 12.292 -8.868 1.00 97.25 406 THR A O 1
ATOM 3025 N N . ALA A 1 407 ? 1.689 11.299 -9.839 1.00 97.19 407 ALA A N 1
ATOM 3026 C CA . ALA A 1 407 ? 0.689 12.263 -9.436 1.00 97.19 407 ALA A CA 1
ATOM 3027 C C . ALA A 1 407 ? 0.244 11.997 -7.989 1.00 97.19 407 ALA A C 1
ATOM 3029 O O . ALA A 1 407 ? 0.363 10.867 -7.509 1.00 97.19 407 ALA A O 1
ATOM 3030 N N . PRO A 1 408 ? -0.299 13.013 -7.298 1.00 97.56 408 PRO A N 1
ATOM 3031 C CA . PRO A 1 408 ? -0.951 12.793 -6.016 1.00 97.56 408 PRO A CA 1
ATOM 3032 C C . PRO A 1 408 ? -2.140 11.835 -6.165 1.00 97.56 408 PRO A C 1
ATOM 3034 O O . PRO A 1 408 ? -2.859 11.854 -7.173 1.00 97.56 408 PRO A O 1
ATOM 3037 N N . GLY A 1 409 ? -2.351 11.016 -5.143 1.00 97.31 409 GLY A N 1
ATOM 3038 C CA . GLY A 1 409 ? -3.541 10.200 -4.957 1.00 97.31 409 GLY A CA 1
ATOM 3039 C C . GLY A 1 409 ? -4.795 11.070 -4.847 1.00 97.31 409 GLY A C 1
ATOM 3040 O O . GLY A 1 409 ? -4.712 12.235 -4.432 1.00 97.31 409 GLY A O 1
ATOM 3041 N N . PRO A 1 410 ? -5.955 10.548 -5.273 1.00 97.00 410 PRO A N 1
ATOM 3042 C CA . PRO A 1 410 ? -7.208 11.280 -5.205 1.00 97.00 410 PRO A CA 1
ATOM 3043 C C . PRO A 1 410 ? -7.719 11.374 -3.761 1.00 97.00 410 PRO A C 1
ATOM 3045 O O . PRO A 1 410 ? -7.203 10.733 -2.848 1.00 97.00 410 PRO A O 1
ATOM 3048 N N . ALA A 1 411 ? -8.775 12.168 -3.568 1.00 98.25 411 ALA A N 1
ATOM 3049 C CA . ALA A 1 411 ? -9.597 12.014 -2.377 1.00 98.25 411 ALA A CA 1
ATOM 3050 C C . ALA A 1 411 ? -10.283 10.644 -2.420 1.00 98.25 411 ALA A C 1
ATOM 3052 O O . ALA A 1 411 ? -10.752 10.234 -3.486 1.00 98.25 411 ALA A O 1
ATOM 3053 N N . ASP A 1 412 ? -10.360 9.978 -1.276 1.00 98.25 412 ASP A N 1
ATOM 3054 C CA . ASP A 1 412 ? -10.811 8.598 -1.191 1.00 98.25 412 ASP 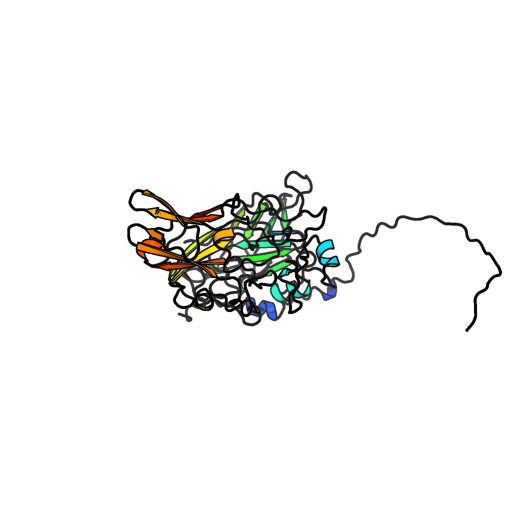A CA 1
ATOM 3055 C C . ASP A 1 412 ? -11.631 8.331 0.074 1.00 98.25 412 ASP A C 1
ATOM 3057 O O . ASP A 1 412 ? -11.437 8.979 1.107 1.00 98.25 412 ASP A O 1
ATOM 3061 N N . VAL A 1 413 ? -12.565 7.390 -0.028 1.00 98.69 413 VAL A N 1
ATOM 3062 C CA . VAL A 1 413 ? -13.448 6.950 1.054 1.00 98.69 413 VAL A CA 1
ATOM 3063 C C . VAL A 1 413 ? -13.554 5.435 0.972 1.00 98.69 413 VAL A C 1
ATOM 3065 O O . VAL A 1 413 ? -14.244 4.911 0.099 1.00 98.69 413 VAL A O 1
ATOM 3068 N N . GLU A 1 414 ? -12.910 4.750 1.911 1.00 98.75 414 GLU A N 1
ATOM 3069 C CA . GLU A 1 414 ? -12.887 3.292 1.969 1.00 98.75 414 GLU A CA 1
ATOM 3070 C C . GLU A 1 414 ? -13.800 2.786 3.094 1.00 98.75 414 GLU A C 1
ATOM 3072 O O . GLU A 1 414 ? -13.585 3.132 4.266 1.00 98.75 414 GLU A O 1
ATOM 3077 N N . PRO A 1 415 ? -14.817 1.968 2.774 1.00 98.69 415 PRO A N 1
ATOM 3078 C CA . PRO A 1 415 ? -15.664 1.339 3.774 1.00 98.69 415 PRO A CA 1
ATOM 3079 C C . PRO A 1 415 ? -14.885 0.412 4.703 1.00 98.69 415 PRO A C 1
ATOM 3081 O O . PRO A 1 415 ? -14.052 -0.384 4.281 1.00 98.69 415 PRO A O 1
ATOM 3084 N N . VAL A 1 416 ? -15.223 0.457 5.988 1.00 98.88 416 VAL A N 1
ATOM 3085 C CA . VAL A 1 416 ? -14.579 -0.358 7.017 1.00 98.88 416 VAL A CA 1
ATOM 3086 C C . VAL A 1 416 ? -15.348 -1.656 7.217 1.00 98.88 416 VAL A C 1
ATOM 3088 O O . VAL A 1 416 ? -16.527 -1.666 7.585 1.00 98.88 416 VAL A O 1
ATOM 3091 N N . THR A 1 417 ? -14.644 -2.772 7.051 1.00 98.62 417 THR A N 1
ATOM 3092 C CA . THR A 1 417 ? -15.111 -4.086 7.493 1.00 98.62 417 THR A CA 1
ATOM 3093 C C . THR A 1 417 ? -14.896 -4.220 8.998 1.00 98.62 417 THR A C 1
ATOM 3095 O O . THR A 1 417 ? -13.767 -4.167 9.484 1.00 98.62 417 THR A O 1
ATOM 3098 N N . ILE A 1 418 ? -15.981 -4.406 9.754 1.00 98.50 418 ILE A N 1
ATOM 3099 C CA . ILE A 1 418 ? -15.919 -4.657 11.199 1.00 98.50 418 ILE A CA 1
ATOM 3100 C C . ILE A 1 418 ? -15.627 -6.144 11.431 1.00 98.50 418 ILE A C 1
ATOM 3102 O O . ILE A 1 418 ? -16.517 -6.981 11.304 1.00 98.50 418 ILE A O 1
ATOM 3106 N N . ALA A 1 419 ? -14.384 -6.448 11.793 1.00 98.06 419 ALA A N 1
ATOM 3107 C CA . ALA A 1 419 ? -13.819 -7.784 11.980 1.00 98.06 419 ALA A CA 1
ATOM 3108 C C . ALA A 1 419 ? -13.364 -8.003 13.442 1.00 98.06 419 ALA A C 1
ATOM 3110 O O . ALA A 1 419 ? -12.334 -8.606 13.727 1.00 98.06 419 ALA A O 1
ATOM 3111 N N . ILE A 1 420 ? -14.125 -7.465 14.400 1.00 98.31 420 ILE A N 1
ATOM 3112 C CA . ILE A 1 420 ? -13.829 -7.589 15.839 1.00 98.31 420 ILE A CA 1
ATOM 3113 C C . ILE A 1 420 ? -14.094 -9.019 16.336 1.00 98.31 420 ILE A C 1
ATOM 3115 O O . ILE A 1 420 ? -13.304 -9.553 17.107 1.00 98.31 420 ILE A O 1
ATOM 3119 N N . ASP A 1 421 ? -15.190 -9.637 15.883 1.00 97.56 421 ASP A N 1
ATOM 3120 C CA . ASP A 1 421 ? -15.612 -10.978 16.323 1.00 97.56 421 ASP A CA 1
ATOM 3121 C C . ASP A 1 421 ? -14.921 -12.111 15.548 1.00 97.56 421 ASP A C 1
ATOM 3123 O O . ASP A 1 421 ? -14.665 -13.186 16.088 1.00 97.56 421 ASP A O 1
ATOM 3127 N N . ASP A 1 422 ? -14.645 -11.863 14.269 1.00 96.56 422 ASP A N 1
ATOM 3128 C CA . ASP A 1 422 ? -13.896 -12.735 13.373 1.00 96.56 422 ASP A CA 1
ATOM 3129 C C . ASP A 1 422 ? -12.881 -11.850 12.640 1.00 96.56 422 ASP A C 1
ATOM 3131 O O . ASP A 1 422 ? -13.295 -11.047 11.799 1.00 96.56 422 ASP A O 1
ATOM 3135 N N . PRO A 1 423 ? -11.577 -11.956 12.956 1.00 96.00 423 PRO A N 1
ATOM 3136 C CA . PRO A 1 423 ? -10.551 -11.095 12.376 1.00 96.00 423 PRO A CA 1
ATOM 3137 C C . PRO A 1 423 ? -10.335 -11.339 10.877 1.00 96.00 423 PRO A C 1
ATOM 3139 O O . PRO A 1 423 ? -9.629 -10.561 10.234 1.00 96.00 423 PRO A O 1
ATOM 3142 N N . MET A 1 424 ? -10.949 -12.383 10.300 1.00 97.00 424 MET A N 1
ATOM 3143 C CA . MET A 1 424 ? -10.803 -12.758 8.894 1.00 97.00 424 MET A CA 1
ATOM 3144 C C . MET A 1 424 ? -9.328 -12.945 8.523 1.00 97.00 424 MET A C 1
ATOM 3146 O O . MET A 1 424 ? -8.790 -12.221 7.687 1.00 97.00 424 MET A O 1
ATOM 3150 N N . VAL A 1 425 ? -8.666 -13.899 9.178 1.00 97.38 425 VAL A N 1
ATOM 3151 C CA . VAL A 1 425 ? -7.239 -14.193 8.975 1.00 97.38 425 VAL A CA 1
ATOM 3152 C C . VAL A 1 425 ? -6.988 -15.669 8.683 1.00 97.38 425 VAL A C 1
ATOM 3154 O O . VAL A 1 425 ? -7.804 -16.532 9.013 1.00 97.38 425 VAL A O 1
ATOM 3157 N N . VAL A 1 426 ? -5.834 -15.971 8.088 1.00 97.31 426 VAL A N 1
ATOM 3158 C CA . VAL A 1 426 ? -5.382 -17.338 7.796 1.00 97.31 426 VAL A CA 1
ATOM 3159 C C . VAL A 1 426 ? -3.935 -17.568 8.228 1.00 97.31 426 VAL A C 1
ATOM 3161 O O . VAL A 1 426 ? -3.090 -16.685 8.142 1.00 97.31 426 VAL A O 1
ATOM 3164 N N . SER A 1 427 ? -3.629 -18.799 8.636 1.00 96.88 427 SER A N 1
ATOM 3165 C CA . SER A 1 427 ? -2.262 -19.245 8.927 1.00 96.88 427 SER A CA 1
ATOM 3166 C C . SER A 1 427 ? -1.903 -20.446 8.056 1.00 96.88 427 SER A C 1
ATOM 3168 O O . SER A 1 427 ? -2.731 -21.333 7.815 1.00 96.88 427 SER A O 1
ATOM 3170 N N . TYR A 1 428 ? -0.657 -20.499 7.589 1.00 96.06 428 TYR A N 1
ATOM 3171 C CA . TYR A 1 428 ? -0.136 -21.585 6.768 1.00 96.06 428 TYR A CA 1
ATOM 3172 C C . TYR A 1 428 ? 1.327 -21.906 7.124 1.00 96.06 428 TYR A C 1
ATOM 3174 O O . TYR A 1 428 ? 2.141 -20.989 7.204 1.00 96.06 428 TYR A O 1
ATOM 3182 N N . PRO A 1 429 ? 1.690 -23.193 7.293 1.00 90.81 429 PRO A N 1
ATOM 3183 C CA . PRO A 1 429 ? 0.790 -24.348 7.345 1.00 90.81 429 PRO A CA 1
ATOM 3184 C C . PRO A 1 429 ? -0.134 -24.273 8.575 1.00 90.81 429 PRO A C 1
ATOM 3186 O O . PRO A 1 429 ? 0.235 -23.694 9.591 1.00 90.81 429 PRO A O 1
ATOM 3189 N N . GLN A 1 430 ? -1.319 -24.893 8.508 1.00 69.94 430 GLN A N 1
ATOM 3190 C CA . GLN A 1 430 ? -2.401 -24.801 9.518 1.00 69.94 430 GLN A CA 1
ATOM 3191 C C . GLN A 1 430 ? -2.033 -25.255 10.956 1.00 69.94 430 GLN A C 1
ATOM 3193 O O . GLN A 1 430 ? -2.884 -25.270 11.839 1.00 69.94 430 GLN A O 1
ATOM 3198 N N . PHE A 1 431 ? -0.782 -25.641 11.212 1.00 57.56 431 PHE A N 1
ATOM 3199 C CA . PHE A 1 431 ? -0.289 -26.115 12.509 1.00 57.56 431 PHE A CA 1
ATOM 3200 C C . PHE A 1 431 ? 0.348 -25.013 13.380 1.00 57.56 431 PHE A C 1
ATOM 3202 O O . PHE A 1 431 ? 1.006 -25.347 14.362 1.00 57.56 431 PHE A O 1
ATOM 3209 N N . LEU A 1 432 ? 0.196 -23.732 13.022 1.00 52.66 432 LEU A N 1
ATOM 3210 C CA . LEU A 1 432 ? 0.799 -22.592 13.734 1.00 52.66 432 LEU A CA 1
ATOM 3211 C C . LEU A 1 432 ? -0.170 -21.805 14.644 1.00 52.66 432 LEU A C 1
ATOM 3213 O O . LEU A 1 432 ? 0.206 -20.733 15.107 1.00 52.66 432 LEU A O 1
ATOM 3217 N N . ASN A 1 433 ? -1.374 -22.324 14.918 1.00 39.03 433 ASN A N 1
ATOM 3218 C CA . ASN A 1 433 ? -2.356 -21.669 15.800 1.00 39.03 433 ASN A CA 1
ATOM 3219 C C . ASN A 1 433 ? -2.106 -21.920 17.290 1.00 39.03 433 ASN A C 1
ATOM 3221 O O . ASN A 1 433 ? -1.938 -23.106 17.668 1.00 39.03 433 ASN A O 1
#

Radius of gyration: 24.9 Å; chains: 1; bounding box: 92×65×66 Å

Secondary structure (DSSP, 8-state):
-----------------------------SSSGGGT--SSPPTTHHHHTS--EEEEEP-SSS--EEE----EEEEESBPSS-SHHHHHHTT--------TT--STTT-S--BHHHHHHHHSS--SSEEEEEEEESS-B-GGG--GGGEEEEETTS-EE--SEEE--S--STT---EEEEEETTS--SS-TTSTT---EEEEEE---SS--EEEETTEEEE-TT-EEE----TTTS---EEEEEEEE---TT-S--HHHHTTT-S-SHHHHHGGG--EEEEEEESS--BSSSSSPP-TT-HHHH-EEEEE-TTS-EEEE--BT--EEETTEEEEEEEEESSS---SSSSS-TT------SEEEEEEEE-HHHHTTEEEEEE--STTSPPPB-SS---SSPPTTPPPPPPPPPEEEEEEE-SS---EEEESTT--

pLDDT: mean 88.15, std 19.94, range [20.16, 98.88]